Protein AF-A0A2E9QZD6-F1 (afdb_monomer_lite)

Sequence (405 aa):
MGRKWIVYLFAALCLFVCQACSDNTKKVQGEACQTNTECLSGNCALVNGAQICTNGSTTNACTPGATQSCACVGGTSGAQTCNADGQSWGVCQCVTGGCTQGATQSCACAGGTSGVQTCNSGQWGSCQCNDTKTACTPGATQSCVCAGGASGSQTCNSDGQSWGTCQCGGANVCTPNATQACTCTSGGTGTQTCSADGKAWGACQQCSTGSGKPDGQGPCTKAGEATECQGGFCLDFSDGTTYCTRKCNLTCGAEYTCAPYDTADGDHVCYKIPANGKAAGEACQRSSECASAICLTTKVCSQRCDTGTSCPSGFDCVSAGSKLKLCLAQNSGGTCKTAEIQALNTCLGNCGGDVLCEDKCFVSELSEACRTCYVQVAQCGQQNNCTPLQTPTCCTSLRKPCFGY

Foldseek 3Di:
DDDDPPVVVVVVVVVVVPVVPPPDPQDEFPDADDALVSHPQSDWDQDPNTTTHDNPDPPLVADAQDKDWDADDPGDIFMWGQHNVSNDTDDTPDDPAFDDAQDKDWDADPPGDIFIWGGDPRHTDPGPPPQPPLPADAQDKDWDADVVGDIFMWGQHNSSNDTDDTPDPQDQPADAQDKDWDQAPLRAIAIWGQHNSSNDTDHGPPRPPLCADEFPDDDDDDAQQQSNASQRGWDAFPVRGITHKHWDPADDPPQWGWDFDPDPVRTTITDGQPPQADDFFDFAPALNNHSQSDQDPLRTHKHWDPAQVREDPQWGFDDPDPPTTITDGQLPAALWHPQLVVQLVVQVVVCPPPPVSNVVSLVPRTDPSLSVLVVVLVVQCVVQVNDPSCSCVSVVVSCCRHRVD

Secondary structure (DSSP, 8-state):
--SSSHHHHHHHHHHHHSTTSS---PBPTTSB-SSGGGBTTS-EEEETTEEEE--S----SS-TT-EEEEEPTTS-EEEEEB-TTSS-B---B--TT-PPTT-EEEEEPTTS-EEEEEEETTEE---B--TTS-SS-TT-EEEEEPTTS-EEEEEB-TTSSSB---BTT---SS-TT-EEEEE-TTS-EEEEEB-TTSS-B---B------SBPTT----SSTT-GGGBTTEEEEE-TTS-EEEEEEESS---TTEEEEE-SSTT--EEEEEPPTTPBPTTSB-SSGGGBTTS-B-TTSBB--B-SSGGGSPTTEEEEESSSS-EEEEEP--SSSS-HHHHHHHHHHHHHHTT-HHHHHHHHHHSS-HHHHHHHHHHHHHHHHTT--TTTHHHHTHHHHHHHH--

Radius of gyration: 35.72 Å; chains: 1; bounding box: 112×91×69 Å

Structure (mmCIF, N/CA/C/O backbone):
data_AF-A0A2E9QZD6-F1
#
_entry.id   AF-A0A2E9QZD6-F1
#
loop_
_atom_site.group_PDB
_atom_site.id
_atom_site.type_symbol
_atom_site.label_atom_id
_atom_site.label_alt_id
_atom_site.label_comp_id
_atom_site.label_asym_id
_atom_site.label_entity_id
_atom_site.label_seq_id
_atom_site.pdbx_PDB_ins_code
_atom_site.Cartn_x
_atom_site.Cartn_y
_atom_site.Cartn_z
_atom_site.occupancy
_atom_site.B_iso_or_equiv
_atom_site.auth_seq_id
_atom_site.auth_comp_id
_atom_site.auth_asym_id
_atom_site.auth_atom_id
_atom_site.pdbx_PDB_model_num
ATOM 1 N N . MET A 1 1 ? 76.760 54.182 -0.711 1.00 52.66 1 MET A N 1
ATOM 2 C CA . MET A 1 1 ? 76.211 52.871 -0.294 1.00 52.66 1 MET A CA 1
ATOM 3 C C . MET A 1 1 ? 74.691 53.004 -0.230 1.00 52.66 1 MET A C 1
ATOM 5 O O . MET A 1 1 ? 74.248 54.009 0.300 1.00 52.66 1 MET A O 1
ATOM 9 N N . GLY A 1 2 ? 73.905 52.085 -0.818 1.00 53.94 2 GLY A N 1
ATOM 10 C CA . GLY A 1 2 ? 72.445 52.042 -0.580 1.00 53.94 2 GLY A CA 1
ATOM 11 C C . GLY A 1 2 ? 71.464 52.100 -1.768 1.00 53.94 2 GLY A C 1
ATOM 12 O O . GLY A 1 2 ? 70.324 52.479 -1.544 1.00 53.94 2 GLY A O 1
ATOM 13 N N . ARG A 1 3 ? 71.828 51.749 -3.017 1.00 50.59 3 ARG A N 1
ATOM 14 C CA . ARG A 1 3 ? 70.844 51.724 -4.139 1.00 50.59 3 ARG A CA 1
ATOM 15 C C . ARG A 1 3 ? 70.892 50.521 -5.099 1.00 50.59 3 ARG A C 1
ATOM 17 O O . ARG A 1 3 ? 70.203 50.535 -6.107 1.00 50.59 3 ARG A O 1
ATOM 24 N N . LYS A 1 4 ? 71.651 49.458 -4.803 1.00 50.41 4 LYS A N 1
ATOM 25 C CA . LYS A 1 4 ? 71.772 48.289 -5.710 1.00 50.41 4 LYS A CA 1
ATOM 26 C C . LYS A 1 4 ? 70.890 47.075 -5.362 1.00 50.41 4 LYS A C 1
ATOM 28 O O . LYS A 1 4 ? 70.863 46.128 -6.134 1.00 50.41 4 LYS A O 1
ATOM 33 N N . TRP A 1 5 ? 70.132 47.108 -4.262 1.00 49.84 5 TRP A N 1
ATOM 34 C CA . TRP A 1 5 ? 69.364 45.943 -3.785 1.00 49.84 5 TRP A CA 1
ATOM 35 C C . TRP A 1 5 ? 67.900 45.867 -4.261 1.00 49.84 5 TRP A C 1
ATOM 37 O O . TRP A 1 5 ? 67.299 44.803 -4.181 1.00 49.84 5 TRP A O 1
ATOM 47 N N . ILE A 1 6 ? 67.323 46.941 -4.813 1.00 55.12 6 ILE A N 1
ATOM 48 C CA . ILE A 1 6 ? 65.894 46.964 -5.201 1.00 55.12 6 ILE A CA 1
ATOM 49 C C . ILE A 1 6 ? 65.623 46.313 -6.571 1.00 55.12 6 ILE A C 1
ATOM 51 O O . ILE A 1 6 ? 64.532 45.801 -6.800 1.00 55.12 6 ILE A O 1
ATOM 55 N N . VAL A 1 7 ? 66.615 46.242 -7.466 1.00 54.53 7 VAL A N 1
ATOM 56 C CA . VAL A 1 7 ? 66.418 45.670 -8.815 1.00 54.53 7 VAL A CA 1
ATOM 57 C C . VAL A 1 7 ? 66.354 44.135 -8.790 1.00 54.53 7 VAL A C 1
ATOM 59 O O . VAL A 1 7 ? 65.611 43.539 -9.563 1.00 54.53 7 VAL A O 1
ATOM 62 N N . TYR A 1 8 ? 67.052 43.484 -7.854 1.00 52.94 8 TYR A N 1
ATOM 63 C CA . TYR A 1 8 ? 67.030 42.020 -7.737 1.00 52.94 8 TYR A CA 1
ATOM 64 C C . TYR A 1 8 ? 65.746 41.479 -7.095 1.00 52.94 8 TYR A C 1
ATOM 66 O O . TYR A 1 8 ? 65.331 40.369 -7.420 1.00 52.94 8 TYR A O 1
ATOM 74 N N . LEU A 1 9 ? 65.071 42.266 -6.248 1.00 53.59 9 LEU A N 1
ATOM 75 C CA . LEU A 1 9 ? 63.831 41.822 -5.606 1.00 53.59 9 LEU A CA 1
ATOM 76 C C . LEU A 1 9 ? 62.639 41.805 -6.581 1.00 53.59 9 LEU A C 1
ATOM 78 O O . LEU A 1 9 ? 61.793 40.921 -6.493 1.00 53.59 9 LEU A O 1
ATOM 82 N N . PHE A 1 10 ? 62.595 42.723 -7.555 1.00 54.28 10 PHE A N 1
ATOM 83 C CA . PHE A 1 10 ? 61.526 42.757 -8.564 1.00 54.28 10 PHE A CA 1
ATOM 84 C C . PHE A 1 10 ? 61.689 41.695 -9.665 1.00 54.28 10 PHE A C 1
ATOM 86 O O . PHE A 1 10 ? 60.693 41.164 -10.150 1.00 54.28 10 PHE A O 1
ATOM 93 N N . ALA A 1 11 ? 62.921 41.319 -10.022 1.00 53.94 11 ALA A N 1
ATOM 94 C CA . ALA A 1 11 ? 63.158 40.242 -10.988 1.00 53.94 11 ALA A CA 1
ATOM 95 C C . ALA A 1 11 ? 62.830 38.849 -10.410 1.00 53.94 11 ALA A C 1
ATOM 97 O O . ALA A 1 11 ? 62.284 38.003 -11.116 1.00 53.94 11 ALA A O 1
ATOM 98 N N . ALA A 1 12 ? 63.092 38.626 -9.117 1.00 53.28 12 ALA A N 1
ATOM 99 C CA . ALA A 1 12 ? 62.756 37.369 -8.445 1.00 53.28 12 ALA A CA 1
ATOM 100 C C . ALA A 1 12 ? 61.240 37.197 -8.218 1.00 53.28 12 ALA A C 1
ATOM 102 O O . ALA A 1 12 ? 60.734 36.079 -8.302 1.00 53.28 12 ALA A O 1
ATOM 103 N N . LEU A 1 13 ? 60.498 38.293 -8.002 1.00 49.66 13 LEU A N 1
ATOM 104 C CA . LEU A 1 13 ? 59.042 38.236 -7.833 1.00 49.66 13 LEU A CA 1
ATOM 105 C C . LEU A 1 13 ? 58.297 37.985 -9.161 1.00 49.66 13 LEU A C 1
ATOM 107 O O . LEU A 1 13 ? 57.257 37.337 -9.157 1.00 49.66 13 LEU A O 1
ATOM 111 N N . CYS A 1 14 ? 58.844 38.421 -10.303 1.00 46.88 14 CYS A N 1
ATOM 112 C CA . CYS A 1 14 ? 58.267 38.122 -11.623 1.00 46.88 14 CYS A CA 1
ATOM 113 C C . CYS A 1 14 ? 58.452 36.654 -12.049 1.00 46.88 14 CYS A C 1
ATOM 115 O O . CYS A 1 14 ? 57.602 36.108 -12.747 1.00 46.88 14 CYS A O 1
ATOM 117 N N . LEU A 1 15 ? 59.528 35.991 -11.614 1.00 47.06 15 LEU A N 1
ATOM 118 C CA . LEU A 1 15 ? 59.773 34.579 -11.937 1.00 47.06 15 LEU A CA 1
ATOM 119 C C . LEU A 1 15 ? 58.873 33.614 -11.150 1.00 47.06 15 LEU A C 1
ATOM 121 O O . LEU A 1 15 ? 58.557 32.543 -11.657 1.00 47.06 15 LEU A O 1
ATOM 125 N N . PHE A 1 16 ? 58.382 34.002 -9.969 1.00 48.78 16 PHE A N 1
ATOM 126 C CA . PHE A 1 16 ? 57.463 33.161 -9.188 1.00 48.78 16 PHE A CA 1
ATOM 127 C C . PHE A 1 16 ? 55.993 33.245 -9.632 1.00 48.78 16 PHE A C 1
ATOM 129 O O . PHE A 1 16 ? 55.221 32.343 -9.320 1.00 48.78 16 PHE A O 1
ATOM 136 N N . VAL A 1 17 ? 55.597 34.275 -10.389 1.00 49.94 17 VAL A N 1
ATOM 137 C CA . VAL A 1 17 ? 54.198 34.445 -10.838 1.00 49.94 17 VAL A CA 1
ATOM 138 C C . VAL A 1 17 ? 53.926 33.785 -12.202 1.00 49.94 17 VAL A C 1
ATOM 140 O O . VAL A 1 17 ? 52.776 33.496 -12.517 1.00 49.94 17 VAL A O 1
ATOM 143 N N . CYS A 1 18 ? 54.951 33.437 -12.989 1.00 41.28 18 CYS A N 1
ATOM 144 C CA . CYS A 1 18 ? 54.748 32.776 -14.289 1.00 41.28 18 CYS A CA 1
ATOM 145 C C . CYS A 1 18 ? 54.691 31.237 -14.241 1.00 41.28 18 CYS A C 1
ATOM 147 O O . CYS A 1 18 ? 54.194 30.634 -15.190 1.00 41.28 18 CYS A O 1
ATOM 149 N N . GLN A 1 19 ? 55.125 30.578 -13.158 1.00 43.97 19 GLN A N 1
ATOM 150 C CA . GLN A 1 19 ? 55.103 29.105 -13.076 1.00 43.97 19 GLN A CA 1
ATOM 151 C C . GLN A 1 19 ? 53.706 28.524 -12.756 1.00 43.97 19 GLN A C 1
ATOM 153 O O . GLN A 1 19 ? 53.521 27.315 -12.819 1.00 43.97 19 GLN A O 1
ATOM 158 N N . ALA A 1 20 ? 52.714 29.364 -12.435 1.00 46.72 20 ALA A N 1
ATOM 159 C CA . ALA A 1 20 ? 51.346 28.935 -12.113 1.00 46.72 20 ALA A CA 1
ATOM 160 C C . ALA A 1 20 ? 50.357 29.029 -13.297 1.00 46.72 20 ALA A C 1
ATOM 162 O O . ALA A 1 20 ? 49.179 28.724 -13.134 1.00 46.72 20 ALA A O 1
ATOM 163 N N . CYS A 1 21 ? 50.817 29.421 -14.492 1.00 45.34 21 CYS A N 1
ATOM 164 C CA . CYS A 1 21 ? 49.968 29.550 -15.685 1.00 45.34 21 CYS A CA 1
ATOM 165 C C . CYS A 1 21 ? 50.238 28.491 -16.772 1.00 45.34 21 CYS A C 1
ATOM 167 O O . CYS A 1 21 ? 49.760 28.662 -17.891 1.00 45.34 21 CYS A O 1
ATOM 169 N N . SER A 1 22 ? 50.984 27.415 -16.481 1.00 48.53 22 SER A N 1
ATOM 170 C CA . SER A 1 22 ? 51.462 26.490 -17.527 1.00 48.53 22 SER A CA 1
ATOM 171 C C . SER A 1 22 ? 50.787 25.113 -17.619 1.00 48.53 22 SER A C 1
ATOM 173 O O . SER A 1 22 ? 51.146 24.384 -18.532 1.00 48.53 22 SER A O 1
ATOM 175 N N . ASP A 1 23 ? 49.800 24.751 -16.791 1.00 49.97 23 ASP A N 1
ATOM 176 C CA . ASP A 1 23 ? 49.229 23.386 -16.828 1.00 49.97 23 ASP A CA 1
ATOM 177 C C . ASP A 1 23 ? 47.694 23.371 -16.785 1.00 49.97 23 ASP A C 1
ATOM 179 O O . ASP A 1 23 ? 47.079 22.833 -15.868 1.00 49.97 23 ASP A O 1
ATOM 183 N N . ASN A 1 24 ? 47.044 23.975 -17.783 1.00 57.47 24 ASN A N 1
ATOM 184 C CA . ASN A 1 24 ? 45.584 23.887 -17.931 1.00 57.47 24 ASN A CA 1
ATOM 185 C C . ASN A 1 24 ? 45.150 23.311 -19.288 1.00 57.47 24 ASN A C 1
ATOM 187 O O . ASN A 1 24 ? 44.046 23.576 -19.765 1.00 57.47 24 ASN A O 1
ATOM 191 N N . THR A 1 25 ? 45.992 22.494 -19.924 1.00 75.88 25 THR A N 1
ATOM 192 C CA . THR A 1 25 ? 45.547 21.642 -21.033 1.00 75.88 25 THR A CA 1
ATOM 193 C C . THR A 1 25 ? 44.865 20.416 -20.450 1.00 75.88 25 THR A C 1
ATOM 195 O O . THR A 1 25 ? 45.485 19.372 -20.249 1.00 75.88 25 THR A O 1
ATOM 198 N N . LYS A 1 26 ? 43.576 20.558 -20.131 1.00 85.19 26 LYS A N 1
ATOM 199 C CA . LYS A 1 26 ? 42.730 19.399 -19.846 1.00 85.19 26 LYS A CA 1
ATOM 200 C C . LYS A 1 26 ? 42.812 18.423 -21.021 1.00 85.19 26 LYS A C 1
ATOM 202 O O . LYS A 1 26 ? 42.720 18.834 -22.178 1.00 85.19 26 LYS A O 1
ATOM 207 N N . LYS A 1 27 ? 42.969 17.145 -20.703 1.00 89.12 27 LYS A N 1
ATOM 208 C CA . LYS A 1 27 ? 43.147 16.051 -21.651 1.00 89.12 27 LYS A CA 1
ATOM 209 C C . LYS A 1 27 ? 41.874 15.810 -22.458 1.00 89.12 27 LYS A C 1
ATOM 211 O O . LYS A 1 27 ? 40.762 15.893 -21.922 1.00 89.12 27 LYS A O 1
ATOM 216 N N . VAL A 1 28 ? 42.028 15.535 -23.747 1.00 88.69 28 VAL A N 1
ATOM 217 C CA . VAL A 1 28 ? 40.917 15.299 -24.682 1.00 88.69 28 VAL A CA 1
ATOM 218 C C . VAL A 1 28 ? 40.553 13.814 -24.751 1.00 88.69 28 VAL A C 1
ATOM 220 O O . VAL A 1 28 ? 41.213 12.956 -24.167 1.00 88.69 28 VAL A O 1
ATOM 223 N N . GLN A 1 29 ? 39.448 13.492 -25.423 1.00 88.62 29 GLN A N 1
ATOM 224 C CA . GLN A 1 29 ? 38.937 12.125 -25.516 1.00 88.62 29 GLN A CA 1
ATOM 225 C C . GLN A 1 29 ? 40.001 11.142 -26.035 1.00 88.62 29 GLN A C 1
ATOM 227 O O . GLN A 1 29 ? 40.627 11.382 -27.064 1.00 88.62 29 GLN A O 1
ATOM 232 N N . GLY A 1 30 ? 40.149 10.008 -25.346 1.00 85.94 30 GLY A N 1
ATOM 233 C CA . GLY A 1 30 ? 41.100 8.951 -25.705 1.00 85.94 30 GLY A CA 1
ATOM 234 C C . GLY A 1 30 ? 42.482 9.082 -25.063 1.00 85.94 30 GLY A C 1
ATOM 235 O O . GLY A 1 30 ? 43.246 8.120 -25.091 1.00 85.94 30 GLY A O 1
ATOM 236 N N . GLU A 1 31 ? 42.800 10.218 -24.441 1.00 93.00 31 GLU A N 1
ATOM 237 C CA . GLU A 1 31 ? 44.057 10.388 -23.713 1.00 93.00 31 GLU A CA 1
ATOM 238 C C . GLU A 1 31 ? 44.011 9.723 -22.336 1.00 93.00 31 GLU A C 1
ATOM 240 O O . GLU A 1 31 ? 42.967 9.679 -21.681 1.00 93.00 31 GLU A O 1
ATOM 245 N N . ALA A 1 32 ? 45.160 9.214 -21.887 1.00 94.12 32 ALA A N 1
ATOM 246 C CA . ALA A 1 32 ? 45.280 8.537 -20.604 1.00 94.12 32 ALA A CA 1
ATOM 247 C C . ALA A 1 32 ? 45.054 9.500 -19.432 1.00 94.12 32 ALA A C 1
ATOM 249 O O . ALA A 1 32 ? 45.665 10.570 -19.365 1.00 94.12 32 ALA A O 1
ATOM 250 N N . CYS A 1 33 ? 44.234 9.097 -18.470 1.00 92.75 33 CYS A N 1
ATOM 251 C CA . CYS A 1 33 ? 43.902 9.890 -17.288 1.00 92.75 33 CYS A CA 1
ATOM 252 C C . CYS A 1 33 ? 44.061 9.063 -16.015 1.00 92.75 33 CYS A C 1
ATOM 254 O O . CYS A 1 33 ? 43.957 7.841 -16.055 1.00 92.75 33 CYS A O 1
ATOM 256 N N . GLN A 1 34 ? 44.309 9.729 -14.888 1.00 93.06 34 GLN A N 1
ATOM 257 C CA . GLN A 1 34 ? 44.252 9.092 -13.566 1.00 93.06 34 GLN A CA 1
ATOM 258 C C . GLN A 1 34 ? 43.016 9.537 -12.783 1.00 93.06 34 GLN A C 1
ATOM 260 O O . GLN A 1 34 ? 42.452 8.770 -12.004 1.00 93.06 34 GLN A O 1
ATOM 265 N N . THR A 1 35 ? 42.575 10.775 -13.007 1.00 90.31 35 THR A N 1
ATOM 266 C CA . THR A 1 35 ? 41.438 11.380 -12.311 1.00 90.31 35 THR A CA 1
ATOM 267 C C . THR A 1 35 ? 40.492 12.101 -13.270 1.00 90.31 35 THR A C 1
ATOM 269 O O . THR A 1 35 ? 40.881 12.570 -14.339 1.00 90.31 35 THR A O 1
ATOM 272 N N . ASN A 1 36 ? 39.225 12.237 -12.868 1.00 85.56 36 ASN A N 1
ATOM 273 C CA . ASN A 1 36 ? 38.188 12.935 -13.638 1.00 85.56 36 ASN A CA 1
ATOM 274 C C . ASN A 1 36 ? 38.542 14.396 -13.951 1.00 85.56 36 ASN A C 1
ATOM 276 O O . ASN A 1 36 ? 38.161 14.918 -14.996 1.00 85.56 36 ASN A O 1
ATOM 280 N N . THR A 1 37 ? 39.292 15.052 -13.066 1.00 89.12 37 THR A N 1
ATOM 281 C CA . THR A 1 37 ? 39.697 16.457 -13.192 1.00 89.12 37 THR A CA 1
ATOM 282 C C . THR A 1 37 ? 40.722 16.706 -14.294 1.00 89.12 37 THR A C 1
ATOM 284 O O . THR A 1 37 ? 40.824 17.833 -14.774 1.00 89.12 37 THR A O 1
ATOM 287 N N . GLU A 1 38 ? 41.446 15.671 -14.728 1.00 90.81 38 GLU A N 1
ATOM 288 C CA . GLU A 1 38 ? 42.394 15.769 -15.843 1.00 90.81 38 GLU A CA 1
ATOM 289 C C . GLU A 1 38 ? 41.696 15.855 -17.199 1.00 90.81 38 GLU A C 1
ATOM 291 O O . GLU A 1 38 ? 42.287 16.356 -18.150 1.00 90.81 38 GLU A O 1
ATOM 296 N N . CYS A 1 39 ? 40.455 15.379 -17.303 1.00 88.88 39 CYS A N 1
ATOM 297 C CA . CYS A 1 39 ? 39.726 15.303 -18.561 1.00 88.88 39 CYS A CA 1
ATOM 298 C C . CYS A 1 39 ? 38.926 16.576 -18.829 1.00 88.88 39 CYS A C 1
ATOM 300 O O . CYS A 1 39 ? 38.231 17.094 -17.952 1.00 88.88 39 CYS A O 1
ATOM 302 N N . LEU A 1 40 ? 38.938 17.047 -20.079 1.00 86.44 40 LEU A N 1
ATOM 303 C CA . LEU A 1 40 ? 38.125 18.186 -20.518 1.00 86.44 40 LEU A CA 1
ATOM 304 C C . LEU A 1 40 ? 36.630 17.928 -20.285 1.00 86.44 40 LEU A C 1
ATOM 306 O O . LEU A 1 40 ? 35.892 18.833 -19.904 1.00 86.44 40 LEU A O 1
ATOM 310 N N . SER A 1 41 ? 36.222 16.671 -20.443 1.00 83.81 41 SER A N 1
ATOM 311 C CA . SER A 1 41 ? 34.871 16.164 -20.222 1.00 83.81 41 SER A CA 1
ATOM 312 C C . SER A 1 41 ? 34.504 15.903 -18.756 1.00 83.81 41 SER A C 1
ATOM 314 O O . SER A 1 41 ? 33.352 15.580 -18.475 1.00 83.81 41 SER A O 1
ATOM 316 N N . GLY A 1 42 ? 35.466 15.972 -17.830 1.00 86.31 42 GLY A N 1
ATOM 317 C CA . GLY A 1 42 ? 35.252 15.640 -16.421 1.00 86.31 42 GLY A CA 1
ATOM 318 C C . GLY A 1 42 ? 35.062 14.148 -16.118 1.00 86.31 42 GLY A C 1
ATOM 319 O O . GLY A 1 42 ? 34.627 13.828 -15.014 1.00 86.31 42 GLY A O 1
ATOM 320 N N . ASN A 1 43 ? 35.348 13.234 -17.057 1.00 86.88 43 ASN A N 1
ATOM 321 C CA . ASN A 1 43 ? 35.167 11.794 -16.846 1.00 86.88 43 ASN A CA 1
ATOM 322 C C . ASN A 1 43 ? 36.358 10.954 -17.338 1.00 86.88 43 ASN A C 1
ATOM 324 O O . ASN A 1 43 ? 36.657 10.913 -18.535 1.00 86.88 43 ASN A O 1
ATOM 328 N N . CYS A 1 44 ? 36.987 10.245 -16.403 1.00 89.94 44 CYS A N 1
ATOM 329 C CA . CYS A 1 44 ? 38.066 9.292 -16.607 1.00 89.94 44 CYS A CA 1
ATOM 330 C C . CYS A 1 44 ? 37.535 7.875 -16.354 1.00 89.94 44 CYS A C 1
ATOM 332 O O . CYS A 1 44 ? 37.119 7.557 -15.240 1.00 89.94 44 CYS A O 1
ATOM 334 N N . ALA A 1 45 ? 37.530 7.017 -17.378 1.00 90.12 45 ALA A N 1
ATOM 335 C CA . ALA A 1 45 ? 36.933 5.683 -17.292 1.00 90.12 45 ALA A CA 1
ATOM 336 C C . ALA A 1 45 ? 37.883 4.591 -17.798 1.00 90.12 45 ALA A C 1
ATOM 338 O O . ALA A 1 45 ? 38.714 4.826 -18.675 1.00 90.12 45 ALA A O 1
ATOM 339 N N . LEU A 1 46 ? 37.742 3.381 -17.248 1.00 90.50 46 LEU A N 1
ATOM 340 C CA . LEU A 1 46 ? 38.509 2.208 -17.664 1.00 90.50 46 LEU A CA 1
ATOM 341 C C . LEU A 1 46 ? 37.880 1.596 -18.927 1.00 90.50 46 LEU A C 1
ATOM 343 O O . LEU A 1 46 ? 36.802 1.009 -18.864 1.00 90.50 46 LEU A O 1
ATOM 347 N N . VAL A 1 47 ? 38.561 1.706 -20.067 1.00 84.75 47 VAL A N 1
ATOM 348 C CA . VAL A 1 47 ? 38.140 1.134 -21.353 1.00 84.75 47 VAL A CA 1
ATOM 349 C C . VAL A 1 47 ? 39.214 0.149 -21.806 1.00 84.75 47 VAL A C 1
ATOM 351 O O . VAL A 1 47 ? 40.369 0.525 -21.981 1.00 84.75 47 VAL A O 1
ATOM 354 N N . ASN A 1 48 ? 38.854 -1.130 -21.962 1.00 87.81 48 ASN A N 1
ATOM 355 C CA . ASN A 1 48 ? 39.781 -2.207 -22.353 1.00 87.81 48 ASN A CA 1
ATOM 356 C C . ASN A 1 48 ? 41.065 -2.280 -21.498 1.00 87.81 48 ASN A C 1
ATOM 358 O O . ASN A 1 48 ? 42.148 -2.555 -22.008 1.00 87.81 48 ASN A O 1
ATOM 362 N N . GLY A 1 49 ? 40.950 -2.022 -20.192 1.00 88.00 49 GLY A N 1
ATOM 363 C CA . GLY A 1 49 ? 42.074 -2.100 -19.252 1.00 88.00 49 GLY A CA 1
ATOM 364 C C . GLY A 1 49 ? 42.957 -0.849 -19.172 1.00 88.00 49 GLY A C 1
ATOM 365 O O . GLY A 1 49 ? 43.887 -0.839 -18.371 1.00 88.00 49 GLY A O 1
ATOM 366 N N . ALA A 1 50 ? 42.659 0.213 -19.928 1.00 90.56 50 ALA A N 1
ATOM 367 C CA . ALA A 1 50 ? 43.333 1.509 -19.826 1.00 90.56 50 ALA A CA 1
ATOM 368 C C . ALA A 1 50 ? 42.374 2.591 -19.302 1.00 90.56 50 ALA A C 1
ATOM 370 O O . ALA A 1 50 ? 41.219 2.653 -19.721 1.00 90.56 50 ALA A O 1
ATOM 371 N N . GLN A 1 51 ? 42.834 3.449 -18.386 1.00 93.94 51 GLN A N 1
ATOM 372 C CA . GLN A 1 51 ? 42.073 4.627 -17.953 1.00 93.94 51 GLN A CA 1
ATOM 373 C C . GLN A 1 51 ? 42.248 5.759 -18.969 1.00 93.94 51 GLN A C 1
ATOM 375 O O . GLN A 1 51 ? 43.363 6.250 -19.153 1.00 93.94 51 GLN A O 1
ATOM 380 N N . ILE A 1 52 ? 41.161 6.166 -19.628 1.00 93.00 52 ILE A N 1
ATOM 381 C CA . ILE A 1 52 ? 41.165 7.220 -20.653 1.00 93.00 52 ILE A CA 1
ATOM 382 C C . ILE A 1 52 ? 40.020 8.222 -20.462 1.00 93.00 52 ILE A C 1
ATOM 384 O O . ILE A 1 52 ? 38.970 7.898 -19.897 1.00 93.00 52 ILE A O 1
ATOM 388 N N . CYS A 1 53 ? 40.207 9.448 -20.953 1.00 91.50 53 CYS A N 1
ATOM 389 C CA . CYS A 1 53 ? 39.168 10.471 -20.948 1.00 91.50 53 CYS A CA 1
ATOM 390 C C . CYS A 1 53 ? 38.033 10.095 -21.906 1.00 91.50 53 CYS A C 1
ATOM 392 O O . CYS A 1 53 ? 38.256 9.851 -23.095 1.00 91.50 53 CYS A O 1
ATOM 394 N N . THR A 1 54 ? 36.801 10.071 -21.397 1.00 86.44 54 THR A N 1
ATOM 395 C CA . THR A 1 54 ? 35.590 9.739 -22.167 1.00 86.44 54 THR A CA 1
ATOM 396 C C . THR A 1 54 ? 34.657 10.940 -22.225 1.00 86.44 54 THR A C 1
ATOM 398 O O . THR A 1 54 ? 34.648 11.746 -21.297 1.00 86.44 54 THR A O 1
ATOM 401 N N . ASN A 1 55 ? 33.871 11.104 -23.293 1.00 81.31 55 ASN A N 1
ATOM 402 C CA . ASN A 1 55 ? 32.885 12.188 -23.345 1.00 81.31 55 ASN A CA 1
ATOM 403 C C . ASN A 1 55 ? 31.837 11.973 -22.246 1.00 81.31 55 ASN A C 1
ATOM 405 O O . ASN A 1 55 ? 31.034 11.042 -22.294 1.00 81.31 55 ASN A O 1
ATOM 409 N N . GLY A 1 56 ? 31.885 12.834 -21.232 1.00 66.94 56 GLY A N 1
ATOM 410 C CA . GLY A 1 56 ? 30.978 12.880 -20.098 1.00 66.94 56 GLY A CA 1
ATOM 411 C C . GLY A 1 56 ? 29.614 13.390 -20.534 1.00 66.94 56 GLY A C 1
ATOM 412 O O . GLY A 1 56 ? 29.279 14.536 -20.286 1.00 66.94 56 GLY A O 1
ATOM 413 N N . SER A 1 57 ? 28.867 12.551 -21.244 1.00 60.91 57 SER A N 1
ATOM 414 C CA . SER A 1 57 ? 27.409 12.450 -21.186 1.00 60.91 57 SER A CA 1
ATOM 415 C C . SER A 1 57 ? 26.978 11.378 -22.180 1.00 60.91 57 SER A C 1
ATOM 417 O O . SER A 1 57 ? 26.854 11.615 -23.378 1.00 60.91 57 SER A O 1
ATOM 419 N N . THR A 1 58 ? 26.774 10.169 -21.673 1.00 51.94 58 THR A N 1
ATOM 420 C CA . THR A 1 58 ? 25.934 9.170 -22.331 1.00 51.94 58 THR A CA 1
ATOM 421 C C . THR A 1 58 ? 24.898 8.713 -21.320 1.00 51.94 58 THR A C 1
ATOM 423 O O . THR A 1 58 ? 24.857 7.561 -20.897 1.00 51.94 58 THR A O 1
ATOM 426 N N . THR A 1 59 ? 23.988 9.612 -20.936 1.00 53.53 59 THR A N 1
ATOM 427 C CA . THR A 1 59 ? 22.623 9.114 -20.752 1.00 53.53 59 THR A CA 1
ATOM 428 C C . THR A 1 59 ? 22.179 8.685 -22.138 1.00 53.53 59 THR A C 1
ATOM 430 O O . THR A 1 59 ? 21.660 9.495 -22.904 1.00 53.53 59 THR A O 1
ATOM 433 N N . ASN A 1 60 ? 22.498 7.441 -22.497 1.00 59.66 60 ASN A N 1
ATOM 434 C CA . ASN A 1 60 ? 21.921 6.804 -23.661 1.00 59.66 60 ASN A CA 1
ATOM 435 C C . ASN A 1 60 ? 20.419 7.060 -23.570 1.00 59.66 60 ASN A C 1
ATOM 437 O O . ASN A 1 60 ? 19.801 6.737 -22.552 1.00 59.66 60 ASN A O 1
ATOM 441 N N . ALA A 1 61 ? 19.849 7.695 -24.592 1.00 80.38 61 ALA A N 1
ATOM 442 C CA . ALA A 1 61 ? 18.421 7.988 -24.617 1.00 80.38 61 ALA A CA 1
ATOM 443 C C . ALA A 1 61 ? 17.597 6.696 -24.477 1.00 80.38 61 ALA A C 1
ATOM 445 O O . ALA A 1 61 ? 16.437 6.727 -24.064 1.00 80.38 61 ALA A O 1
ATOM 446 N N . CYS A 1 62 ? 18.213 5.558 -24.814 1.00 88.75 62 CYS A N 1
ATOM 447 C CA . CYS A 1 62 ? 17.679 4.224 -24.642 1.00 88.75 62 CYS A CA 1
ATOM 448 C C . CYS A 1 62 ? 18.791 3.163 -24.602 1.00 88.75 62 CYS A C 1
ATOM 450 O O . CYS A 1 62 ? 19.897 3.367 -25.095 1.00 88.75 62 CYS A O 1
ATOM 452 N N . THR A 1 63 ? 18.510 1.995 -24.028 1.00 87.94 63 THR A N 1
ATOM 453 C CA . THR A 1 63 ? 19.421 0.842 -24.104 1.00 87.94 63 THR A CA 1
ATOM 454 C C . THR A 1 63 ? 19.402 0.270 -25.528 1.00 87.94 63 THR A C 1
ATOM 456 O O . THR A 1 63 ? 18.309 -0.066 -25.987 1.00 87.94 63 THR A O 1
ATOM 459 N N . PRO A 1 64 ? 20.548 0.120 -26.229 1.00 91.50 64 PRO A N 1
ATOM 460 C CA . PRO A 1 64 ? 20.594 -0.476 -27.568 1.00 91.50 64 PRO A CA 1
ATOM 461 C C . PRO A 1 64 ? 19.788 -1.777 -27.665 1.00 91.50 64 PRO A C 1
ATOM 463 O O . PRO A 1 64 ? 19.961 -2.680 -26.847 1.00 91.50 64 PRO A O 1
ATOM 466 N N . GLY A 1 65 ? 18.883 -1.864 -28.644 1.00 85.12 65 GLY A N 1
ATOM 467 C CA . GLY A 1 65 ? 17.998 -3.019 -28.835 1.00 85.12 65 GLY A CA 1
ATOM 468 C C . GLY A 1 65 ? 16.751 -3.074 -27.939 1.00 85.12 65 GLY A C 1
ATOM 469 O O . GLY A 1 65 ? 15.882 -3.909 -28.186 1.00 85.12 65 GLY A O 1
ATOM 470 N N . ALA A 1 66 ? 16.602 -2.187 -26.948 1.00 83.69 66 ALA A N 1
ATOM 471 C CA . ALA A 1 66 ? 15.343 -2.056 -26.214 1.00 83.69 66 ALA A CA 1
ATOM 472 C C . ALA A 1 66 ? 14.208 -1.641 -27.160 1.00 83.69 66 ALA A C 1
ATOM 474 O O . ALA A 1 66 ? 14.448 -0.972 -28.164 1.00 83.69 66 ALA A O 1
ATOM 475 N N . THR A 1 67 ? 12.973 -2.016 -26.828 1.00 88.12 67 THR A N 1
ATOM 476 C CA . THR A 1 67 ? 11.761 -1.687 -27.595 1.00 88.12 67 THR A CA 1
ATOM 477 C C . THR A 1 67 ? 10.783 -0.900 -26.735 1.00 88.12 67 THR A C 1
ATOM 479 O O . THR A 1 67 ? 10.591 -1.247 -25.570 1.00 88.12 67 THR A O 1
ATOM 482 N N . GLN A 1 68 ? 10.111 0.099 -27.304 1.00 87.62 68 GLN A N 1
ATOM 483 C CA . GLN A 1 68 ? 9.026 0.818 -26.632 1.00 87.62 68 GLN A CA 1
ATOM 484 C C . GLN A 1 68 ? 7.849 1.079 -27.572 1.00 87.62 68 GLN A C 1
ATOM 486 O O . GLN A 1 68 ? 7.999 1.080 -28.796 1.00 87.62 68 GLN A O 1
ATOM 491 N N . SER A 1 69 ? 6.678 1.334 -26.990 1.00 85.88 69 SER A N 1
ATOM 492 C CA . SER A 1 69 ? 5.502 1.765 -27.742 1.00 85.88 69 SER A CA 1
ATOM 493 C C . SER A 1 69 ? 5.669 3.192 -28.274 1.00 85.88 69 SER A C 1
ATOM 495 O O . SER A 1 69 ? 6.275 4.037 -27.614 1.00 85.88 69 SER A O 1
ATOM 497 N N . CYS A 1 70 ? 5.094 3.477 -29.436 1.00 89.69 70 CYS A N 1
ATOM 498 C CA . CYS A 1 70 ? 5.064 4.804 -30.049 1.00 89.69 70 CYS A CA 1
ATOM 499 C C . CYS A 1 70 ? 3.689 5.088 -30.665 1.00 89.69 70 CYS A C 1
ATOM 501 O O . CYS A 1 70 ? 2.962 4.163 -31.021 1.00 89.69 70 CYS A O 1
ATOM 503 N N . ALA A 1 71 ? 3.314 6.364 -30.764 1.00 86.94 71 ALA A N 1
ATOM 504 C CA . ALA A 1 71 ? 2.050 6.774 -31.370 1.00 86.94 71 ALA A CA 1
ATOM 505 C C . ALA A 1 71 ? 2.200 6.915 -32.890 1.00 86.94 71 ALA A C 1
ATOM 507 O O . ALA A 1 71 ? 3.140 7.547 -33.372 1.00 86.94 71 ALA A O 1
ATOM 508 N N . CYS A 1 72 ? 1.254 6.353 -33.634 1.00 84.38 72 CYS A N 1
ATOM 509 C CA . CYS A 1 72 ? 1.211 6.407 -35.088 1.00 84.38 72 CYS A CA 1
ATOM 510 C C . CYS A 1 72 ? 0.194 7.430 -35.596 1.00 84.38 72 CYS A C 1
ATOM 512 O O . CYS A 1 72 ? -0.786 7.772 -34.926 1.00 84.38 72 CYS A O 1
ATOM 514 N N . VAL A 1 73 ? 0.407 7.892 -36.830 1.00 77.88 73 VAL A N 1
ATOM 515 C CA . VAL A 1 73 ? -0.556 8.738 -37.543 1.00 77.88 73 VAL A CA 1
ATOM 516 C C . VAL A 1 73 ? -1.869 7.963 -37.698 1.00 77.88 73 VAL A C 1
ATOM 518 O O . VAL A 1 73 ? -1.873 6.857 -38.229 1.00 77.88 73 VAL A O 1
ATOM 521 N N . GLY A 1 74 ? -2.976 8.532 -37.212 1.00 73.62 74 GLY A N 1
ATOM 522 C CA . GLY A 1 74 ? -4.289 7.872 -37.179 1.00 73.62 74 GLY A CA 1
ATOM 523 C C . GLY A 1 74 ? -4.692 7.280 -35.821 1.00 73.62 74 GLY A C 1
ATOM 524 O O . GLY A 1 74 ? -5.751 6.669 -35.730 1.00 73.62 74 GLY A O 1
ATOM 525 N N . GLY A 1 75 ? -3.893 7.478 -34.764 1.00 78.12 75 GLY A N 1
ATOM 526 C CA . GLY A 1 75 ? -4.266 7.114 -33.388 1.00 78.12 75 GLY A CA 1
ATOM 527 C C . GLY A 1 75 ? -4.006 5.654 -33.008 1.00 78.12 75 GLY A C 1
ATOM 528 O O . GLY A 1 75 ? -4.427 5.219 -31.940 1.00 78.12 75 GLY A O 1
ATOM 529 N N . THR A 1 76 ? -3.312 4.891 -33.854 1.00 78.44 76 THR A N 1
ATOM 530 C CA . THR A 1 76 ? -2.865 3.531 -33.529 1.00 78.44 76 THR A CA 1
ATOM 531 C C . THR A 1 76 ? -1.540 3.551 -32.761 1.00 78.44 76 THR A C 1
ATOM 533 O O . THR A 1 76 ? -0.791 4.529 -32.807 1.00 78.44 76 THR A O 1
ATOM 536 N N . SER A 1 77 ? -1.228 2.457 -32.066 1.00 80.19 77 SER A N 1
ATOM 537 C CA . SER A 1 77 ? 0.068 2.261 -31.404 1.00 80.19 77 SER A CA 1
ATOM 538 C C . SER A 1 77 ? 0.995 1.421 -32.287 1.00 80.19 77 SER A C 1
ATOM 540 O O . SER A 1 77 ? 0.564 0.417 -32.850 1.00 80.19 77 SER A O 1
ATOM 542 N N . GLY A 1 78 ? 2.259 1.823 -32.398 1.00 85.06 78 GLY A N 1
ATOM 543 C CA . GLY A 1 78 ? 3.344 1.071 -33.032 1.00 85.06 78 GLY A CA 1
ATOM 544 C C . GLY A 1 78 ? 4.456 0.729 -32.039 1.00 85.06 78 GLY A C 1
ATOM 545 O O . GLY A 1 78 ? 4.341 1.002 -30.839 1.00 85.06 78 GLY A O 1
ATOM 546 N N . ALA A 1 79 ? 5.550 0.158 -32.543 1.00 88.94 79 ALA A N 1
ATOM 547 C CA . ALA A 1 79 ? 6.760 -0.108 -31.765 1.00 88.94 79 ALA A CA 1
ATOM 548 C C . ALA A 1 79 ? 7.995 0.519 -32.426 1.00 88.94 79 ALA A C 1
ATOM 550 O O . ALA A 1 79 ? 8.096 0.580 -33.650 1.00 88.94 79 ALA A O 1
ATOM 551 N N . GLN A 1 80 ? 8.943 0.973 -31.612 1.00 93.00 80 GLN A N 1
ATOM 552 C CA . GLN A 1 80 ? 10.245 1.474 -32.055 1.00 93.00 80 GLN A CA 1
ATOM 553 C C . GLN A 1 80 ? 11.362 0.848 -31.221 1.00 93.00 80 GLN A C 1
ATOM 555 O O . GLN A 1 80 ? 11.184 0.588 -30.028 1.00 93.00 80 GLN A O 1
ATOM 560 N N . THR A 1 81 ? 12.511 0.613 -31.852 1.00 94.06 81 THR A N 1
ATOM 561 C CA . THR A 1 81 ? 13.677 -0.045 -31.245 1.00 94.06 81 THR A CA 1
ATOM 562 C C . THR A 1 81 ? 14.819 0.946 -31.104 1.00 94.06 81 THR A C 1
ATOM 564 O O . THR A 1 81 ? 15.055 1.746 -32.005 1.00 94.06 81 THR A O 1
ATOM 567 N N . CYS A 1 82 ? 15.529 0.908 -29.982 1.00 94.94 82 CYS A N 1
ATOM 568 C CA . CYS A 1 82 ? 16.695 1.746 -29.759 1.00 94.94 82 CYS A CA 1
ATOM 569 C C . CYS A 1 82 ? 17.830 1.378 -30.718 1.00 94.94 82 CYS A C 1
ATOM 571 O O . CYS A 1 82 ? 18.178 0.198 -30.844 1.00 94.94 82 CYS A O 1
ATOM 573 N N . ASN A 1 83 ? 18.421 2.385 -31.359 1.00 92.00 83 ASN A N 1
ATOM 574 C CA . ASN A 1 83 ? 19.545 2.213 -32.268 1.00 92.00 83 ASN A CA 1
ATOM 575 C C . ASN A 1 83 ? 20.760 1.608 -31.547 1.00 92.00 83 ASN A C 1
ATOM 577 O O . ASN A 1 83 ? 20.911 1.711 -30.328 1.00 92.00 83 ASN A O 1
ATOM 581 N N . ALA A 1 84 ? 21.644 0.967 -32.315 1.00 86.56 84 ALA A N 1
ATOM 582 C CA . ALA A 1 84 ? 22.817 0.276 -31.777 1.00 86.56 84 ALA A CA 1
ATOM 583 C C . ALA A 1 84 ? 23.788 1.210 -31.028 1.00 86.56 84 ALA A C 1
ATOM 585 O O . ALA A 1 84 ? 24.530 0.757 -30.161 1.00 86.56 84 ALA A O 1
ATOM 586 N N . ASP A 1 85 ? 23.765 2.506 -31.345 1.00 84.50 85 ASP A N 1
ATOM 587 C CA . ASP A 1 85 ? 24.564 3.540 -30.685 1.00 84.50 85 ASP A CA 1
ATOM 588 C C . ASP A 1 85 ? 23.995 3.992 -29.325 1.00 84.50 85 ASP A C 1
ATOM 590 O O . ASP A 1 85 ? 24.678 4.701 -28.590 1.00 84.50 85 ASP A O 1
ATOM 594 N N . GLY A 1 86 ? 22.765 3.588 -28.975 1.00 89.19 86 GLY A N 1
ATOM 595 C CA . GLY A 1 86 ? 22.086 3.972 -27.732 1.00 89.19 86 GLY A CA 1
ATOM 596 C C . GLY A 1 86 ? 21.640 5.435 -27.683 1.00 89.19 86 GLY A C 1
ATOM 597 O O . GLY A 1 86 ? 21.159 5.901 -26.649 1.00 89.19 86 GLY A O 1
ATOM 598 N N . GLN A 1 87 ? 21.796 6.181 -28.778 1.00 89.94 87 GLN A N 1
ATOM 599 C CA . GLN A 1 87 ? 21.588 7.630 -28.792 1.00 89.94 87 GLN A CA 1
ATOM 600 C C . GLN A 1 87 ? 20.157 8.018 -29.157 1.00 89.94 87 GLN A C 1
ATOM 602 O O . GLN A 1 87 ? 19.710 9.116 -28.832 1.00 89.94 87 GLN A O 1
ATOM 607 N N . SER A 1 88 ? 19.419 7.145 -29.846 1.00 92.06 88 SER A N 1
ATOM 608 C CA . SER A 1 88 ? 18.072 7.458 -30.325 1.00 92.06 88 SER A CA 1
ATOM 609 C C . SER A 1 88 ? 17.213 6.216 -30.553 1.00 92.06 88 SER A C 1
ATOM 611 O O . SER A 1 88 ? 17.709 5.118 -30.806 1.00 92.06 88 SER A O 1
ATOM 613 N N . TRP A 1 89 ? 15.896 6.407 -30.481 1.00 92.44 89 TRP A N 1
ATOM 614 C CA . TRP A 1 89 ? 14.918 5.426 -30.939 1.00 92.44 89 TRP A CA 1
ATOM 615 C C . TRP A 1 89 ? 14.815 5.466 -32.468 1.00 92.44 89 TRP A C 1
ATOM 617 O O . TRP A 1 89 ? 14.803 6.543 -33.064 1.00 92.44 89 TRP A O 1
ATOM 627 N N . GLY A 1 90 ? 14.749 4.295 -33.100 1.00 93.88 90 GLY A N 1
ATOM 628 C CA . GLY A 1 90 ? 14.496 4.152 -34.530 1.00 93.88 90 GLY A CA 1
ATOM 629 C C . GLY A 1 90 ? 13.082 4.587 -34.927 1.00 93.88 90 GLY A C 1
ATOM 630 O O . GLY A 1 90 ? 12.258 4.954 -34.093 1.00 93.88 90 GLY A O 1
ATOM 631 N N . VAL A 1 91 ? 12.787 4.535 -36.227 1.00 89.12 91 VAL A N 1
ATOM 632 C CA . VAL A 1 91 ? 11.477 4.931 -36.769 1.00 89.12 91 VAL A CA 1
ATOM 633 C C . VAL A 1 91 ? 10.354 4.072 -36.176 1.00 89.12 91 VAL A C 1
ATOM 635 O O . VAL A 1 91 ? 10.481 2.849 -36.105 1.00 89.12 91 VAL A O 1
ATOM 638 N N . CYS A 1 92 ? 9.243 4.706 -35.791 1.00 89.88 92 CYS A N 1
ATOM 639 C CA . CYS A 1 92 ? 8.057 4.009 -35.297 1.00 89.88 92 CYS A CA 1
ATOM 640 C C . CYS A 1 92 ? 7.483 3.091 -36.385 1.00 89.88 92 CYS A C 1
ATOM 642 O O . CYS A 1 92 ? 6.989 3.557 -37.414 1.00 89.88 92 CYS A O 1
ATOM 644 N N . GLN A 1 93 ? 7.554 1.779 -36.160 1.00 87.69 93 GLN A N 1
ATOM 645 C CA . GLN A 1 93 ? 6.983 0.777 -37.050 1.00 87.69 93 GLN A CA 1
ATOM 646 C C . GLN A 1 93 ? 5.481 0.691 -36.796 1.00 87.69 93 GLN A C 1
ATOM 648 O O . GLN A 1 93 ? 4.990 -0.045 -35.938 1.00 87.69 93 GLN A O 1
ATOM 653 N N . CYS A 1 94 ? 4.755 1.506 -37.549 1.00 81.31 94 CYS A N 1
ATOM 654 C CA . CYS A 1 94 ? 3.307 1.562 -37.536 1.00 81.31 94 CYS A CA 1
ATOM 655 C C . CYS A 1 94 ? 2.739 0.429 -38.385 1.00 81.31 94 CYS A C 1
ATOM 657 O O . CYS A 1 94 ? 2.549 0.578 -39.590 1.00 81.31 94 CYS A O 1
ATOM 659 N N . VAL A 1 95 ? 2.481 -0.718 -37.759 1.00 66.81 95 VAL A N 1
ATOM 660 C CA . VAL A 1 95 ? 1.776 -1.819 -38.418 1.00 66.81 95 VAL A CA 1
ATOM 661 C C . VAL A 1 95 ? 0.277 -1.555 -38.339 1.00 66.81 95 VAL A C 1
ATOM 663 O O . VAL A 1 95 ? -0.340 -1.650 -37.278 1.00 66.81 95 VAL A O 1
ATOM 666 N N . THR A 1 96 ? -0.328 -1.226 -39.476 1.00 59.31 96 THR A N 1
ATOM 667 C CA . THR A 1 96 ? -1.778 -1.252 -39.663 1.00 59.31 96 THR A CA 1
ATOM 668 C C . THR A 1 96 ? -2.262 -2.695 -39.508 1.00 59.31 96 THR A C 1
ATOM 670 O O . THR A 1 96 ? -2.248 -3.481 -40.449 1.00 59.31 96 THR A O 1
ATOM 673 N N . GLY A 1 97 ? -2.657 -3.053 -38.284 1.00 64.00 97 GLY A N 1
ATOM 674 C CA . GLY A 1 97 ? -3.266 -4.347 -37.965 1.00 64.00 97 GLY A CA 1
ATOM 675 C C . GLY A 1 97 ? -2.298 -5.476 -37.598 1.00 64.00 97 GLY A C 1
ATOM 676 O O . GLY A 1 97 ? -2.650 -6.636 -37.798 1.00 64.00 97 GLY A O 1
ATOM 677 N N . GLY A 1 98 ? -1.110 -5.171 -37.064 1.00 67.69 98 GLY A N 1
ATOM 678 C CA . GLY A 1 98 ? -0.109 -6.188 -36.734 1.00 67.69 98 GLY A CA 1
ATOM 679 C C . GLY A 1 98 ? 0.333 -6.219 -35.274 1.00 67.69 98 GLY A C 1
ATOM 680 O O . GLY A 1 98 ? 0.413 -5.195 -34.604 1.00 67.69 98 GLY A O 1
ATOM 681 N N . CYS A 1 99 ? 0.610 -7.422 -34.786 1.00 78.56 99 CYS A N 1
ATOM 682 C CA . CYS A 1 99 ? 1.050 -7.730 -33.427 1.00 78.56 99 CYS A CA 1
ATOM 683 C C . CYS A 1 99 ? 2.583 -7.764 -33.297 1.00 78.56 99 CYS A C 1
ATOM 685 O O . CYS A 1 99 ? 3.302 -7.840 -34.291 1.00 78.56 99 CYS A O 1
ATOM 687 N N . THR A 1 100 ? 3.106 -7.743 -32.069 1.00 79.19 100 THR A N 1
ATOM 688 C CA . THR A 1 100 ? 4.550 -7.900 -31.808 1.00 79.19 100 THR A CA 1
ATOM 689 C C . THR A 1 100 ? 4.963 -9.365 -31.955 1.00 79.19 100 THR A C 1
ATOM 691 O O . THR A 1 100 ? 4.291 -10.225 -31.396 1.00 79.19 100 THR A O 1
ATOM 694 N N . GLN A 1 101 ? 6.066 -9.670 -32.655 1.00 82.56 101 GLN A N 1
ATOM 695 C CA . GLN A 1 101 ? 6.574 -11.045 -32.824 1.00 82.56 101 GLN A CA 1
ATOM 696 C C . GLN A 1 101 ? 6.623 -11.799 -31.484 1.00 82.56 101 GLN A C 1
ATOM 698 O O . GLN A 1 101 ? 7.228 -11.328 -30.525 1.00 82.56 101 GLN A O 1
ATOM 703 N N . GLY A 1 102 ? 5.990 -12.974 -31.427 1.00 79.00 102 GLY A N 1
ATOM 704 C CA . GLY A 1 102 ? 5.924 -13.801 -30.219 1.00 79.00 102 GLY A CA 1
ATOM 705 C C . GLY A 1 102 ? 4.900 -13.355 -29.168 1.00 79.00 102 GLY A C 1
ATOM 706 O O . GLY A 1 102 ? 4.676 -14.094 -28.212 1.00 79.00 102 GLY A O 1
ATOM 707 N N . ALA A 1 103 ? 4.236 -12.205 -29.333 1.00 79.00 103 ALA A N 1
ATOM 708 C CA . ALA A 1 103 ? 3.098 -11.847 -28.493 1.00 79.00 103 ALA A CA 1
ATOM 709 C C . ALA A 1 103 ? 1.971 -12.872 -28.664 1.00 79.00 103 ALA A C 1
ATOM 711 O O . ALA A 1 103 ? 1.783 -13.427 -29.747 1.00 79.00 103 ALA A O 1
ATOM 712 N N . THR A 1 104 ? 1.210 -13.101 -27.599 1.00 83.56 104 THR A N 1
ATOM 713 C CA . THR A 1 104 ? 0.063 -14.017 -27.573 1.00 83.56 104 THR A CA 1
ATOM 714 C C . THR A 1 104 ? -1.203 -13.257 -27.200 1.00 83.56 104 THR A C 1
ATOM 716 O O . THR A 1 104 ? -1.145 -12.388 -26.331 1.00 83.56 104 THR A O 1
ATOM 719 N N . GLN A 1 105 ? -2.351 -13.609 -27.779 1.00 82.06 105 GLN A N 1
ATOM 720 C CA . GLN A 1 105 ? -3.651 -13.091 -27.337 1.00 82.06 105 GLN A CA 1
ATOM 721 C C . GLN A 1 105 ? -4.729 -14.173 -27.342 1.00 82.06 105 GLN A C 1
ATOM 723 O O . GLN A 1 105 ? -4.603 -15.187 -28.033 1.00 82.06 105 GLN A O 1
ATOM 728 N N . SER A 1 106 ? -5.806 -13.942 -26.590 1.00 82.38 106 SER A N 1
ATOM 729 C CA . SER A 1 106 ? -6.981 -14.809 -26.635 1.00 82.38 106 SER A CA 1
ATOM 730 C C . SER A 1 106 ? -7.681 -14.713 -27.990 1.00 82.38 106 SER A C 1
ATOM 732 O O . SER A 1 106 ? -7.759 -13.640 -28.591 1.00 82.38 106 SER A O 1
ATOM 734 N N . CYS A 1 107 ? -8.248 -15.820 -28.440 1.00 86.06 107 CYS A N 1
ATOM 735 C CA . CYS A 1 107 ? -9.092 -15.892 -29.627 1.00 86.06 107 CYS A CA 1
ATOM 736 C C . CYS A 1 107 ? -10.301 -16.789 -29.358 1.00 86.06 107 CYS A C 1
ATOM 738 O O . CYS A 1 107 ? -10.251 -17.660 -28.493 1.00 86.06 107 CYS A O 1
ATOM 740 N N . ALA A 1 108 ? -11.398 -16.556 -30.074 1.00 82.75 108 ALA A N 1
ATOM 741 C CA . ALA A 1 108 ? -12.595 -17.381 -29.968 1.00 82.75 108 ALA A CA 1
ATOM 742 C C . ALA A 1 108 ? -12.459 -18.626 -30.853 1.00 82.75 108 ALA A C 1
ATOM 744 O O . ALA A 1 108 ? -12.089 -18.521 -32.023 1.00 82.75 108 ALA A O 1
ATOM 745 N N . CYS A 1 109 ? -12.784 -19.787 -30.295 1.00 82.12 109 CYS A N 1
ATOM 746 C CA . CYS A 1 109 ? -12.819 -21.063 -30.996 1.00 82.12 109 CYS A CA 1
ATOM 747 C C . CYS A 1 109 ? -14.254 -21.445 -31.376 1.00 82.12 109 CYS A C 1
ATOM 749 O O . CYS A 1 109 ? -15.232 -20.979 -30.779 1.00 82.12 109 CYS A O 1
ATOM 751 N N . ALA A 1 110 ? -14.392 -22.327 -32.368 1.00 74.50 110 ALA A N 1
ATOM 752 C CA . ALA A 1 110 ? -15.677 -22.947 -32.671 1.00 74.50 110 ALA A CA 1
ATOM 753 C C . ALA A 1 110 ? -16.162 -23.743 -31.441 1.00 74.50 110 ALA A C 1
ATOM 755 O O . ALA A 1 110 ? -15.396 -24.504 -30.860 1.00 74.50 110 ALA A O 1
ATOM 756 N N . GLY A 1 111 ? -17.415 -23.540 -31.017 1.00 68.19 111 GLY A N 1
ATOM 757 C CA . GLY A 1 111 ? -17.971 -24.170 -29.807 1.00 68.19 111 GLY A CA 1
ATOM 758 C C . GLY A 1 111 ? -17.951 -23.305 -28.539 1.00 68.19 111 GLY A C 1
ATOM 759 O O . GLY A 1 111 ? -18.333 -23.787 -27.478 1.00 68.19 111 GLY A O 1
ATOM 760 N N . GLY A 1 112 ? -17.556 -22.028 -28.631 1.00 75.31 112 GLY A N 1
ATOM 761 C CA . GLY A 1 112 ? -17.652 -21.070 -27.517 1.00 75.31 112 GLY A CA 1
ATOM 762 C C . GLY A 1 112 ? -16.504 -21.140 -26.505 1.00 75.31 112 GLY A C 1
ATOM 763 O O . GLY A 1 112 ? -16.570 -20.500 -25.458 1.00 75.31 112 GLY A O 1
ATOM 764 N N . THR A 1 113 ? -15.450 -21.897 -26.807 1.00 76.00 113 THR A N 1
ATOM 765 C CA . THR A 1 113 ? -14.219 -21.944 -26.011 1.00 76.00 113 THR A CA 1
ATOM 766 C C . THR A 1 113 ? -13.248 -20.830 -26.421 1.00 76.00 113 THR A C 1
ATOM 768 O O . THR A 1 113 ? -13.361 -20.238 -27.499 1.00 76.00 113 THR A O 1
ATOM 771 N N . SER A 1 114 ? -12.281 -20.531 -25.551 1.00 79.06 114 SER A N 1
ATOM 772 C CA . SER A 1 114 ? -11.209 -19.565 -25.822 1.00 79.06 114 SER A CA 1
ATOM 773 C C . SER A 1 114 ? -9.898 -20.294 -26.119 1.00 79.06 114 SER A C 1
ATOM 775 O O . SER A 1 114 ? -9.457 -21.123 -25.323 1.00 79.06 114 SER A O 1
ATOM 777 N N . GLY A 1 115 ? -9.264 -19.961 -27.242 1.00 84.75 115 GLY A N 1
ATOM 778 C CA . GLY A 1 115 ? -7.924 -20.405 -27.625 1.00 84.75 115 GLY A CA 1
ATOM 779 C C . GLY A 1 115 ? -6.875 -19.303 -27.466 1.00 84.75 115 GLY A C 1
ATOM 780 O O . GLY A 1 115 ? -7.167 -18.199 -26.995 1.00 84.75 115 GLY A O 1
ATOM 781 N N . VAL A 1 116 ? -5.643 -19.600 -27.885 1.00 86.31 116 VAL A N 1
ATOM 782 C CA . VAL A 1 116 ? -4.535 -18.633 -27.930 1.00 86.31 116 VAL A CA 1
ATOM 783 C C . VAL A 1 116 ? -3.990 -18.551 -29.351 1.00 86.31 116 VAL A C 1
ATOM 785 O O . VAL A 1 116 ? -3.760 -19.572 -29.988 1.00 86.31 116 VAL A O 1
ATOM 788 N N . GLN A 1 117 ? -3.760 -17.343 -29.853 1.00 89.94 117 GLN A N 1
ATOM 789 C CA . GLN A 1 117 ? -3.044 -17.117 -31.108 1.00 89.94 117 GLN A CA 1
ATOM 790 C C . GLN A 1 117 ? -1.734 -16.388 -30.834 1.00 89.94 117 GLN A C 1
ATOM 792 O O . GLN A 1 117 ? -1.686 -15.471 -30.012 1.00 89.94 117 GLN A O 1
ATOM 797 N N . THR A 1 118 ? -0.679 -16.807 -31.529 1.00 87.88 118 THR A N 1
ATOM 798 C CA . THR A 1 118 ? 0.670 -16.246 -31.405 1.00 87.88 118 THR A CA 1
ATOM 799 C C . THR A 1 118 ? 0.990 -15.421 -32.635 1.00 87.88 118 THR A C 1
ATOM 801 O O . THR A 1 118 ? 0.692 -15.817 -33.763 1.00 87.88 118 THR A O 1
ATOM 804 N N . CYS A 1 119 ? 1.604 -14.270 -32.416 1.00 86.12 119 CYS A N 1
ATOM 805 C CA . CYS A 1 119 ? 2.022 -13.390 -33.479 1.00 86.12 119 CYS A CA 1
ATOM 806 C C . CYS A 1 119 ? 3.256 -13.922 -34.208 1.00 86.12 119 CYS A C 1
ATOM 808 O O . CYS A 1 119 ? 4.313 -14.095 -33.594 1.00 86.12 119 CYS A O 1
ATOM 810 N N . ASN A 1 120 ? 3.140 -14.100 -35.522 1.00 82.19 120 ASN A N 1
ATOM 811 C CA . ASN A 1 120 ? 4.240 -14.457 -36.404 1.00 82.19 120 ASN A CA 1
ATOM 812 C C . ASN A 1 120 ? 4.332 -13.448 -37.549 1.00 82.19 120 ASN A C 1
ATOM 814 O O . ASN A 1 120 ? 3.370 -13.220 -38.277 1.00 82.19 120 ASN A O 1
ATOM 818 N N . SER A 1 121 ? 5.501 -12.828 -37.685 1.00 80.69 121 SER A N 1
ATOM 819 C CA . SER A 1 121 ? 5.837 -11.848 -38.719 1.00 80.69 121 SER A CA 1
ATOM 820 C C . SER A 1 121 ? 4.847 -10.683 -38.804 1.00 80.69 121 SER A C 1
ATOM 822 O O . SER A 1 121 ? 4.478 -10.242 -39.888 1.00 80.69 121 SER A O 1
ATOM 824 N N . GLY A 1 122 ? 4.413 -10.180 -37.645 1.00 76.38 122 GLY A N 1
ATOM 825 C CA . GLY A 1 122 ? 3.488 -9.051 -37.569 1.00 76.38 122 GLY A CA 1
ATOM 826 C C . GLY A 1 122 ? 2.025 -9.416 -37.818 1.00 76.38 122 GLY A C 1
ATOM 827 O O . GLY A 1 122 ? 1.202 -8.515 -37.909 1.00 76.38 122 GLY A O 1
ATOM 828 N N . GLN A 1 123 ? 1.670 -10.701 -37.906 1.00 80.62 123 GLN A N 1
ATOM 829 C CA . GLN A 1 123 ? 0.287 -11.158 -38.054 1.00 80.62 123 GLN A CA 1
ATOM 830 C C . GLN A 1 123 ? -0.069 -12.187 -36.981 1.00 80.62 123 GLN A C 1
ATOM 832 O O . GLN A 1 123 ? 0.751 -13.024 -36.601 1.00 80.62 123 GLN A O 1
ATOM 837 N N . TRP A 1 124 ? -1.304 -12.134 -36.478 1.00 82.75 124 TRP A N 1
ATOM 838 C CA . TRP A 1 124 ? -1.803 -13.170 -35.580 1.00 82.75 124 TRP A CA 1
ATOM 839 C C . TRP A 1 124 ? -1.927 -14.480 -36.357 1.00 82.75 124 TRP A C 1
ATOM 841 O O . TRP A 1 124 ? -2.608 -14.535 -37.380 1.00 82.75 124 TRP A O 1
ATOM 851 N N . GLY A 1 125 ? -1.240 -15.523 -35.887 1.00 85.38 125 GLY A N 1
ATOM 852 C CA . GLY A 1 125 ? -1.393 -16.868 -36.425 1.00 85.38 125 GLY A CA 1
ATOM 853 C C . GLY A 1 125 ? -2.800 -17.420 -36.189 1.00 85.38 125 GLY A C 1
ATOM 854 O O . GLY A 1 125 ? -3.622 -16.819 -35.502 1.00 85.38 125 GLY A O 1
ATOM 855 N N . SER A 1 126 ? -3.077 -18.602 -36.735 1.00 85.25 126 SER A N 1
ATOM 856 C CA . SER A 1 126 ? -4.330 -19.316 -36.473 1.00 85.25 126 SER A CA 1
ATOM 857 C C . SER A 1 126 ? -4.554 -19.524 -34.971 1.00 85.25 126 SER A C 1
ATOM 859 O O . SER A 1 126 ? -3.616 -19.875 -34.249 1.00 85.25 126 SER A O 1
ATOM 861 N N . CYS A 1 127 ? -5.800 -19.365 -34.519 1.00 86.31 127 CYS A N 1
ATOM 862 C CA . CYS A 1 127 ? -6.192 -19.644 -33.142 1.00 86.31 127 CYS A CA 1
ATOM 863 C C . CYS A 1 127 ? -5.876 -21.099 -32.779 1.00 86.31 127 CYS A C 1
ATOM 865 O O . CYS A 1 127 ? -6.465 -22.024 -33.339 1.00 86.31 127 CYS A O 1
ATOM 867 N N . GLN A 1 128 ? -4.939 -21.306 -31.852 1.00 86.31 128 GLN A N 1
ATOM 868 C CA . GLN A 1 128 ? -4.667 -22.619 -31.285 1.00 86.31 128 GLN A CA 1
ATOM 869 C C . GLN A 1 128 ? -5.738 -22.915 -30.244 1.00 86.31 128 GLN A C 1
ATOM 871 O O . GLN A 1 128 ? -5.645 -22.557 -29.065 1.00 86.31 128 GLN A O 1
ATOM 876 N N . CYS A 1 129 ? -6.796 -23.542 -30.733 1.00 78.50 129 CYS A N 1
ATOM 877 C CA . CYS A 1 129 ? -7.825 -24.156 -29.924 1.00 78.50 129 CYS A CA 1
ATOM 878 C C . CYS A 1 129 ? -7.236 -25.459 -29.386 1.00 78.50 129 CYS A C 1
ATOM 880 O O . CYS A 1 129 ? -7.119 -26.445 -30.108 1.00 78.50 129 CYS A O 1
ATOM 882 N N . ASN A 1 130 ? -6.755 -25.436 -28.142 1.00 64.44 130 ASN A N 1
ATOM 883 C CA . ASN A 1 130 ? -6.333 -26.661 -27.475 1.00 64.44 130 ASN A CA 1
ATOM 884 C C . ASN A 1 130 ? -7.585 -27.491 -27.181 1.00 64.44 130 ASN A C 1
ATOM 886 O O . ASN A 1 130 ? -8.152 -27.394 -26.095 1.00 64.44 130 ASN A O 1
ATOM 890 N N . ASP A 1 131 ? -7.956 -28.355 -28.121 1.00 56.69 131 ASP A N 1
ATOM 891 C CA . ASP A 1 131 ? -8.988 -29.384 -27.939 1.00 56.69 131 ASP A CA 1
ATOM 892 C C . ASP A 1 131 ? -8.594 -30.435 -26.874 1.00 56.69 131 ASP A C 1
ATOM 894 O O . ASP A 1 131 ? -9.322 -31.386 -26.615 1.00 56.69 131 ASP A O 1
ATOM 898 N N . THR A 1 132 ? -7.440 -30.268 -26.219 1.00 53.12 132 THR A N 1
ATOM 899 C CA . THR A 1 132 ? -6.925 -31.142 -25.157 1.00 53.12 132 THR A CA 1
ATOM 900 C C . THR A 1 132 ? -6.666 -30.431 -23.831 1.00 53.12 132 THR A C 1
ATOM 902 O O . THR A 1 132 ? -6.170 -31.059 -22.894 1.00 53.12 132 THR A O 1
ATOM 905 N N . LYS A 1 133 ? -7.020 -29.144 -23.682 1.00 50.72 133 LYS A N 1
ATOM 906 C CA . LYS A 1 133 ? -7.029 -28.550 -22.341 1.00 50.72 133 LYS A CA 1
ATOM 907 C C . LYS A 1 133 ? -8.285 -29.042 -21.638 1.00 50.72 133 LYS A C 1
ATOM 909 O O . LYS A 1 133 ? -9.376 -28.569 -21.934 1.00 50.72 133 LYS A O 1
ATOM 914 N N . THR A 1 134 ? -8.111 -29.989 -20.718 1.00 51.12 134 THR A N 1
ATOM 915 C CA . THR A 1 134 ? -9.155 -30.423 -19.789 1.00 51.12 134 THR A CA 1
ATOM 916 C C . THR A 1 134 ? -9.881 -29.192 -19.248 1.00 51.12 134 THR A C 1
ATOM 918 O O . THR A 1 134 ? -9.276 -28.373 -18.549 1.00 51.12 134 THR A O 1
ATOM 921 N N . ALA A 1 135 ? -11.151 -29.027 -19.625 1.00 67.88 135 ALA A N 1
ATOM 922 C CA . ALA A 1 135 ? -12.002 -27.914 -19.214 1.00 67.88 135 ALA A CA 1
ATOM 923 C C . ALA A 1 135 ? -12.129 -27.836 -17.686 1.00 67.88 135 ALA A C 1
ATOM 925 O O . ALA A 1 135 ? -12.414 -26.778 -17.125 1.00 67.88 135 ALA A O 1
ATOM 926 N N . CYS A 1 136 ? -11.903 -28.965 -17.017 1.00 79.50 136 CYS A N 1
ATOM 927 C CA . CYS A 1 136 ? -11.896 -29.110 -15.578 1.00 79.50 136 CYS A CA 1
ATOM 928 C C . CYS A 1 136 ? -11.043 -30.321 -15.169 1.00 79.50 136 CYS A C 1
ATOM 930 O O . CYS A 1 136 ? -10.807 -31.232 -15.959 1.00 79.50 136 CYS A O 1
ATOM 932 N N . THR A 1 137 ? -10.563 -30.348 -13.927 1.00 83.06 137 THR A N 1
ATOM 933 C CA . THR A 1 137 ? -9.901 -31.539 -13.375 1.00 83.06 137 THR A CA 1
ATOM 934 C C . THR A 1 137 ? -10.958 -32.625 -13.151 1.00 83.06 137 THR A C 1
ATOM 936 O O . THR A 1 137 ? -11.923 -32.329 -12.444 1.00 83.06 137 THR A O 1
ATOM 939 N N . PRO A 1 138 ? -10.815 -33.854 -13.693 1.00 88.31 138 PRO A N 1
ATOM 940 C CA . PRO A 1 138 ? -11.753 -34.950 -13.439 1.00 88.31 138 PRO A CA 1
ATOM 941 C C . PRO A 1 138 ? -12.115 -35.073 -11.953 1.00 88.31 138 PRO A C 1
ATOM 943 O O . PRO A 1 138 ? -11.231 -35.124 -11.098 1.00 88.31 138 PRO A O 1
ATOM 946 N N . GLY A 1 139 ? -13.413 -35.076 -11.636 1.00 82.00 139 GLY A N 1
ATOM 947 C CA . GLY A 1 139 ? -13.912 -35.131 -10.256 1.00 82.00 139 GLY A CA 1
ATOM 948 C C . GLY A 1 139 ? -13.951 -33.800 -9.489 1.00 82.00 139 GLY A C 1
ATOM 949 O O . GLY A 1 139 ? -14.530 -33.760 -8.404 1.00 82.00 139 GLY A O 1
ATOM 950 N N . ALA A 1 140 ? -13.410 -32.700 -10.024 1.00 83.62 140 ALA A N 1
ATOM 951 C CA . ALA A 1 140 ? -13.610 -31.372 -9.440 1.00 83.62 140 ALA A CA 1
ATOM 952 C C . ALA A 1 140 ? -15.098 -30.993 -9.444 1.00 83.62 140 ALA A C 1
ATOM 954 O O . ALA A 1 140 ? -15.852 -31.454 -10.298 1.00 83.62 140 ALA A O 1
ATOM 955 N N . THR A 1 141 ? -15.516 -30.136 -8.511 1.00 84.38 141 THR A N 1
ATOM 956 C CA . THR A 1 141 ? -16.899 -29.647 -8.385 1.00 84.38 141 THR A CA 1
ATOM 957 C C . THR A 1 141 ? -16.952 -28.129 -8.501 1.00 84.38 141 THR A C 1
ATOM 959 O O . THR A 1 141 ? -16.086 -27.451 -7.949 1.00 84.38 141 THR A O 1
ATOM 962 N N . GLN A 1 142 ? -17.987 -27.588 -9.141 1.00 84.00 142 GLN A N 1
ATOM 963 C CA . GLN A 1 142 ? -18.268 -26.149 -9.156 1.00 84.00 142 GLN A CA 1
ATOM 964 C C . GLN A 1 142 ? -19.761 -25.865 -8.984 1.00 84.00 142 GLN A C 1
ATOM 966 O O . GLN A 1 142 ? -20.602 -26.733 -9.227 1.00 84.00 142 GLN A O 1
ATOM 971 N N . SER A 1 143 ? -20.092 -24.633 -8.598 1.00 82.19 143 SER A N 1
ATOM 972 C CA . SER A 1 143 ? -21.477 -24.172 -8.554 1.00 82.19 143 SER A CA 1
ATOM 973 C C . SER A 1 143 ? -22.058 -24.006 -9.962 1.00 82.19 143 SER A C 1
ATOM 975 O O . SER A 1 143 ? -21.357 -23.723 -10.935 1.00 82.19 143 SER A O 1
ATOM 977 N N . CYS A 1 144 ? -23.367 -24.194 -10.076 1.00 85.56 144 CYS A N 1
ATOM 978 C CA . CYS A 1 144 ? -24.137 -23.957 -11.293 1.00 85.56 144 CYS A CA 1
ATOM 979 C C . CYS A 1 144 ? -25.506 -23.367 -10.942 1.00 85.56 144 CYS A C 1
ATOM 981 O O . CYS A 1 144 ? -25.937 -23.435 -9.792 1.00 85.56 144 CYS A O 1
ATOM 983 N N . VAL A 1 145 ? -26.182 -22.761 -11.920 1.00 80.88 145 VAL A N 1
ATOM 984 C CA . VAL A 1 145 ? -27.518 -22.176 -11.735 1.00 80.88 145 VAL A CA 1
ATOM 985 C C . VAL A 1 145 ? -28.560 -23.116 -12.330 1.00 80.88 145 VAL A C 1
ATOM 987 O O . VAL A 1 145 ? -28.478 -23.503 -13.493 1.00 80.88 145 VAL A O 1
ATOM 990 N N . CYS A 1 146 ? -29.540 -23.480 -11.517 1.00 81.44 146 CYS A N 1
ATOM 991 C CA . CYS A 1 146 ? -30.655 -24.337 -11.875 1.00 81.44 146 CYS A CA 1
ATOM 992 C C . CYS A 1 146 ? -31.795 -23.549 -12.524 1.00 81.44 146 CYS A C 1
ATOM 994 O O . CYS A 1 146 ? -31.924 -22.332 -12.357 1.00 81.44 146 CYS A O 1
ATOM 996 N N . ALA A 1 147 ? -32.685 -24.265 -13.215 1.00 68.88 147 ALA A N 1
ATOM 997 C CA . ALA A 1 147 ? -33.953 -23.699 -13.661 1.00 68.88 147 ALA A CA 1
ATOM 998 C C . ALA A 1 147 ? -34.722 -23.128 -12.451 1.00 68.88 147 ALA A C 1
ATOM 1000 O O . ALA A 1 147 ? -34.893 -23.809 -11.442 1.00 68.88 147 ALA A O 1
ATOM 1001 N N . GLY A 1 148 ? -35.137 -21.860 -12.537 1.00 65.88 148 GLY A N 1
ATOM 1002 C CA . GLY A 1 148 ? -35.764 -21.131 -11.425 1.00 65.88 148 GLY A CA 1
ATOM 1003 C C . GLY A 1 148 ? -34.797 -20.359 -10.515 1.00 65.88 148 GLY A C 1
ATOM 1004 O O . GLY A 1 148 ? -35.243 -19.788 -9.526 1.00 65.88 148 GLY A O 1
ATOM 1005 N N . GLY A 1 149 ? -33.498 -20.307 -10.836 1.00 71.94 149 GLY A N 1
ATOM 1006 C CA . GLY A 1 149 ? -32.519 -19.453 -10.146 1.00 71.94 149 GLY A CA 1
ATOM 1007 C C . GLY A 1 149 ? -31.913 -20.044 -8.868 1.00 71.94 149 GLY A C 1
ATOM 1008 O O . GLY A 1 149 ? -31.130 -19.372 -8.203 1.00 71.94 149 GLY A O 1
ATOM 1009 N N . ALA A 1 150 ? -32.240 -21.291 -8.521 1.00 71.44 150 ALA A N 1
ATOM 1010 C CA . ALA A 1 150 ? -31.600 -21.991 -7.409 1.00 71.44 150 ALA A CA 1
ATOM 1011 C C . ALA A 1 150 ? -30.137 -22.349 -7.737 1.00 71.44 150 ALA A C 1
ATOM 1013 O O . ALA A 1 150 ? -29.793 -22.586 -8.894 1.00 71.44 150 ALA A O 1
ATOM 1014 N N . SER A 1 151 ? -29.281 -22.437 -6.720 1.00 75.50 151 SER A N 1
ATOM 1015 C CA . SER A 1 151 ? -27.899 -22.906 -6.881 1.00 75.50 151 SER A CA 1
ATOM 1016 C C . SER A 1 151 ? -27.832 -24.438 -6.865 1.00 75.50 151 SER A C 1
ATOM 1018 O O . SER A 1 151 ? -28.438 -25.083 -6.010 1.00 75.50 151 SER A O 1
ATOM 1020 N N . GLY A 1 152 ? -27.066 -25.021 -7.785 1.00 82.00 152 GLY A N 1
ATOM 1021 C CA . GLY A 1 152 ? -26.724 -26.443 -7.847 1.00 82.00 152 GLY A CA 1
ATOM 1022 C C . GLY A 1 152 ? -25.210 -26.672 -7.848 1.00 82.00 152 GLY A C 1
ATOM 1023 O O . GLY A 1 152 ? -24.425 -25.725 -7.776 1.00 82.00 152 GLY A O 1
ATOM 1024 N N . 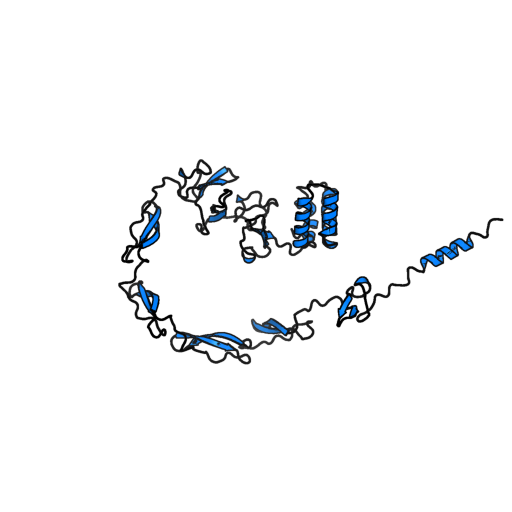SER A 1 153 ? -24.800 -27.938 -7.948 1.00 84.81 153 SER A N 1
ATOM 1025 C CA . SER A 1 153 ? -23.396 -28.336 -8.125 1.00 84.81 153 SER A CA 1
ATOM 1026 C C . SER A 1 153 ? -23.249 -29.222 -9.358 1.00 84.81 153 SER A C 1
ATOM 1028 O O . SER A 1 153 ? -24.126 -30.033 -9.647 1.00 84.81 153 SER A O 1
ATOM 1030 N N . GLN A 1 154 ? -22.149 -29.075 -10.086 1.00 90.75 154 GLN A N 1
ATOM 1031 C CA . GLN A 1 154 ? -21.784 -29.941 -11.205 1.00 90.75 154 GLN A CA 1
ATOM 1032 C C . GLN A 1 154 ? -20.361 -30.461 -11.020 1.00 90.75 154 GLN A C 1
ATOM 1034 O O . GLN A 1 154 ? -19.480 -29.738 -10.553 1.00 90.75 154 GLN A O 1
ATOM 1039 N N . THR A 1 155 ? -20.148 -31.722 -11.388 1.00 90.38 155 THR A N 1
ATOM 1040 C CA . THR A 1 155 ? -18.862 -32.417 -11.264 1.00 90.38 155 THR A CA 1
ATOM 1041 C C . THR A 1 155 ? -18.229 -32.569 -12.635 1.00 90.38 155 THR A C 1
ATOM 1043 O O . THR A 1 155 ? -18.919 -32.872 -13.604 1.00 90.38 155 THR A O 1
ATOM 1046 N N . CYS A 1 156 ? -16.923 -32.360 -12.727 1.00 92.00 156 CYS A N 1
ATOM 1047 C CA . CYS A 1 156 ? -16.175 -32.586 -13.949 1.00 92.00 156 CYS A CA 1
ATOM 1048 C C . CYS A 1 156 ? -16.217 -34.064 -14.344 1.00 92.00 156 CYS A C 1
ATOM 1050 O O . CYS A 1 156 ? -15.915 -34.931 -13.515 1.00 92.00 156 CYS A O 1
ATOM 1052 N N . ASN A 1 157 ? -16.563 -34.339 -15.601 1.00 88.31 157 ASN A N 1
ATOM 1053 C CA . ASN A 1 157 ? -16.595 -35.690 -16.145 1.00 88.31 157 ASN A CA 1
ATOM 1054 C C . ASN A 1 157 ? -15.206 -36.343 -16.061 1.00 88.31 157 ASN A C 1
ATOM 1056 O O . ASN A 1 157 ? -14.175 -35.671 -15.995 1.00 88.31 157 ASN A O 1
ATOM 1060 N N . SER A 1 158 ? -15.170 -37.677 -16.050 1.00 83.00 158 SER A N 1
ATOM 1061 C CA . SER A 1 158 ? -13.927 -38.443 -15.882 1.00 83.00 158 SER A CA 1
ATOM 1062 C C . SER A 1 158 ? -12.907 -38.219 -17.003 1.00 83.00 158 SER A C 1
ATOM 1064 O O . SER A 1 158 ? -11.721 -38.452 -16.802 1.00 83.00 158 SER A O 1
ATOM 1066 N N . ASP A 1 159 ? -13.363 -37.771 -18.173 1.00 79.94 159 ASP A N 1
ATOM 1067 C CA . ASP A 1 159 ? -12.515 -37.401 -19.308 1.00 79.94 159 ASP A CA 1
ATOM 1068 C C . ASP A 1 159 ? -11.842 -36.025 -19.142 1.00 79.94 159 ASP A C 1
ATOM 1070 O O . ASP A 1 159 ? -10.937 -35.688 -19.903 1.00 79.94 159 ASP A O 1
ATOM 1074 N N . GLY A 1 160 ? -12.265 -35.231 -18.151 1.00 83.75 160 GLY A N 1
ATOM 1075 C CA . GLY A 1 160 ? -11.778 -33.877 -17.901 1.00 83.75 160 GLY A CA 1
ATOM 1076 C C . GLY A 1 160 ? -12.192 -32.862 -18.966 1.00 83.75 160 GLY A C 1
ATOM 1077 O O . GLY A 1 160 ? -11.734 -31.723 -18.930 1.00 83.75 160 GLY A O 1
ATOM 1078 N N . GLN A 1 161 ? -13.027 -33.242 -19.933 1.00 82.69 161 GLN A N 1
ATOM 1079 C CA . GLN A 1 161 ? -13.334 -32.413 -21.100 1.00 82.69 161 GLN A CA 1
ATOM 1080 C C . GLN A 1 161 ? -14.554 -31.520 -20.884 1.00 82.69 161 GLN A C 1
ATOM 1082 O O . GLN A 1 161 ? -14.708 -30.511 -21.566 1.00 82.69 161 GLN A O 1
ATOM 1087 N N . SER A 1 162 ? -15.422 -31.860 -19.931 1.00 86.12 162 SER A N 1
ATOM 1088 C CA . SER A 1 162 ? -16.649 -31.107 -19.673 1.00 86.12 162 SER A CA 1
ATOM 1089 C C . SER A 1 162 ? -17.151 -31.267 -18.240 1.00 86.12 162 SER A C 1
ATOM 1091 O O . SER A 1 162 ? -16.850 -32.238 -17.545 1.00 86.12 162 SER A O 1
ATOM 1093 N N . TRP A 1 163 ? -17.947 -30.296 -17.801 1.00 88.12 163 TRP A N 1
ATOM 1094 C CA . TRP A 1 163 ? -18.739 -30.413 -16.583 1.00 88.12 163 TRP A CA 1
ATOM 1095 C C . TRP A 1 163 ? -19.978 -31.271 -16.856 1.00 88.12 163 TRP A C 1
ATOM 1097 O O . TRP A 1 163 ? -20.632 -31.111 -17.886 1.00 88.12 163 TRP A O 1
ATOM 1107 N N . GLY A 1 164 ? -20.293 -32.185 -15.940 1.00 89.75 164 GLY A N 1
ATOM 1108 C CA . GLY A 1 164 ? -21.521 -32.971 -15.970 1.00 89.75 164 GLY A CA 1
ATOM 1109 C C . GLY A 1 164 ? -22.769 -32.109 -15.761 1.00 89.75 164 GLY A C 1
ATOM 1110 O O . GLY A 1 164 ? -22.698 -30.908 -15.508 1.00 89.75 164 GLY A O 1
ATOM 1111 N N . THR A 1 165 ? -23.945 -32.727 -15.849 1.00 87.06 165 THR A N 1
ATOM 1112 C CA . THR A 1 165 ? -25.225 -32.031 -15.654 1.00 87.06 165 THR A CA 1
ATOM 1113 C C . THR A 1 165 ? -25.319 -31.395 -14.266 1.00 87.06 165 THR A C 1
ATOM 1115 O O . THR A 1 165 ? -25.004 -32.048 -13.269 1.00 87.06 165 THR A O 1
ATOM 1118 N N . CYS A 1 166 ? -25.820 -30.158 -14.193 1.00 84.75 166 CYS A N 1
ATOM 1119 C CA . CYS A 1 166 ? -26.066 -29.463 -12.930 1.00 84.75 166 CYS A CA 1
ATOM 1120 C C . CYS A 1 166 ? -27.029 -30.265 -12.040 1.00 84.75 166 CYS A C 1
ATOM 1122 O O . CYS A 1 166 ? -28.199 -30.455 -12.377 1.00 84.75 166 CYS A O 1
ATOM 1124 N N . GLN A 1 167 ? -26.533 -30.749 -10.899 1.00 84.06 167 GLN A N 1
ATOM 1125 C CA . GLN A 1 167 ? -27.318 -31.496 -9.924 1.00 84.06 167 GLN A CA 1
ATOM 1126 C C . GLN A 1 167 ? -28.118 -30.526 -9.055 1.00 84.06 167 GLN A C 1
ATOM 1128 O O . GLN A 1 167 ? -27.689 -30.053 -7.998 1.00 84.06 167 GLN A O 1
ATOM 1133 N N . CYS A 1 168 ? -29.312 -30.231 -9.549 1.00 71.62 168 CYS A N 1
ATOM 1134 C CA . CYS A 1 168 ? -30.309 -29.388 -8.914 1.00 71.62 168 CYS A CA 1
ATOM 1135 C C . CYS A 1 168 ?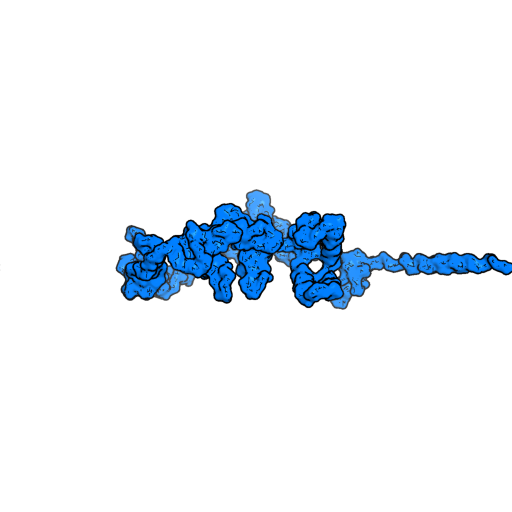 -31.153 -30.234 -7.957 1.00 71.62 168 CYS A C 1
ATOM 1137 O O . CYS A 1 168 ? -32.064 -30.932 -8.389 1.00 71.62 168 CYS A O 1
ATOM 1139 N N . GLY A 1 169 ? -30.820 -30.214 -6.664 1.00 64.62 169 GLY A N 1
ATOM 1140 C CA . GLY A 1 169 ? -31.577 -30.953 -5.642 1.00 64.62 169 GLY A CA 1
ATOM 1141 C C . GLY A 1 169 ? -30.755 -31.651 -4.560 1.00 64.62 169 GLY A C 1
ATOM 1142 O O . GLY A 1 169 ? -31.321 -32.380 -3.753 1.00 64.62 169 GLY A O 1
ATOM 1143 N N . GLY A 1 170 ? -29.436 -31.448 -4.504 1.00 61.91 170 GLY A N 1
ATOM 1144 C CA . GLY A 1 170 ? -28.613 -32.147 -3.514 1.00 61.91 170 GLY A CA 1
ATOM 1145 C C . GLY A 1 170 ? -27.294 -31.488 -3.139 1.00 61.91 170 GLY A C 1
ATOM 1146 O O . GLY A 1 170 ? -26.562 -32.079 -2.349 1.00 61.91 170 GLY A O 1
ATOM 1147 N N . ALA A 1 171 ? -26.980 -30.290 -3.635 1.00 55.66 171 ALA A N 1
ATOM 1148 C CA . ALA A 1 171 ? -25.761 -29.605 -3.227 1.00 55.66 171 ALA A CA 1
ATOM 1149 C C . ALA A 1 171 ? -25.880 -29.160 -1.767 1.00 55.66 171 ALA A C 1
ATOM 1151 O O . ALA A 1 171 ? -26.893 -28.598 -1.350 1.00 55.66 171 ALA A O 1
ATOM 1152 N N . ASN A 1 172 ? -24.850 -29.456 -0.987 1.00 60.66 172 ASN A N 1
ATOM 1153 C CA . ASN A 1 172 ? -24.741 -28.922 0.354 1.00 60.66 172 ASN A CA 1
ATOM 1154 C C . ASN A 1 172 ? -24.656 -27.391 0.241 1.00 60.66 172 ASN A C 1
ATOM 1156 O O . ASN A 1 172 ? -23.751 -26.868 -0.405 1.00 60.66 172 ASN A O 1
ATOM 1160 N N . VAL A 1 173 ? -25.627 -26.688 0.828 1.00 77.56 173 VAL A N 1
ATOM 1161 C CA . VAL A 1 173 ? -25.680 -25.219 0.918 1.00 77.56 173 VAL A CA 1
ATOM 1162 C C . VAL A 1 173 ? -24.445 -24.682 1.650 1.00 77.56 173 VAL A C 1
ATOM 1164 O O . VAL A 1 173 ? -24.030 -23.545 1.437 1.00 77.56 173 VAL A O 1
ATOM 1167 N N . CYS A 1 174 ? -23.841 -25.511 2.499 1.00 79.38 174 CYS A N 1
ATOM 1168 C CA . CYS A 1 174 ? -22.630 -25.213 3.240 1.00 79.38 174 CYS A CA 1
ATOM 1169 C C . CYS A 1 174 ? -21.832 -26.492 3.524 1.00 79.38 174 CYS A C 1
ATOM 1171 O O . CYS A 1 174 ? -22.377 -27.594 3.540 1.00 79.38 174 CYS A O 1
ATOM 1173 N N . THR A 1 175 ? -20.525 -26.368 3.752 1.00 82.62 175 THR A N 1
ATOM 1174 C CA . THR A 1 175 ? -19.703 -27.504 4.193 1.00 82.62 175 THR A CA 1
ATOM 1175 C C . THR A 1 175 ? -20.217 -27.992 5.554 1.00 82.62 175 THR A C 1
ATOM 1177 O O . THR A 1 175 ? -20.321 -27.165 6.461 1.00 82.62 175 THR A O 1
ATOM 1180 N N . PRO A 1 176 ? -20.542 -29.289 5.735 1.00 88.50 176 PRO A N 1
ATOM 1181 C CA . PRO A 1 176 ? -21.045 -29.809 7.005 1.00 88.50 176 PRO A CA 1
ATOM 1182 C C . PRO A 1 176 ? -20.207 -29.365 8.205 1.00 88.50 176 PRO A C 1
ATOM 1184 O O . PRO A 1 176 ? -18.983 -29.493 8.188 1.00 88.50 176 PRO A O 1
ATOM 1187 N N . ASN A 1 177 ? -20.870 -28.860 9.248 1.00 84.69 177 ASN A N 1
ATOM 1188 C CA . ASN A 1 177 ? -20.255 -28.312 10.465 1.00 84.69 177 ASN A CA 1
ATOM 1189 C C . ASN A 1 177 ? -19.378 -27.059 10.278 1.00 84.69 177 ASN A C 1
ATOM 1191 O O . ASN A 1 177 ? -18.762 -26.611 11.246 1.00 84.69 177 ASN A O 1
ATOM 1195 N N . ALA A 1 178 ? -19.314 -26.460 9.083 1.00 86.25 178 ALA A N 1
ATOM 1196 C CA . ALA A 1 178 ? -18.684 -25.153 8.924 1.00 86.25 178 ALA A CA 1
ATOM 1197 C C . ALA A 1 178 ? -19.421 -24.100 9.756 1.00 86.25 178 ALA A C 1
ATOM 1199 O O . ALA A 1 178 ? -20.621 -24.224 9.996 1.00 86.25 178 ALA A O 1
ATOM 1200 N N . THR A 1 179 ? -18.710 -23.059 10.176 1.00 87.56 179 THR A N 1
ATOM 1201 C CA . THR A 1 179 ? -19.266 -21.920 10.912 1.00 87.56 179 THR A CA 1
ATOM 1202 C C . THR A 1 179 ? -19.152 -20.649 10.080 1.00 87.56 179 THR A C 1
ATOM 1204 O O . THR A 1 179 ? -18.210 -20.481 9.306 1.00 87.56 179 THR A O 1
ATOM 1207 N N . GLN A 1 180 ? -20.119 -19.744 10.227 1.00 85.06 180 GLN A N 1
ATOM 1208 C CA . GLN A 1 180 ? -20.047 -18.404 9.649 1.00 85.06 180 GLN A CA 1
ATOM 1209 C C . GLN A 1 180 ? -20.724 -17.371 10.547 1.00 85.06 180 GLN A C 1
ATOM 1211 O O . GLN A 1 180 ? -21.586 -17.707 11.362 1.00 85.06 180 GLN A O 1
ATOM 1216 N N . ALA A 1 181 ? -20.361 -16.104 10.357 1.00 82.94 181 ALA A N 1
ATOM 1217 C CA . ALA A 1 181 ? -21.066 -14.995 10.981 1.00 82.94 181 ALA A CA 1
ATOM 1218 C C . ALA A 1 181 ? -22.501 -14.886 10.435 1.00 82.94 181 ALA A C 1
ATOM 1220 O O . ALA A 1 181 ? -22.765 -15.159 9.263 1.00 82.94 181 ALA A O 1
ATOM 1221 N N . CYS A 1 182 ? -23.427 -14.465 11.284 1.00 87.19 182 CYS A N 1
ATOM 1222 C CA . CYS A 1 182 ? -24.819 -14.205 10.933 1.00 87.19 182 CYS A CA 1
ATOM 1223 C C . CYS A 1 182 ? -25.340 -12.968 11.655 1.00 87.19 182 CYS A C 1
ATOM 1225 O O . CYS A 1 182 ? -24.789 -12.542 12.670 1.00 87.19 182 CYS A O 1
ATOM 1227 N N . THR A 1 183 ? -26.413 -12.387 11.128 1.00 79.06 183 THR A N 1
ATOM 1228 C CA . THR A 1 183 ? -27.130 -11.288 11.777 1.00 79.06 183 THR A CA 1
ATOM 1229 C C . THR A 1 183 ? -28.294 -11.864 12.572 1.00 79.06 183 THR A C 1
ATOM 1231 O O . THR A 1 183 ? -29.134 -12.585 12.035 1.00 79.06 183 THR A O 1
ATOM 1234 N N . CYS A 1 184 ? -28.335 -11.560 13.860 1.00 81.56 184 CYS A N 1
ATOM 1235 C CA . CYS A 1 184 ? -29.411 -11.951 14.755 1.00 81.56 184 CYS A CA 1
ATOM 1236 C C . CYS A 1 184 ? -30.669 -11.120 14.483 1.00 81.56 184 CYS A C 1
ATOM 1238 O O . CYS A 1 184 ? -30.589 -9.962 14.078 1.00 81.56 184 CYS A O 1
ATOM 1240 N N . THR A 1 185 ? -31.845 -11.667 14.797 1.00 77.56 185 THR A N 1
ATOM 1241 C CA . THR A 1 185 ? -33.136 -10.970 14.643 1.00 77.56 185 THR A CA 1
ATOM 1242 C C . THR A 1 185 ? -33.217 -9.669 15.455 1.00 77.56 185 THR A C 1
ATOM 1244 O O . THR A 1 185 ? -33.956 -8.760 15.096 1.00 77.56 185 THR A O 1
ATOM 1247 N N . SER A 1 186 ? -32.432 -9.554 16.531 1.00 69.19 186 SER A N 1
ATOM 1248 C CA . SER A 1 186 ? -32.286 -8.347 17.357 1.00 69.19 186 SER A CA 1
ATOM 1249 C C . SER A 1 186 ? -31.299 -7.309 16.796 1.00 69.19 186 SER A C 1
ATOM 1251 O O . SER A 1 186 ? -31.041 -6.306 17.455 1.00 69.19 186 SER A O 1
ATOM 1253 N N . GLY A 1 187 ? -30.722 -7.541 15.612 1.00 67.94 187 GLY A N 1
ATOM 1254 C CA . GLY A 1 187 ? -29.774 -6.635 14.954 1.00 67.94 187 GLY A CA 1
ATOM 1255 C C . GLY A 1 187 ? -28.304 -6.802 15.363 1.00 67.94 187 GLY A C 1
ATOM 1256 O O . GLY A 1 187 ? -27.449 -6.133 14.792 1.00 67.94 187 GLY A O 1
ATOM 1257 N N . GLY A 1 188 ? -27.988 -7.689 16.315 1.00 73.19 188 GLY A N 1
ATOM 1258 C CA . GLY A 1 188 ? -26.605 -8.045 16.666 1.00 73.19 188 GLY A CA 1
ATOM 1259 C C . GLY A 1 188 ? -25.955 -9.019 15.673 1.00 73.19 188 GLY A C 1
ATOM 1260 O O . GLY A 1 188 ? -26.617 -9.553 14.782 1.00 73.19 188 GLY A O 1
ATOM 1261 N N . THR A 1 189 ? -24.662 -9.292 15.840 1.00 72.88 189 THR A N 1
ATOM 1262 C CA . THR A 1 189 ? -23.951 -10.367 15.130 1.00 72.88 189 THR A CA 1
ATOM 1263 C C . THR A 1 189 ? -23.859 -11.622 16.000 1.00 72.88 189 THR A C 1
ATOM 1265 O O . THR A 1 189 ? -23.679 -11.545 17.213 1.00 72.88 189 THR A O 1
ATOM 1268 N N . GLY A 1 190 ? -23.998 -12.789 15.377 1.00 87.31 190 GLY A N 1
ATOM 1269 C CA . GLY A 1 190 ? -23.825 -14.100 16.000 1.00 87.31 190 GLY A CA 1
ATOM 1270 C C . GLY A 1 190 ? -23.074 -15.054 15.074 1.00 87.31 190 GLY A C 1
ATOM 1271 O O . GLY A 1 190 ? -22.566 -14.652 14.024 1.00 87.31 190 GLY A O 1
ATOM 1272 N N . THR A 1 191 ? -23.017 -16.328 15.454 1.00 88.12 191 THR A N 1
ATOM 1273 C CA . THR A 1 191 ? -22.403 -17.398 14.654 1.00 88.12 191 THR A CA 1
ATOM 1274 C C . THR A 1 191 ? -23.431 -18.482 14.365 1.00 88.12 191 THR A C 1
ATOM 1276 O O . THR A 1 191 ? -24.133 -18.927 15.267 1.00 88.12 191 THR A O 1
ATOM 1279 N N . GLN A 1 192 ? -23.516 -18.939 13.120 1.00 93.50 192 GLN A N 1
ATOM 1280 C CA . GLN A 1 192 ? -24.347 -20.079 12.736 1.00 93.50 192 GLN A CA 1
ATOM 1281 C C . GLN A 1 192 ? -23.480 -21.214 12.204 1.00 93.50 192 GLN A C 1
ATOM 1283 O O . GLN A 1 192 ? -22.454 -20.979 11.563 1.00 93.50 192 GLN A O 1
ATOM 1288 N N . THR A 1 193 ? -23.910 -22.444 12.471 1.00 92.69 193 THR A N 1
ATOM 1289 C CA . THR A 1 193 ? -23.199 -23.667 12.085 1.00 92.69 193 THR A CA 1
ATOM 1290 C C . THR A 1 193 ? -24.002 -24.410 11.034 1.00 92.69 193 THR A C 1
ATOM 1292 O O . THR A 1 193 ? -25.214 -24.570 11.173 1.00 92.69 193 THR A O 1
ATOM 1295 N N . CYS A 1 194 ? -23.335 -24.859 9.981 1.00 90.94 194 CYS A N 1
ATOM 1296 C CA . CYS A 1 194 ? -23.930 -25.681 8.948 1.00 90.94 194 CYS A CA 1
ATOM 1297 C C . CYS A 1 194 ? -24.343 -27.038 9.524 1.00 90.94 194 CYS A C 1
ATOM 1299 O O . CYS A 1 194 ? -23.564 -27.672 10.240 1.00 90.94 194 CYS A O 1
ATOM 1301 N N . SER A 1 195 ? -25.546 -27.499 9.193 1.00 87.19 195 SER A N 1
ATOM 1302 C CA . SER A 1 195 ? -26.039 -28.818 9.571 1.00 87.19 195 SER A CA 1
ATOM 1303 C C . SER A 1 195 ? -25.094 -29.926 9.091 1.00 87.19 195 SER A C 1
ATOM 1305 O O . SER A 1 195 ? -24.388 -29.792 8.090 1.00 87.19 195 SER A O 1
ATOM 1307 N N . ALA A 1 196 ? -25.073 -31.049 9.809 1.00 83.38 196 ALA A N 1
ATOM 1308 C CA . ALA A 1 196 ? -24.182 -32.171 9.504 1.00 83.38 196 ALA A CA 1
ATOM 1309 C C . ALA A 1 196 ? -24.463 -32.826 8.134 1.00 83.38 196 ALA A C 1
ATOM 1311 O O . ALA A 1 196 ? -23.593 -33.482 7.570 1.00 83.38 196 ALA A O 1
ATOM 1312 N N . ASP A 1 197 ? -25.660 -32.628 7.580 1.00 80.31 197 ASP A N 1
ATOM 1313 C CA . ASP A 1 197 ? -26.033 -33.056 6.228 1.00 80.31 197 ASP A CA 1
ATOM 1314 C C . ASP A 1 197 ? -25.643 -32.035 5.138 1.00 80.31 197 ASP A C 1
ATOM 1316 O O . ASP A 1 197 ? -25.862 -32.281 3.951 1.00 80.31 197 ASP A O 1
ATOM 1320 N N . GLY A 1 198 ? -25.073 -30.891 5.534 1.00 83.88 198 GLY A N 1
ATOM 1321 C CA . GLY A 1 198 ? -24.668 -29.796 4.661 1.00 83.88 198 GLY A CA 1
ATOM 1322 C C . GLY A 1 198 ? -25.829 -29.032 4.025 1.00 83.88 198 GLY A C 1
ATOM 1323 O O . GLY A 1 198 ? -25.600 -28.206 3.145 1.00 83.88 198 GLY A O 1
ATOM 1324 N N . LYS A 1 199 ? -27.083 -29.308 4.399 1.00 82.00 199 LYS A N 1
ATOM 1325 C CA . LYS A 1 199 ? -28.264 -28.795 3.690 1.00 82.00 199 LYS A CA 1
ATOM 1326 C C . LYS A 1 199 ? -28.704 -27.406 4.129 1.00 82.00 199 LYS A C 1
ATOM 1328 O O . LYS A 1 199 ? -29.357 -26.730 3.340 1.00 82.00 199 LYS A O 1
ATOM 1333 N N . ALA A 1 200 ? -28.360 -26.964 5.336 1.00 86.69 200 ALA A N 1
ATOM 1334 C CA . ALA A 1 200 ? -28.778 -25.658 5.831 1.00 86.69 200 ALA A CA 1
ATOM 1335 C C . ALA A 1 200 ? -27.828 -25.097 6.892 1.00 86.69 200 ALA A C 1
ATOM 1337 O O . ALA A 1 200 ? -27.155 -25.830 7.612 1.00 86.69 200 ALA A O 1
ATOM 1338 N N . TRP A 1 201 ? -27.828 -23.775 7.041 1.00 88.56 201 TRP A N 1
ATOM 1339 C CA . TRP A 1 201 ? -27.279 -23.130 8.229 1.00 88.56 201 TRP A CA 1
ATOM 1340 C C . TRP A 1 201 ? -28.275 -23.252 9.385 1.00 88.56 201 TRP A C 1
ATOM 1342 O O . TRP A 1 201 ? -29.473 -23.035 9.203 1.00 88.56 201 TRP A O 1
ATOM 1352 N N . GLY A 1 202 ? -27.785 -23.620 10.568 1.00 91.38 202 GLY A N 1
ATOM 1353 C CA . GLY A 1 202 ? -28.568 -23.611 11.800 1.00 91.38 202 GLY A CA 1
ATOM 1354 C C . GLY A 1 202 ? -28.940 -22.193 12.241 1.00 91.38 202 GLY A C 1
ATOM 1355 O O . GLY A 1 202 ? -28.528 -21.204 11.639 1.00 91.38 202 GLY A O 1
ATOM 1356 N N . ALA A 1 203 ? -29.715 -22.087 13.323 1.00 89.56 203 ALA A N 1
ATOM 1357 C CA . ALA A 1 203 ? -30.055 -20.791 13.903 1.00 89.56 203 ALA A CA 1
ATOM 1358 C C . ALA A 1 203 ? -28.792 -20.010 14.307 1.00 89.56 203 ALA A C 1
ATOM 1360 O O . ALA A 1 203 ? -27.809 -20.596 14.765 1.00 89.56 203 ALA A O 1
ATOM 1361 N N . CYS A 1 204 ? -28.853 -18.683 14.180 1.00 88.50 204 CYS A N 1
ATOM 1362 C CA . CYS A 1 204 ? -27.793 -17.796 14.640 1.00 88.50 204 CYS A CA 1
ATOM 1363 C C . CYS A 1 204 ? -27.648 -17.919 16.167 1.00 88.50 204 CYS A C 1
ATOM 1365 O O . CYS A 1 204 ? -28.562 -17.584 16.921 1.00 88.50 204 CYS A O 1
ATOM 1367 N N . GLN A 1 205 ? -26.526 -18.481 16.612 1.00 84.06 205 GLN A N 1
ATOM 1368 C CA . GLN A 1 205 ? -26.189 -18.755 18.007 1.00 84.06 205 GLN A CA 1
ATOM 1369 C C . GLN A 1 205 ? -25.222 -17.696 18.536 1.00 84.06 205 GLN A C 1
ATOM 1371 O O . GLN A 1 205 ? -24.599 -16.964 17.767 1.00 84.06 205 GLN A O 1
ATOM 1376 N N . GLN A 1 206 ? -25.103 -17.605 19.866 1.00 74.81 206 GLN A N 1
ATOM 1377 C CA . GLN A 1 206 ? -24.328 -16.547 20.530 1.00 74.81 206 GLN A CA 1
ATOM 1378 C C . GLN A 1 206 ? -24.727 -15.156 20.033 1.00 74.81 206 GLN A C 1
ATOM 1380 O O . GLN A 1 206 ? -23.890 -14.280 19.829 1.00 74.81 206 GLN A O 1
ATOM 1385 N N . CYS A 1 207 ? -26.033 -14.969 19.840 1.00 67.81 207 CYS A N 1
ATOM 1386 C CA . CYS A 1 207 ? -26.620 -13.655 19.703 1.00 67.81 207 CYS A CA 1
ATOM 1387 C C . CYS A 1 207 ? -26.441 -12.943 21.033 1.00 67.81 207 CYS A C 1
ATOM 1389 O O . CYS A 1 207 ? -27.319 -12.974 21.895 1.00 67.81 207 CYS A O 1
ATOM 1391 N N . SER A 1 208 ? -25.264 -12.354 21.214 1.00 60.25 208 SER A N 1
ATOM 1392 C CA . SER A 1 208 ? -25.004 -11.431 22.293 1.00 60.25 208 SER A CA 1
ATOM 1393 C C . SER A 1 208 ? -26.023 -10.320 22.115 1.00 60.25 208 SER A C 1
ATOM 1395 O O . SER A 1 208 ? -25.884 -9.456 21.252 1.00 60.25 208 SER A O 1
ATOM 1397 N N . THR A 1 209 ? -27.065 -10.333 22.944 1.00 52.38 209 THR A N 1
ATOM 1398 C CA . THR A 1 209 ? -27.925 -9.180 23.221 1.00 52.38 209 THR A CA 1
ATOM 1399 C C . THR A 1 209 ? -27.113 -8.139 23.985 1.00 52.38 209 THR A C 1
ATOM 1401 O O . THR A 1 209 ? -27.550 -7.635 25.016 1.00 52.38 209 THR A O 1
ATOM 1404 N N . GLY A 1 210 ? -25.882 -7.889 23.531 1.00 55.78 210 GLY A N 1
ATOM 1405 C CA . GLY A 1 210 ? -25.001 -6.895 24.079 1.00 55.78 210 GLY A CA 1
ATOM 1406 C C . GLY A 1 210 ? -25.738 -5.588 23.921 1.00 55.78 210 GLY A C 1
ATOM 1407 O O . GLY A 1 210 ? -25.821 -5.041 22.826 1.00 55.78 210 GLY A O 1
ATOM 1408 N N . SER A 1 211 ? -26.266 -5.102 25.033 1.00 61.03 211 SER A N 1
ATOM 1409 C CA . SER A 1 211 ? -26.845 -3.778 25.234 1.00 61.03 211 SER A CA 1
ATOM 1410 C C . SER A 1 211 ? -25.844 -2.643 24.964 1.00 61.03 211 SER A C 1
ATOM 1412 O O . SER A 1 211 ? -26.105 -1.495 25.309 1.00 61.03 211 SER A O 1
ATOM 1414 N N . GLY A 1 212 ? -24.692 -2.960 24.371 1.00 70.25 212 GLY A N 1
ATOM 1415 C CA . GLY A 1 212 ? -23.728 -2.007 23.878 1.00 70.25 212 GLY A CA 1
ATOM 1416 C C . GLY A 1 212 ? -24.201 -1.357 22.583 1.00 70.25 212 GLY A C 1
ATOM 1417 O O . GLY A 1 212 ? -25.004 -1.899 21.821 1.00 70.25 212 GLY A O 1
ATOM 1418 N N . LYS A 1 213 ? -23.669 -0.171 22.338 1.00 79.88 213 LYS A N 1
ATOM 1419 C CA . LYS A 1 213 ? -23.841 0.594 21.113 1.00 79.88 213 LYS A CA 1
ATOM 1420 C C . LYS A 1 213 ? -23.105 -0.131 19.970 1.00 79.88 213 LYS A C 1
ATOM 1422 O O . LYS A 1 213 ? -22.024 -0.690 20.203 1.00 79.88 213 LYS A O 1
ATOM 1427 N N . PRO A 1 214 ? -23.673 -0.170 18.756 1.00 78.94 214 PRO A N 1
ATOM 1428 C CA . PRO A 1 214 ? -23.007 -0.755 17.597 1.00 78.94 214 PRO A CA 1
ATOM 1429 C C . PRO A 1 214 ? -21.765 0.054 17.192 1.00 78.94 214 PRO A C 1
ATOM 1431 O O . PRO A 1 214 ? -21.600 1.211 17.588 1.00 78.94 214 PRO A O 1
ATOM 1434 N N . ASP A 1 215 ? -20.894 -0.564 16.391 1.00 79.56 215 ASP A N 1
ATOM 1435 C CA . ASP A 1 215 ? -19.680 0.071 15.867 1.00 79.56 215 ASP A CA 1
ATOM 1436 C C . ASP A 1 215 ? -20.011 1.420 15.203 1.00 79.56 215 ASP A C 1
ATOM 1438 O O . ASP A 1 215 ? -20.965 1.536 14.430 1.00 79.56 215 ASP A O 1
ATOM 1442 N N . GLY A 1 216 ? -19.226 2.451 15.513 1.00 74.38 216 GLY A N 1
ATOM 1443 C CA . GLY A 1 216 ? -19.426 3.805 15.008 1.00 74.38 216 GLY A CA 1
ATOM 1444 C C . GLY A 1 216 ? -20.335 4.702 15.831 1.00 74.38 216 GLY A C 1
ATOM 1445 O O . GLY A 1 216 ? -20.409 5.900 15.547 1.00 74.38 216 GLY A O 1
ATOM 1446 N N . GLN A 1 217 ? -21.034 4.153 16.825 1.00 78.75 217 GLN A N 1
ATOM 1447 C CA . GLN A 1 217 ? -21.885 4.941 17.705 1.00 78.75 217 GLN A CA 1
ATOM 1448 C C . GLN A 1 217 ? -21.127 5.400 18.950 1.00 78.75 217 GLN A C 1
ATOM 1450 O O . GLN A 1 217 ? -20.400 4.643 19.591 1.00 78.75 217 GLN A O 1
ATOM 1455 N N . GLY A 1 218 ? -21.326 6.668 19.290 1.00 78.88 218 GLY A N 1
ATOM 1456 C CA . GLY A 1 218 ? -20.780 7.329 20.465 1.00 78.88 218 GLY A CA 1
ATOM 1457 C C . GLY A 1 218 ? -21.803 8.294 21.073 1.00 78.88 218 GLY A C 1
ATOM 1458 O O . GLY A 1 218 ? -22.885 8.469 20.504 1.00 78.88 218 GLY A O 1
ATOM 1459 N N . PRO A 1 219 ? -21.489 8.924 22.215 1.00 81.25 219 PRO A N 1
ATOM 1460 C CA . PRO A 1 219 ? -20.271 8.732 23.004 1.00 81.25 219 PRO A CA 1
ATOM 1461 C C . PRO A 1 219 ? -20.323 7.434 23.816 1.00 81.25 219 PRO A C 1
ATOM 1463 O O . PRO A 1 219 ? -21.384 7.085 24.329 1.00 81.25 219 PRO A O 1
ATOM 1466 N N . CYS A 1 220 ? -19.207 6.723 23.961 1.00 84.69 220 CYS A N 1
ATOM 1467 C CA . CYS A 1 220 ? -19.035 5.679 24.980 1.00 84.69 220 CYS A CA 1
ATOM 1468 C C . CYS A 1 220 ? -18.298 6.264 26.198 1.00 84.69 220 CYS A C 1
ATOM 1470 O O . CYS A 1 220 ? -17.380 7.065 26.040 1.00 84.69 220 CYS A O 1
ATOM 1472 N N . THR A 1 221 ? -18.739 5.972 27.424 1.00 78.12 221 THR A N 1
ATOM 1473 C CA . THR A 1 221 ? -18.354 6.811 28.580 1.00 78.12 221 THR A CA 1
ATOM 1474 C C . THR A 1 221 ? -16.950 6.552 29.130 1.00 78.12 221 THR A C 1
ATOM 1476 O O . THR A 1 221 ? -16.436 7.390 29.871 1.00 78.12 221 THR A O 1
ATOM 1479 N N . LYS A 1 222 ? -16.298 5.443 28.755 1.00 70.38 222 LYS A N 1
ATOM 1480 C CA . LYS A 1 222 ? -14.938 5.109 29.200 1.00 70.38 222 LYS A CA 1
ATOM 1481 C C . LYS A 1 222 ? -14.118 4.419 28.117 1.00 70.38 222 LYS A C 1
ATOM 1483 O O . LYS A 1 222 ? -14.452 3.316 27.685 1.00 70.38 222 LYS A O 1
ATOM 1488 N N . ALA A 1 223 ? -13.004 5.047 27.743 1.00 61.34 223 ALA A N 1
ATOM 1489 C CA . ALA A 1 223 ? -12.002 4.461 26.861 1.00 61.34 223 ALA A CA 1
ATOM 1490 C C . ALA A 1 223 ? -11.521 3.108 27.416 1.00 61.34 223 ALA A C 1
ATOM 1492 O O . ALA A 1 223 ? -11.163 3.004 28.589 1.00 61.34 223 ALA A O 1
ATOM 1493 N N . GLY A 1 224 ? -11.539 2.068 26.582 1.00 60.28 224 GLY A N 1
ATOM 1494 C CA . GLY A 1 224 ? -11.108 0.717 26.963 1.00 60.28 224 GLY A CA 1
ATOM 1495 C C . GLY A 1 224 ? -12.120 -0.144 27.738 1.00 60.28 224 GLY A C 1
ATOM 1496 O O . GLY A 1 224 ? -11.856 -1.332 27.914 1.00 60.28 224 GLY A O 1
ATOM 1497 N N . GLU A 1 225 ? -13.286 0.371 28.156 1.00 66.56 225 GLU A N 1
ATOM 1498 C CA . GLU A 1 225 ? -14.339 -0.479 28.738 1.00 66.56 225 GLU A CA 1
ATOM 1499 C C . GLU A 1 225 ? -15.253 -1.058 27.644 1.00 66.56 225 GLU A C 1
ATOM 1501 O O . GLU A 1 225 ? -16.025 -0.359 26.986 1.00 66.56 225 GLU A O 1
ATOM 1506 N N . ALA A 1 226 ? -15.168 -2.378 27.465 1.00 64.62 226 ALA A N 1
ATOM 1507 C CA . ALA A 1 226 ? -15.883 -3.142 26.442 1.00 64.62 226 ALA A CA 1
ATOM 1508 C C . ALA A 1 226 ? -17.409 -3.193 26.628 1.00 64.62 226 ALA A C 1
ATOM 1510 O O . ALA A 1 226 ? -18.134 -3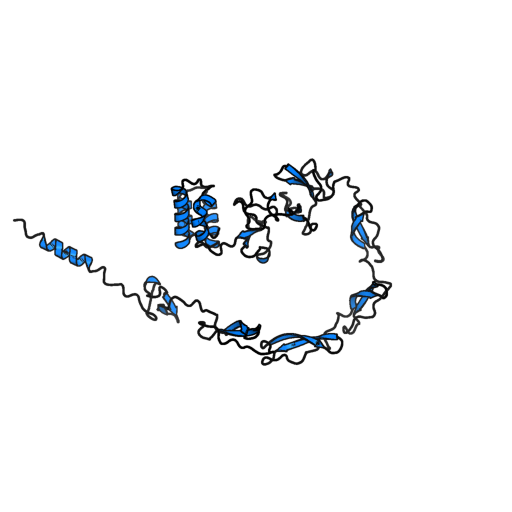.550 25.705 1.00 64.62 226 ALA A O 1
ATOM 1511 N N . THR A 1 227 ? -17.913 -2.875 27.819 1.00 73.38 227 THR A N 1
ATOM 1512 C CA . THR A 1 227 ? -19.306 -3.138 28.212 1.00 73.38 227 THR A CA 1
ATOM 1513 C C . THR A 1 227 ? -20.321 -2.239 27.510 1.00 73.38 227 THR A C 1
ATOM 1515 O O . THR A 1 227 ? -21.471 -2.642 27.346 1.00 73.38 227 THR A O 1
ATOM 1518 N N . GLU A 1 228 ? -19.911 -1.055 27.048 1.00 80.69 228 GLU A N 1
ATOM 1519 C CA . GLU A 1 228 ? -20.783 -0.143 26.299 1.00 80.69 228 GLU A CA 1
ATOM 1520 C C . GLU A 1 228 ? -20.786 -0.376 24.789 1.00 80.69 228 GLU A C 1
ATOM 1522 O O . GLU A 1 228 ? -21.603 0.230 24.099 1.00 80.69 228 GLU A O 1
ATOM 1527 N N . CYS A 1 229 ? -19.899 -1.221 24.263 1.00 82.44 229 CYS A N 1
ATOM 1528 C CA . CYS A 1 229 ? -19.654 -1.342 22.831 1.00 82.44 229 CYS A CA 1
ATOM 1529 C C . CYS A 1 229 ? -19.814 -2.785 22.372 1.00 82.44 229 CYS A C 1
ATOM 1531 O O . CYS A 1 229 ? -19.169 -3.680 22.905 1.00 82.44 229 CYS A O 1
ATOM 1533 N N . GLN A 1 230 ? -20.627 -3.025 21.340 1.00 79.31 230 GLN A N 1
ATOM 1534 C CA . GLN A 1 230 ? -20.817 -4.383 20.806 1.00 79.31 230 GLN A CA 1
ATOM 1535 C C . GLN A 1 230 ? -19.503 -4.996 20.306 1.00 79.31 230 GLN A C 1
ATOM 1537 O O . GLN A 1 230 ? -19.270 -6.186 20.499 1.00 79.31 230 GLN A O 1
ATOM 1542 N N . GLY A 1 231 ? -18.628 -4.174 19.718 1.00 73.94 231 GLY A N 1
ATOM 1543 C CA . GLY A 1 231 ? -17.290 -4.569 19.283 1.00 73.94 231 GLY A CA 1
ATOM 1544 C C . GLY A 1 231 ? -16.256 -4.708 20.406 1.00 73.94 231 GLY A C 1
ATOM 1545 O O . GLY A 1 231 ? -15.131 -5.133 20.145 1.00 73.94 231 GLY A O 1
ATOM 1546 N N . GLY A 1 232 ? -16.624 -4.379 21.649 1.00 79.19 232 GLY A N 1
ATOM 1547 C CA . GLY A 1 232 ? -15.781 -4.523 22.832 1.00 79.19 232 GLY A CA 1
ATOM 1548 C C . GLY A 1 232 ? -14.720 -3.437 23.022 1.00 79.19 232 GLY A C 1
ATOM 1549 O O . GLY A 1 232 ? -13.899 -3.566 23.923 1.00 79.19 232 GLY A O 1
ATOM 1550 N N . PHE A 1 233 ? -14.719 -2.371 22.216 1.00 82.50 233 PHE A N 1
ATOM 1551 C CA . PHE A 1 233 ? -13.741 -1.288 22.338 1.00 82.50 233 PHE A CA 1
ATOM 1552 C C . PHE A 1 233 ? -14.410 0.082 22.279 1.00 82.50 233 PHE A C 1
ATOM 1554 O O . PHE A 1 233 ? -15.155 0.373 21.350 1.00 82.50 233 PHE A O 1
ATOM 1561 N N . CYS A 1 234 ? -14.104 0.934 23.256 1.00 84.75 234 CYS A N 1
ATOM 1562 C CA . CYS A 1 234 ? -14.418 2.358 23.229 1.00 84.75 234 CYS A CA 1
ATOM 1563 C C . CYS A 1 234 ? -13.135 3.128 22.905 1.00 84.75 234 CYS A C 1
ATOM 1565 O O . CYS A 1 234 ? -12.185 3.087 23.691 1.00 84.75 234 CYS A O 1
ATOM 1567 N N . LEU A 1 235 ? -13.096 3.784 21.744 1.00 83.75 235 LEU A N 1
ATOM 1568 C CA . LEU A 1 235 ? -11.983 4.639 21.336 1.00 83.75 235 LEU A CA 1
ATOM 1569 C C . LEU A 1 235 ? -12.226 6.072 21.780 1.00 83.75 235 LEU A C 1
ATOM 1571 O O . LEU A 1 235 ? -13.347 6.557 21.661 1.00 83.75 235 LEU A O 1
ATOM 1575 N N . ASP A 1 236 ? -11.163 6.734 22.227 1.00 82.06 236 ASP A N 1
ATOM 1576 C CA . ASP A 1 236 ? -11.141 8.158 22.555 1.00 82.06 236 ASP A CA 1
ATOM 1577 C C . ASP A 1 236 ? -10.323 8.920 21.511 1.00 82.06 236 ASP A C 1
ATOM 1579 O O . ASP A 1 236 ? -9.262 8.464 21.068 1.00 82.06 236 ASP A O 1
ATOM 1583 N N . PHE A 1 237 ? -10.841 10.069 21.096 1.00 73.69 237 PHE A N 1
ATOM 1584 C CA . PHE A 1 237 ? -10.238 10.940 20.104 1.00 73.69 237 PHE A CA 1
ATOM 1585 C C . PHE A 1 237 ? -9.715 12.196 20.775 1.00 73.69 237 PHE A C 1
ATOM 1587 O O . PHE A 1 237 ? -10.247 12.696 21.755 1.00 73.69 237 PHE A O 1
ATOM 1594 N N . SER A 1 238 ? -8.673 12.782 20.187 1.00 64.88 238 SER A N 1
ATOM 1595 C CA . SER A 1 238 ? -8.074 14.024 20.697 1.00 64.88 238 SER A CA 1
ATOM 1596 C C . SER A 1 238 ? -9.030 15.231 20.749 1.00 64.88 238 SER A C 1
ATOM 1598 O O . SER A 1 238 ? -8.658 16.282 21.265 1.00 64.88 238 SER A O 1
ATOM 1600 N N . ASP A 1 239 ? -10.228 15.128 20.168 1.00 66.62 239 ASP A N 1
ATOM 1601 C CA . ASP A 1 239 ? -11.297 16.127 20.268 1.00 66.62 239 ASP A CA 1
ATOM 1602 C C . ASP A 1 239 ? -12.266 15.869 21.439 1.00 66.62 239 ASP A C 1
ATOM 1604 O O . ASP A 1 239 ? -13.218 16.628 21.615 1.00 66.62 239 ASP A O 1
ATOM 1608 N N . GLY A 1 240 ? -12.007 14.840 22.253 1.00 78.25 240 GLY A N 1
ATOM 1609 C CA . GLY A 1 240 ? -12.835 14.410 23.377 1.00 78.25 240 GLY A CA 1
ATOM 1610 C C . GLY A 1 240 ? -14.066 13.604 22.964 1.00 78.25 240 GLY A C 1
ATOM 1611 O O . GLY A 1 240 ? -14.909 13.308 23.813 1.00 78.25 240 GLY A O 1
ATOM 1612 N N . THR A 1 241 ? -14.218 13.277 21.676 1.00 81.00 241 THR A N 1
ATOM 1613 C CA . THR A 1 241 ? -15.273 12.369 21.229 1.00 81.00 241 THR A CA 1
ATOM 1614 C C . THR A 1 241 ? -14.850 10.927 21.456 1.00 81.00 241 THR A C 1
ATOM 1616 O O . THR A 1 241 ? -13.693 10.561 21.269 1.00 81.00 241 THR A O 1
ATOM 1619 N N . THR A 1 242 ? -15.805 10.088 21.838 1.00 85.00 242 THR A N 1
ATOM 1620 C CA . THR A 1 242 ? -15.584 8.654 21.995 1.00 85.00 242 THR A CA 1
ATOM 1621 C C . THR A 1 242 ? -16.548 7.876 21.115 1.00 85.00 242 THR A C 1
ATOM 1623 O O . THR A 1 242 ? -17.685 8.303 20.907 1.00 85.00 242 THR A O 1
ATOM 1626 N N . TYR A 1 243 ? -16.139 6.728 20.583 1.00 85.75 243 TYR A N 1
ATOM 1627 C CA . TYR A 1 243 ? -17.057 5.850 19.856 1.00 85.75 243 TYR A CA 1
ATOM 1628 C C . TYR A 1 243 ? -16.716 4.378 20.006 1.00 85.75 243 TYR A C 1
ATOM 1630 O O . TYR A 1 243 ? -15.567 3.984 20.214 1.00 85.75 243 TYR A O 1
ATOM 1638 N N . CYS A 1 244 ? -17.751 3.561 19.867 1.00 86.69 244 CYS A N 1
ATOM 1639 C CA . CYS A 1 244 ? -17.623 2.123 19.870 1.00 86.69 244 CYS A CA 1
ATOM 1640 C C . CYS A 1 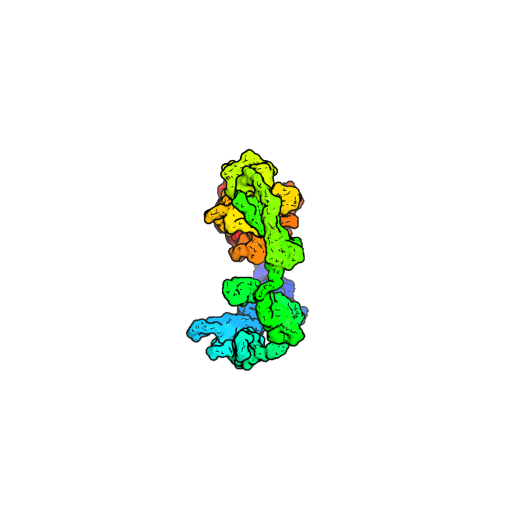244 ? -16.979 1.623 18.582 1.00 86.69 244 CYS A C 1
ATOM 1642 O O . CYS A 1 244 ? -17.325 2.055 17.485 1.00 86.69 244 CYS A O 1
ATOM 1644 N N . THR A 1 245 ? -16.043 0.698 18.718 1.00 87.12 245 THR A N 1
ATOM 1645 C CA . THR A 1 245 ? -15.396 -0.001 17.615 1.00 87.12 245 THR A CA 1
ATOM 1646 C C . THR A 1 245 ? -15.199 -1.471 17.965 1.00 87.12 245 THR A C 1
ATOM 1648 O O . THR A 1 245 ? -15.439 -1.909 19.095 1.00 87.12 245 THR A O 1
ATOM 1651 N N . ARG A 1 246 ? -14.702 -2.221 16.987 1.00 85.88 246 ARG A N 1
ATOM 1652 C CA . ARG A 1 246 ? -14.306 -3.616 17.104 1.00 85.88 246 ARG A CA 1
ATOM 1653 C C . ARG A 1 246 ? -12.857 -3.812 16.699 1.00 85.88 246 ARG A C 1
ATOM 1655 O O . ARG A 1 246 ? -12.316 -3.040 15.901 1.00 85.88 246 ARG A O 1
ATOM 1662 N N . LYS A 1 247 ? -12.275 -4.914 17.172 1.00 85.62 247 LYS A N 1
ATOM 1663 C CA . LYS A 1 247 ? -11.037 -5.431 16.591 1.00 85.62 247 LYS A CA 1
ATOM 1664 C C . LYS A 1 247 ? -11.246 -5.803 15.126 1.00 85.62 247 LYS A C 1
ATOM 1666 O O . LYS A 1 247 ? -12.317 -6.266 14.730 1.00 85.62 247 LYS A O 1
ATOM 1671 N N . CYS A 1 248 ? -10.203 -5.652 14.333 1.00 81.56 248 CYS A N 1
ATOM 1672 C CA . CYS A 1 248 ? -10.164 -6.068 12.944 1.00 81.56 248 CYS A CA 1
ATOM 1673 C C . CYS A 1 248 ? -8.850 -6.798 12.666 1.00 81.56 248 CYS A C 1
ATOM 1675 O O . CYS A 1 248 ? -7.841 -6.527 13.302 1.00 81.56 248 CYS A O 1
ATOM 1677 N N . ASN A 1 249 ? -8.872 -7.741 11.723 1.00 76.56 249 ASN A N 1
ATOM 1678 C CA . ASN A 1 249 ? -7.640 -8.300 11.162 1.00 76.56 249 ASN A CA 1
ATOM 1679 C C . ASN A 1 249 ? -7.263 -7.582 9.862 1.00 76.56 249 ASN A C 1
ATOM 1681 O O . ASN A 1 249 ? -6.092 -7.296 9.664 1.00 76.56 249 ASN A O 1
ATOM 1685 N N . LEU A 1 250 ? -8.243 -7.266 9.000 1.00 66.38 250 LEU A N 1
ATOM 1686 C CA . LEU A 1 250 ? -8.038 -6.522 7.743 1.00 66.38 250 LEU A CA 1
ATOM 1687 C C . LEU A 1 250 ? -9.287 -5.758 7.265 1.00 66.38 250 LEU A C 1
ATOM 1689 O O . LEU A 1 250 ? -9.163 -4.751 6.576 1.00 66.38 250 LEU A O 1
ATOM 1693 N N . THR A 1 251 ? -10.497 -6.217 7.602 1.00 74.88 251 THR A N 1
ATOM 1694 C CA . THR A 1 251 ? -11.747 -5.662 7.060 1.00 74.88 251 THR A CA 1
ATOM 1695 C C . THR A 1 251 ? -12.577 -4.929 8.108 1.00 74.88 251 THR A C 1
ATOM 1697 O O . THR A 1 251 ? -12.963 -5.474 9.145 1.00 74.88 251 THR A O 1
ATOM 1700 N N . CYS A 1 252 ? -12.911 -3.685 7.786 1.00 81.00 252 CYS A N 1
ATOM 1701 C CA . CYS A 1 252 ? -13.892 -2.870 8.487 1.00 81.00 252 CYS A CA 1
ATOM 1702 C C . CYS A 1 252 ? -15.060 -2.539 7.538 1.00 81.00 252 CYS A C 1
ATOM 1704 O O . CYS A 1 252 ? -14.998 -2.846 6.348 1.00 81.00 252 CYS A O 1
ATOM 1706 N N . GLY A 1 253 ? -16.163 -1.991 8.062 1.00 76.38 253 GLY A N 1
ATOM 1707 C CA . GLY A 1 253 ? -17.272 -1.525 7.214 1.00 76.38 253 GLY A CA 1
ATOM 1708 C C . GLY A 1 253 ? -16.827 -0.410 6.257 1.00 76.38 253 GLY A C 1
ATOM 1709 O O . GLY A 1 253 ? -15.781 0.187 6.473 1.00 76.38 253 GLY A O 1
ATOM 1710 N N . ALA A 1 254 ? -17.623 -0.100 5.228 1.00 73.56 254 ALA A N 1
ATOM 1711 C CA . ALA A 1 254 ? -17.245 0.836 4.154 1.00 73.56 254 ALA A CA 1
ATOM 1712 C C . ALA A 1 254 ? -16.824 2.248 4.625 1.00 73.56 254 ALA A C 1
ATOM 1714 O O . ALA A 1 254 ? -16.108 2.941 3.912 1.00 73.56 254 ALA A O 1
ATOM 1715 N N . GLU A 1 255 ? -17.239 2.667 5.823 1.00 76.06 255 GLU A N 1
ATOM 1716 C CA . GLU A 1 255 ? -16.883 3.962 6.427 1.00 76.06 255 GLU A CA 1
ATOM 1717 C C . GLU A 1 255 ? -15.718 3.877 7.427 1.00 76.06 255 GLU A C 1
ATOM 1719 O O . GLU A 1 255 ? -15.442 4.836 8.148 1.00 76.06 255 GLU A O 1
ATOM 1724 N N . TYR A 1 256 ? -15.056 2.724 7.523 1.00 81.19 256 TYR A N 1
ATOM 1725 C CA . TYR A 1 256 ? -14.054 2.444 8.541 1.00 81.19 256 TYR A CA 1
ATOM 1726 C C . TYR A 1 256 ? -12.791 1.841 7.928 1.00 81.19 256 TYR A C 1
ATOM 1728 O O . TYR A 1 256 ? -12.852 1.043 6.996 1.00 81.19 256 TYR A O 1
ATOM 1736 N N . THR A 1 257 ? -11.639 2.168 8.502 1.00 81.12 257 THR A N 1
ATOM 1737 C CA . THR A 1 257 ? -10.344 1.589 8.142 1.00 81.12 257 THR A CA 1
ATOM 1738 C C . THR A 1 257 ? -9.760 0.809 9.314 1.00 81.12 257 THR A C 1
ATOM 1740 O O . THR A 1 257 ? -9.897 1.216 10.467 1.00 81.12 257 THR A O 1
ATOM 1743 N N . CYS A 1 258 ? -9.135 -0.333 9.034 1.00 82.00 258 CYS A N 1
ATOM 1744 C CA . CYS A 1 258 ? -8.482 -1.144 10.054 1.00 82.00 258 CYS A CA 1
ATOM 1745 C C . CYS A 1 258 ? -7.083 -0.583 10.324 1.00 82.00 258 CYS A C 1
ATOM 1747 O O . CYS A 1 258 ? -6.231 -0.608 9.437 1.00 82.00 258 CYS A O 1
ATOM 1749 N N . ALA A 1 259 ? -6.828 -0.079 11.531 1.00 76.50 259 ALA A N 1
ATOM 1750 C CA . ALA A 1 259 ? -5.501 0.392 11.922 1.00 76.50 259 ALA A CA 1
ATOM 1751 C C . ALA A 1 259 ? -5.140 -0.133 13.316 1.00 76.50 259 ALA A C 1
ATOM 1753 O O . ALA A 1 259 ? -6.033 -0.365 14.131 1.00 76.50 259 ALA A O 1
ATOM 1754 N N . PRO A 1 260 ? -3.853 -0.364 13.615 1.00 73.75 260 PRO A N 1
ATOM 1755 C CA . PRO A 1 260 ? -3.461 -0.832 14.928 1.00 73.75 260 PRO A CA 1
ATOM 1756 C C . PRO A 1 260 ? -3.705 0.222 15.984 1.00 73.75 260 PRO A C 1
ATOM 1758 O O . PRO A 1 260 ? -3.470 1.416 15.790 1.00 73.75 260 PRO A O 1
ATOM 1761 N N . TYR A 1 261 ? -4.161 -0.292 17.106 1.00 77.31 261 TYR A N 1
ATOM 1762 C CA . TYR A 1 261 ? -4.376 0.429 18.329 1.00 77.31 261 TYR A CA 1
ATOM 1763 C C . TYR A 1 261 ? -3.132 0.273 19.199 1.00 77.31 261 TYR A C 1
ATOM 1765 O O . TYR A 1 261 ? -2.507 -0.791 19.190 1.00 77.31 261 TYR A O 1
ATOM 1773 N N . ASP A 1 262 ? -2.760 1.324 19.929 1.00 65.94 262 ASP A N 1
ATOM 1774 C CA . ASP A 1 262 ? -1.573 1.357 20.794 1.00 65.94 262 ASP A CA 1
ATOM 1775 C C . ASP A 1 262 ? -1.781 0.497 22.052 1.00 65.94 262 ASP A C 1
ATOM 1777 O O . ASP A 1 262 ? -1.904 0.966 23.179 1.00 65.94 262 ASP A O 1
ATOM 1781 N N . THR A 1 263 ? -1.910 -0.802 21.826 1.00 63.38 263 THR A N 1
ATOM 1782 C CA . THR A 1 263 ? -1.917 -1.844 22.842 1.00 63.38 263 THR A CA 1
ATOM 1783 C C . THR A 1 263 ? -0.663 -2.672 22.641 1.00 63.38 263 THR A C 1
ATOM 1785 O O . THR A 1 263 ? -0.237 -2.915 21.507 1.00 63.38 263 THR A O 1
ATOM 1788 N N . ALA A 1 264 ? -0.067 -3.125 23.744 1.00 64.06 264 ALA A N 1
ATOM 1789 C CA . ALA A 1 264 ? 1.133 -3.962 23.723 1.00 64.06 264 ALA A CA 1
ATOM 1790 C C . ALA A 1 264 ? 0.976 -5.219 22.836 1.00 64.06 264 ALA A C 1
ATOM 1792 O O . ALA A 1 264 ? 1.967 -5.750 22.332 1.00 64.06 264 ALA A O 1
ATOM 1793 N N . ASP A 1 265 ? -0.268 -5.640 22.599 1.00 67.62 265 ASP A N 1
ATOM 1794 C CA . ASP A 1 265 ? -0.636 -6.840 21.853 1.00 67.62 265 ASP A CA 1
ATOM 1795 C C . ASP A 1 265 ? -0.677 -6.647 20.324 1.00 67.62 265 ASP A C 1
ATOM 1797 O O . ASP A 1 265 ? -0.770 -7.623 19.582 1.00 67.62 265 ASP A O 1
ATOM 1801 N N . GLY A 1 266 ? -0.549 -5.412 19.817 1.00 67.69 266 GLY A N 1
ATOM 1802 C CA . GLY A 1 266 ? -0.572 -5.140 18.373 1.00 67.69 266 GLY A CA 1
ATOM 1803 C C . GLY A 1 266 ? -1.943 -5.354 17.721 1.00 67.69 266 GLY A C 1
ATOM 1804 O O . GLY A 1 266 ? -2.025 -5.600 16.513 1.00 67.69 266 GLY A O 1
ATOM 1805 N N . ASP A 1 267 ? -3.014 -5.271 18.511 1.00 79.19 267 ASP A N 1
ATOM 1806 C CA . ASP A 1 267 ? -4.384 -5.366 18.020 1.00 79.19 267 ASP A CA 1
ATOM 1807 C C . ASP A 1 267 ? -4.691 -4.249 17.017 1.00 79.19 267 ASP A C 1
ATOM 1809 O O . ASP A 1 267 ? -4.233 -3.115 17.165 1.00 79.19 267 ASP A O 1
ATOM 1813 N N . HIS A 1 268 ? -5.506 -4.556 16.007 1.00 81.50 268 HIS A N 1
ATOM 1814 C CA . HIS A 1 268 ? -6.068 -3.552 15.107 1.00 81.50 268 HIS A CA 1
ATOM 1815 C C . HIS A 1 268 ? -7.538 -3.327 15.403 1.00 81.50 268 HIS A C 1
ATOM 1817 O O . HIS A 1 268 ? -8.240 -4.250 15.804 1.00 81.50 268 HIS A O 1
ATOM 1823 N N . VAL A 1 269 ? -7.995 -2.091 15.222 1.00 84.94 269 VAL A N 1
ATOM 1824 C CA . VAL A 1 269 ? -9.371 -1.655 15.458 1.00 84.94 269 VAL A CA 1
ATOM 1825 C C . VAL A 1 269 ? -9.890 -0.846 14.272 1.00 84.94 269 VAL A C 1
ATOM 1827 O O . VAL A 1 269 ? -9.121 -0.273 13.497 1.00 84.94 269 VAL A O 1
ATOM 1830 N N . CYS A 1 270 ? -11.210 -0.810 14.114 1.00 83.88 270 CYS A N 1
ATOM 1831 C CA . CYS A 1 270 ? -11.851 -0.056 13.044 1.00 83.88 270 CYS A CA 1
ATOM 1832 C C . CYS A 1 270 ? -11.958 1.439 13.393 1.00 83.88 270 CYS A C 1
ATOM 1834 O O . CYS A 1 270 ? -12.712 1.835 14.280 1.00 83.88 270 CYS A O 1
ATOM 1836 N N . TYR A 1 271 ? -11.248 2.293 12.665 1.00 80.00 271 TYR A N 1
ATOM 1837 C CA . TYR A 1 271 ? -11.343 3.748 12.779 1.00 80.00 271 TYR A CA 1
ATOM 1838 C C . TYR A 1 271 ? -12.320 4.300 11.762 1.00 80.00 271 TYR A C 1
ATOM 1840 O O . TYR A 1 271 ? -12.263 3.915 10.598 1.00 80.00 271 TYR A O 1
ATOM 1848 N N . LYS A 1 272 ? -13.188 5.225 12.171 1.00 78.94 272 LYS A N 1
ATOM 1849 C CA . LYS A 1 272 ? -14.081 5.908 11.234 1.00 78.94 272 LYS A CA 1
ATOM 1850 C C . LYS A 1 272 ? -13.265 6.811 10.310 1.00 78.94 272 LYS A C 1
ATOM 1852 O O . LYS A 1 272 ? -12.521 7.664 10.792 1.00 78.94 272 LYS A O 1
ATOM 1857 N N . ILE A 1 273 ? -13.417 6.640 9.000 1.00 75.06 273 ILE A N 1
ATOM 1858 C CA . ILE A 1 273 ? -12.815 7.525 8.003 1.00 75.06 273 ILE A CA 1
ATOM 1859 C C . ILE A 1 273 ? -13.613 8.836 8.042 1.00 75.06 273 ILE A C 1
ATOM 1861 O O . ILE A 1 273 ? -14.835 8.806 7.862 1.00 75.06 273 ILE A O 1
ATOM 1865 N N . PRO A 1 274 ? -12.983 9.996 8.296 1.00 72.56 274 PRO A N 1
ATOM 1866 C CA . PRO A 1 274 ? -13.687 11.264 8.195 1.00 72.56 274 PRO A CA 1
ATOM 1867 C C . PRO A 1 274 ? -14.208 11.416 6.763 1.00 72.56 274 PRO A C 1
ATOM 1869 O O . PRO A 1 274 ? -13.447 11.239 5.814 1.00 72.56 274 PRO A O 1
ATOM 1872 N N . ALA A 1 275 ? -15.481 11.782 6.590 1.00 74.56 275 ALA A N 1
ATOM 1873 C CA . ALA A 1 275 ? -16.084 11.943 5.259 1.00 74.56 275 ALA A CA 1
ATOM 1874 C C . ALA A 1 275 ? -15.315 12.938 4.360 1.00 74.56 275 ALA A C 1
ATOM 1876 O O . ALA A 1 275 ? -15.381 12.843 3.141 1.00 74.56 275 ALA A O 1
ATOM 1877 N N . ASN A 1 276 ? -14.552 13.851 4.975 1.00 79.94 276 ASN A N 1
ATOM 1878 C CA . ASN A 1 276 ? -13.669 14.819 4.322 1.00 79.94 276 ASN A CA 1
ATOM 1879 C C . ASN A 1 276 ? -12.219 14.692 4.826 1.00 79.94 276 ASN A C 1
ATOM 1881 O O . ASN A 1 276 ? -11.548 15.696 5.061 1.00 79.94 276 ASN A O 1
ATOM 1885 N N . GLY A 1 277 ? -11.766 13.466 5.100 1.00 82.88 277 GLY A N 1
ATOM 1886 C CA . GLY A 1 277 ? -10.413 13.213 5.580 1.00 82.88 277 GLY A CA 1
ATOM 1887 C C . GLY A 1 277 ? -9.376 13.637 4.543 1.00 82.88 277 GLY A C 1
ATOM 1888 O O . GLY A 1 277 ? -9.474 13.278 3.373 1.00 82.88 277 GLY A O 1
ATOM 1889 N N . LYS A 1 278 ? -8.372 14.383 4.990 1.00 89.69 278 LYS A N 1
ATOM 1890 C CA . LYS A 1 278 ? -7.246 14.830 4.180 1.00 89.69 278 LYS A CA 1
ATOM 1891 C C . LYS A 1 278 ? -6.428 13.643 3.668 1.00 89.69 278 LYS A C 1
ATOM 1893 O O . LYS A 1 278 ? -6.181 12.683 4.407 1.00 89.69 278 LYS A O 1
ATOM 1898 N N . ALA A 1 279 ? -6.018 13.708 2.410 1.00 87.38 279 ALA A N 1
ATOM 1899 C CA . ALA A 1 279 ? -5.210 12.701 1.739 1.00 87.38 279 ALA A CA 1
ATOM 1900 C C . ALA A 1 279 ? -3.759 12.703 2.248 1.00 87.38 279 ALA A C 1
ATOM 1902 O O . ALA A 1 279 ? -3.284 13.670 2.848 1.00 87.38 279 ALA A O 1
ATOM 1903 N N . ALA A 1 280 ? -3.025 11.614 1.995 1.00 86.19 280 ALA A N 1
ATOM 1904 C CA . ALA A 1 280 ? -1.595 11.569 2.292 1.00 86.19 280 ALA A CA 1
ATOM 1905 C C . ALA A 1 280 ? -0.862 12.714 1.563 1.00 86.19 280 ALA A C 1
ATOM 1907 O O . ALA A 1 280 ? -1.068 12.925 0.369 1.00 86.19 280 ALA A O 1
ATOM 1908 N N . GLY A 1 281 ? -0.031 13.463 2.291 1.00 83.75 281 GLY A N 1
ATOM 1909 C CA . GLY A 1 281 ? 0.649 14.667 1.802 1.00 83.75 281 GLY A CA 1
ATOM 1910 C C . GLY A 1 281 ? 0.013 15.991 2.203 1.00 83.75 281 GLY A C 1
ATOM 1911 O O . GLY A 1 281 ? 0.692 17.015 2.188 1.00 83.75 281 GLY A O 1
ATOM 1912 N N . GLU A 1 282 ? -1.258 16.003 2.596 1.00 88.00 282 GLU A N 1
ATOM 1913 C CA . GLU A 1 282 ? -1.931 17.241 2.982 1.00 88.00 282 GLU A CA 1
ATOM 1914 C C . GLU A 1 282 ? -1.592 17.657 4.419 1.00 88.00 282 GLU A C 1
ATOM 1916 O O . GLU A 1 282 ? -1.383 16.823 5.301 1.00 88.00 282 GLU A O 1
ATOM 1921 N N . ALA A 1 283 ? -1.547 18.966 4.675 1.00 85.94 283 ALA A N 1
ATOM 1922 C CA . ALA A 1 283 ? -1.205 19.492 5.992 1.00 85.94 283 ALA A CA 1
ATOM 1923 C C . ALA A 1 283 ? -2.298 19.183 7.029 1.00 85.94 283 ALA A C 1
ATOM 1925 O O . ALA A 1 283 ? -3.477 19.438 6.784 1.00 85.94 283 ALA A O 1
ATOM 1926 N N . CYS A 1 284 ? -1.921 18.725 8.219 1.00 90.00 284 CYS A N 1
ATOM 1927 C CA . CYS A 1 284 ? -2.827 18.384 9.320 1.00 90.00 284 CYS A CA 1
ATOM 1928 C C . CYS A 1 284 ? -2.370 19.014 10.632 1.00 90.00 284 CYS A C 1
ATOM 1930 O O . CYS A 1 284 ? -1.174 19.136 10.881 1.00 90.00 284 CYS A O 1
ATOM 1932 N N . GLN A 1 285 ? -3.306 19.385 11.508 1.00 86.81 285 GLN A N 1
ATOM 1933 C CA . GLN A 1 285 ? -2.956 19.743 12.888 1.00 86.81 285 GLN A CA 1
ATOM 1934 C C . GLN A 1 285 ? -3.064 18.542 13.824 1.00 86.81 285 GLN A C 1
ATOM 1936 O O . GLN A 1 285 ? -2.250 18.420 14.750 1.00 86.81 285 GLN A O 1
ATOM 1941 N N . ARG A 1 286 ? -4.032 17.655 13.559 1.00 81.19 286 ARG A N 1
ATOM 1942 C CA . ARG A 1 286 ? -4.324 16.446 14.339 1.00 81.19 286 ARG A CA 1
ATOM 1943 C C . ARG A 1 286 ? -4.549 15.236 13.437 1.00 81.19 286 ARG A C 1
ATOM 1945 O O . ARG A 1 286 ? -4.948 15.371 12.284 1.00 81.19 286 ARG A O 1
ATOM 1952 N N . SER A 1 287 ? -4.356 14.047 14.001 1.00 78.69 287 SER A N 1
ATOM 1953 C CA . SER A 1 287 ? -4.564 12.765 13.318 1.00 78.69 287 SER A CA 1
ATOM 1954 C C . SER A 1 287 ? -5.972 12.588 12.754 1.00 78.69 287 SER A C 1
ATOM 1956 O O . SER A 1 287 ? -6.112 12.060 11.659 1.00 78.69 287 SER A O 1
ATOM 1958 N N . SER A 1 288 ? -7.003 13.088 13.440 1.00 76.69 288 SER A N 1
ATOM 1959 C CA . SER A 1 288 ? -8.401 12.986 12.998 1.00 76.69 288 SER A CA 1
ATOM 1960 C C . SER A 1 288 ? -8.724 13.768 11.721 1.00 76.69 288 SER A C 1
ATOM 1962 O O . SER A 1 288 ? -9.769 13.540 11.122 1.00 76.69 288 SER A O 1
ATOM 1964 N N . GLU A 1 289 ? -7.849 14.676 11.281 1.00 84.69 289 GLU A N 1
ATOM 1965 C CA . GLU A 1 289 ? -8.026 15.379 10.008 1.00 84.69 289 GLU A CA 1
ATOM 1966 C C . GLU A 1 289 ? -7.656 14.511 8.806 1.00 84.69 289 GLU A C 1
ATOM 1968 O O . GLU A 1 289 ? -8.061 14.834 7.696 1.00 84.69 289 GLU A O 1
ATOM 1973 N N . CYS A 1 290 ? -6.889 13.438 9.002 1.00 86.38 290 CYS A N 1
ATOM 1974 C CA . CYS A 1 290 ? -6.379 12.593 7.930 1.00 86.38 290 CYS A CA 1
ATOM 1975 C C . CYS A 1 290 ? -7.327 11.426 7.649 1.00 86.38 290 CYS A C 1
ATOM 1977 O O . CYS A 1 290 ? -7.821 10.788 8.577 1.00 86.38 290 CYS A O 1
ATOM 1979 N N . ALA A 1 291 ? -7.512 11.074 6.375 1.00 85.00 291 ALA A N 1
ATOM 1980 C CA . ALA A 1 291 ? -8.313 9.913 5.967 1.00 85.00 291 ALA A CA 1
ATOM 1981 C C . ALA A 1 291 ? -7.810 8.591 6.584 1.00 85.00 291 ALA A C 1
ATOM 1983 O O . ALA A 1 291 ? -8.576 7.666 6.834 1.00 85.00 291 ALA A O 1
ATOM 1984 N N . SER A 1 292 ? -6.511 8.527 6.863 1.00 83.00 292 SER A N 1
ATOM 1985 C CA . SER A 1 292 ? -5.800 7.411 7.489 1.00 83.00 292 SER A CA 1
ATOM 1986 C C . SER A 1 292 ? -5.738 7.465 9.018 1.00 83.00 292 SER A C 1
ATOM 1988 O O . SER A 1 292 ? -5.152 6.570 9.623 1.00 83.00 292 SER A O 1
ATOM 1990 N N . ALA A 1 293 ? -6.240 8.538 9.634 1.00 82.38 293 ALA A N 1
ATOM 1991 C CA . ALA A 1 293 ? -6.024 8.864 11.040 1.00 82.38 293 ALA A CA 1
ATOM 1992 C C . ALA A 1 293 ? -4.538 8.999 11.460 1.00 82.38 293 ALA A C 1
ATOM 1994 O O . ALA A 1 293 ? -4.207 8.824 12.632 1.00 82.38 293 ALA A O 1
ATOM 1995 N N . ILE A 1 294 ? -3.618 9.303 10.532 1.00 84.50 294 ILE A N 1
ATOM 1996 C CA . ILE A 1 294 ? -2.183 9.465 10.832 1.00 84.50 294 ILE A CA 1
ATOM 1997 C C . ILE A 1 294 ? -1.719 10.860 10.414 1.00 84.50 294 ILE A C 1
ATOM 1999 O O . ILE A 1 294 ? -1.523 11.126 9.229 1.00 84.50 294 ILE A O 1
ATOM 2003 N N . CYS A 1 295 ? -1.484 11.726 11.403 1.00 87.31 295 CYS A N 1
ATOM 2004 C CA . CYS A 1 295 ? -0.816 13.013 11.222 1.00 87.31 295 CYS A CA 1
ATOM 2005 C C . CYS A 1 295 ? 0.612 12.926 11.768 1.00 87.31 295 CYS A C 1
ATOM 2007 O O . CYS A 1 295 ? 0.815 12.706 12.963 1.00 87.31 295 CYS A O 1
ATOM 2009 N N . LEU A 1 296 ? 1.605 13.076 10.892 1.00 86.25 296 LEU A N 1
ATOM 2010 C CA . LEU A 1 296 ? 3.013 13.027 11.279 1.00 86.25 296 LEU A CA 1
ATOM 2011 C C . LEU A 1 296 ? 3.394 14.233 12.149 1.00 86.25 296 LEU A C 1
ATOM 2013 O O . LEU A 1 296 ? 2.738 15.277 12.134 1.00 86.25 296 LEU A O 1
ATOM 2017 N N . THR A 1 297 ? 4.520 14.131 12.855 1.00 79.12 297 THR A N 1
ATOM 2018 C CA . THR A 1 297 ? 5.110 15.251 13.614 1.00 79.12 297 THR A CA 1
ATOM 2019 C C . THR A 1 297 ? 5.401 16.466 12.733 1.00 79.12 297 THR A C 1
ATOM 2021 O O . THR A 1 297 ? 5.311 17.599 13.200 1.00 79.12 297 THR A O 1
ATOM 2024 N N . THR A 1 298 ? 5.657 16.243 11.442 1.00 78.00 298 THR A N 1
ATOM 2025 C CA . THR A 1 298 ? 5.815 17.276 10.408 1.00 78.00 298 THR A CA 1
ATOM 2026 C C . THR A 1 298 ? 4.510 17.962 10.002 1.00 78.00 298 THR A C 1
ATOM 2028 O O . THR A 1 298 ? 4.540 18.811 9.117 1.00 78.00 298 THR A O 1
ATOM 2031 N N . LYS A 1 299 ? 3.378 17.638 10.645 1.00 88.94 299 LYS A N 1
ATOM 2032 C CA . LYS A 1 299 ? 2.051 18.204 10.357 1.00 88.94 299 LYS A CA 1
ATOM 2033 C C . LYS A 1 299 ? 1.557 17.881 8.947 1.00 88.94 299 LYS A C 1
ATOM 2035 O O . LYS A 1 299 ? 0.925 18.711 8.302 1.00 88.94 299 LYS A O 1
ATOM 2040 N N . VAL A 1 300 ? 1.824 16.658 8.489 1.00 88.06 300 VAL A N 1
ATOM 2041 C CA . VAL A 1 300 ? 1.385 16.134 7.189 1.00 88.06 300 VAL A CA 1
ATOM 2042 C C . VAL A 1 300 ? 0.689 14.787 7.375 1.00 88.06 300 VAL A C 1
ATOM 2044 O O . VAL A 1 300 ? 1.159 13.941 8.140 1.00 88.06 300 VAL A O 1
ATOM 2047 N N . CYS A 1 301 ? -0.434 14.590 6.688 1.00 91.56 301 CYS A N 1
ATOM 2048 C CA . CYS A 1 301 ? -1.150 13.326 6.667 1.00 91.56 301 CYS A CA 1
ATOM 2049 C C . CYS A 1 301 ? -0.314 12.251 5.971 1.00 91.56 301 CYS A C 1
ATOM 2051 O O . CYS A 1 301 ? 0.261 12.479 4.910 1.00 91.56 301 CYS A O 1
ATOM 2053 N N . SER A 1 302 ? -0.258 11.060 6.552 1.00 92.00 302 SER A N 1
ATOM 2054 C CA . SER A 1 302 ? 0.428 9.892 5.986 1.00 92.00 302 SER A CA 1
ATOM 2055 C C . SER A 1 302 ? -0.501 8.691 6.039 1.00 92.00 302 SER A C 1
ATOM 2057 O O . SER A 1 302 ? -1.532 8.763 6.684 1.00 92.00 302 SER A O 1
ATOM 2059 N N . GLN A 1 303 ? -0.183 7.580 5.392 1.00 90.50 303 GLN A N 1
ATOM 2060 C CA . GLN A 1 303 ? -0.956 6.345 5.527 1.00 90.50 303 GLN A CA 1
ATOM 2061 C C . GLN A 1 303 ? -0.024 5.169 5.775 1.00 90.50 303 GLN A C 1
ATOM 2063 O O . GLN A 1 303 ? 1.160 5.235 5.456 1.00 90.50 303 GLN A O 1
ATOM 2068 N N . ARG A 1 304 ? -0.545 4.094 6.362 1.00 84.31 304 ARG A N 1
ATOM 2069 C CA . ARG A 1 304 ? 0.213 2.850 6.497 1.00 84.31 304 ARG A CA 1
ATOM 2070 C C . ARG A 1 304 ? 0.405 2.187 5.146 1.00 84.31 304 ARG A C 1
ATOM 2072 O O . ARG A 1 304 ? -0.405 2.351 4.239 1.00 84.31 304 ARG A O 1
ATOM 2079 N N . CYS A 1 305 ? 1.476 1.422 5.052 1.00 87.38 305 CYS A N 1
ATOM 2080 C CA . CYS A 1 305 ? 1.809 0.669 3.862 1.00 87.38 305 CYS A CA 1
ATOM 2081 C C . CYS A 1 305 ? 2.500 -0.631 4.254 1.00 87.38 305 CYS A C 1
ATOM 2083 O O . CYS A 1 305 ? 3.348 -0.644 5.138 1.00 87.38 305 CYS A O 1
ATOM 2085 N N . ASP A 1 306 ? 2.170 -1.729 3.589 1.00 79.50 306 ASP A N 1
ATOM 2086 C CA . ASP A 1 306 ? 2.852 -3.009 3.816 1.00 79.50 306 ASP A CA 1
ATOM 2087 C C . ASP A 1 306 ? 4.001 -3.199 2.817 1.00 79.50 306 ASP A C 1
ATOM 2089 O O . ASP A 1 306 ? 5.057 -3.769 3.129 1.00 79.50 306 ASP A O 1
ATOM 2093 N N . THR A 1 307 ? 3.805 -2.648 1.616 1.00 73.56 307 THR A N 1
ATOM 2094 C CA . THR A 1 307 ? 4.687 -2.736 0.448 1.00 73.56 307 THR A CA 1
ATOM 2095 C C . THR A 1 307 ? 4.783 -1.386 -0.270 1.00 73.56 307 THR A C 1
ATOM 2097 O O . THR A 1 307 ? 3.934 -0.511 -0.091 1.00 73.56 307 THR A O 1
ATOM 2100 N N . GLY A 1 308 ? 5.794 -1.208 -1.127 1.00 65.19 308 GLY A N 1
ATOM 2101 C CA . GLY A 1 308 ? 5.983 0.035 -1.890 1.00 65.19 308 GLY A CA 1
ATOM 2102 C C . GLY A 1 308 ? 4.780 0.446 -2.752 1.00 65.19 308 GLY A C 1
ATOM 2103 O O . GLY A 1 308 ? 4.576 1.630 -2.976 1.00 65.19 308 GLY A O 1
ATOM 2104 N N . THR A 1 309 ? 3.930 -0.497 -3.173 1.00 72.38 309 THR A N 1
ATOM 2105 C CA . THR A 1 309 ? 2.751 -0.227 -4.021 1.00 72.38 309 THR A CA 1
ATOM 2106 C C . THR A 1 309 ? 1.515 0.235 -3.251 1.00 72.38 309 THR A C 1
ATOM 2108 O O . THR A 1 309 ? 0.518 0.595 -3.866 1.00 72.38 309 THR A O 1
ATOM 2111 N N . SER A 1 310 ? 1.547 0.202 -1.916 1.00 83.81 310 SER A N 1
ATOM 2112 C CA . SER A 1 310 ? 0.414 0.635 -1.081 1.00 83.81 310 SER A CA 1
ATOM 2113 C C . SER A 1 310 ? 0.405 2.139 -0.785 1.00 83.81 310 SER A C 1
ATOM 2115 O O . SER A 1 310 ? -0.518 2.634 -0.140 1.00 83.81 310 SER A O 1
ATOM 2117 N N . CYS A 1 311 ? 1.400 2.878 -1.278 1.00 86.56 311 CYS A N 1
ATOM 2118 C CA . CYS A 1 311 ? 1.456 4.328 -1.172 1.00 86.56 311 CYS A CA 1
ATOM 2119 C C . CYS A 1 311 ? 0.930 5.019 -2.437 1.00 86.56 311 CYS A C 1
ATOM 2121 O O . CYS A 1 311 ? 1.077 4.470 -3.530 1.00 86.56 311 CYS A O 1
ATOM 2123 N N . PRO A 1 312 ? 0.317 6.215 -2.322 1.00 84.75 312 PRO A N 1
ATOM 2124 C CA . PRO A 1 312 ? -0.079 6.995 -3.487 1.00 84.75 312 PRO A CA 1
ATOM 2125 C C . PRO A 1 312 ? 1.154 7.400 -4.300 1.00 84.75 312 PRO A C 1
ATOM 2127 O O . PRO A 1 312 ? 2.264 7.467 -3.768 1.00 84.75 312 PRO A O 1
ATOM 2130 N N . SER A 1 313 ? 0.964 7.714 -5.581 1.00 81.69 313 SER A N 1
ATOM 2131 C CA . SER A 1 313 ? 2.048 8.214 -6.432 1.00 81.69 313 SER A CA 1
ATOM 2132 C C . SER A 1 313 ? 2.759 9.403 -5.781 1.00 81.69 313 SER A C 1
ATOM 2134 O O . SER A 1 313 ? 2.108 10.343 -5.327 1.00 81.69 313 SER A O 1
ATOM 2136 N N . GLY A 1 314 ? 4.093 9.362 -5.748 1.00 80.44 314 GLY A N 1
ATOM 2137 C CA . GLY A 1 314 ? 4.907 10.370 -5.067 1.00 80.44 314 GLY A CA 1
ATOM 2138 C C . GLY A 1 314 ? 5.125 10.104 -3.576 1.00 80.44 314 GLY A C 1
ATOM 2139 O O . GLY A 1 314 ? 5.583 11.004 -2.882 1.00 80.44 314 GLY A O 1
ATOM 2140 N N . PHE A 1 315 ? 4.822 8.902 -3.072 1.00 85.38 315 PHE A N 1
ATOM 2141 C CA . PHE A 1 315 ? 5.116 8.478 -1.702 1.00 85.38 315 PHE A CA 1
ATOM 2142 C C . PHE A 1 315 ? 5.816 7.116 -1.684 1.00 85.38 315 PHE A C 1
ATOM 2144 O O . PHE A 1 315 ? 5.410 6.191 -2.382 1.00 85.38 315 PHE A O 1
ATOM 2151 N N . ASP A 1 316 ? 6.843 6.987 -0.847 1.00 87.19 316 ASP A N 1
ATOM 2152 C CA . ASP A 1 316 ? 7.546 5.740 -0.571 1.00 87.19 316 ASP A CA 1
ATOM 2153 C C . ASP A 1 316 ? 7.061 5.132 0.739 1.00 87.19 316 ASP A C 1
ATOM 2155 O O . ASP A 1 316 ? 6.805 5.827 1.725 1.00 87.19 316 ASP A O 1
ATOM 2159 N N . CYS A 1 317 ? 6.994 3.804 0.763 1.00 89.31 317 CYS A N 1
ATOM 2160 C CA . CYS A 1 317 ? 6.708 3.063 1.978 1.00 89.31 317 CYS A CA 1
ATOM 2161 C C . CYS A 1 317 ? 7.975 2.912 2.830 1.00 89.31 317 CYS A C 1
ATOM 2163 O O . CYS A 1 317 ? 8.830 2.076 2.532 1.00 89.31 317 CYS A O 1
ATOM 2165 N N . VAL A 1 318 ? 8.093 3.705 3.895 1.00 86.38 318 VAL A N 1
ATOM 2166 C CA . VAL A 1 318 ? 9.285 3.774 4.753 1.00 86.38 318 VAL A CA 1
ATOM 2167 C C . VAL A 1 318 ? 8.987 3.213 6.142 1.00 86.38 318 VAL A C 1
ATOM 2169 O O . VAL A 1 318 ? 7.947 3.497 6.735 1.00 86.38 318 VAL A O 1
ATOM 2172 N N . SER A 1 319 ? 9.915 2.429 6.694 1.00 83.06 319 SER A N 1
ATOM 2173 C CA . SER A 1 319 ? 9.818 1.913 8.063 1.00 83.06 319 SER A CA 1
ATOM 2174 C C . SER A 1 319 ? 10.026 3.031 9.093 1.00 83.06 319 SER A C 1
ATOM 2176 O O . SER A 1 319 ? 11.100 3.622 9.160 1.00 83.06 319 SER A O 1
ATOM 2178 N N . ALA A 1 320 ? 9.021 3.278 9.932 1.00 77.00 320 ALA A N 1
ATOM 2179 C CA . ALA A 1 320 ? 9.046 4.216 11.059 1.00 77.00 320 ALA A CA 1
ATOM 2180 C C . ALA A 1 320 ? 9.180 3.500 12.424 1.00 77.00 320 ALA A C 1
ATOM 2182 O O . ALA A 1 320 ? 8.832 4.048 13.466 1.00 77.00 320 ALA A O 1
ATOM 2183 N N . GLY A 1 321 ? 9.644 2.248 12.422 1.00 73.50 321 GLY A N 1
ATOM 2184 C CA . GLY A 1 321 ? 9.838 1.410 13.605 1.00 73.50 321 GLY A CA 1
ATOM 2185 C C . GLY A 1 321 ? 9.946 -0.069 13.230 1.00 73.50 321 GLY A C 1
ATOM 2186 O O . GLY A 1 321 ? 9.906 -0.421 12.052 1.00 73.50 321 GLY A O 1
ATOM 2187 N N . SER A 1 322 ? 10.044 -0.956 14.226 1.00 68.44 322 SER A N 1
ATOM 2188 C CA . SER A 1 322 ? 10.194 -2.407 14.003 1.00 68.44 322 SER A CA 1
ATOM 2189 C C . SER A 1 322 ? 8.968 -3.074 13.363 1.00 68.44 322 SER A C 1
ATOM 2191 O O . SER A 1 322 ? 9.096 -4.142 12.770 1.00 68.44 322 SER A O 1
ATOM 2193 N N . LYS A 1 323 ? 7.785 -2.452 13.463 1.00 74.81 323 LYS A N 1
ATOM 2194 C CA . LYS A 1 323 ? 6.514 -2.981 12.928 1.00 74.81 323 LYS A CA 1
ATOM 2195 C C . LYS A 1 323 ? 5.672 -1.950 12.171 1.00 74.81 323 LYS A C 1
ATOM 2197 O O . LYS A 1 323 ? 4.588 -2.277 11.698 1.00 74.81 323 LYS A O 1
ATOM 2202 N N . LEU A 1 324 ? 6.133 -0.702 12.084 1.00 78.25 324 LEU A N 1
ATOM 2203 C CA . LEU A 1 324 ? 5.378 0.390 11.478 1.00 78.25 324 LEU A CA 1
ATOM 2204 C C . LEU A 1 324 ? 6.038 0.826 10.179 1.00 78.25 324 LEU A C 1
ATOM 2206 O O . LEU A 1 324 ? 7.205 1.204 10.177 1.00 78.25 324 LEU A O 1
ATOM 2210 N N . LYS A 1 325 ? 5.266 0.820 9.098 1.00 86.44 325 LYS A N 1
ATOM 2211 C CA . LYS A 1 325 ? 5.645 1.371 7.802 1.00 86.44 325 LYS A CA 1
ATOM 2212 C C . LYS A 1 325 ? 4.620 2.417 7.372 1.00 86.44 325 LYS A C 1
ATOM 2214 O O . LYS A 1 325 ? 3.416 2.209 7.537 1.00 86.44 325 LYS A O 1
ATOM 2219 N N . LEU A 1 326 ? 5.109 3.547 6.878 1.00 90.06 326 LEU A N 1
ATOM 2220 C CA . LEU A 1 326 ? 4.324 4.734 6.557 1.00 90.06 326 LEU A CA 1
ATOM 2221 C C . LEU A 1 326 ? 4.677 5.252 5.165 1.00 90.06 326 LEU A C 1
ATOM 2223 O O . LEU A 1 326 ? 5.833 5.204 4.752 1.00 90.06 326 LEU A O 1
ATOM 2227 N N . CYS A 1 327 ? 3.684 5.793 4.471 1.00 90.75 327 CYS A N 1
ATOM 2228 C CA . CYS A 1 327 ? 3.859 6.505 3.219 1.00 90.75 327 CYS A CA 1
ATOM 2229 C C . CYS A 1 327 ? 4.413 7.895 3.499 1.00 90.75 327 CYS A C 1
ATOM 2231 O O . CYS A 1 327 ? 3.698 8.779 3.981 1.00 90.75 327 CYS A O 1
ATOM 2233 N N . LEU A 1 328 ? 5.690 8.082 3.205 1.00 87.00 328 LEU A N 1
ATOM 2234 C CA . LEU A 1 328 ? 6.362 9.372 3.260 1.00 87.00 328 LEU A CA 1
ATOM 2235 C C . LEU A 1 328 ? 6.522 9.884 1.837 1.00 87.00 328 LEU A C 1
ATOM 2237 O O . LEU A 1 328 ? 6.731 9.083 0.934 1.00 87.00 328 LEU A O 1
ATOM 2241 N N . ALA A 1 329 ? 6.393 11.193 1.619 1.00 79.81 329 ALA A N 1
ATOM 2242 C CA . ALA A 1 329 ? 6.579 11.753 0.286 1.00 79.81 329 ALA A CA 1
ATOM 2243 C C . ALA A 1 329 ? 7.950 11.318 -0.263 1.00 79.81 329 ALA A C 1
ATOM 2245 O O . ALA A 1 329 ? 8.960 11.398 0.441 1.00 79.81 329 ALA A O 1
ATOM 2246 N N . GLN A 1 330 ? 7.968 10.816 -1.496 1.00 71.50 330 GLN A N 1
ATOM 2247 C CA . GLN A 1 330 ? 9.189 10.547 -2.240 1.00 71.50 330 GLN A CA 1
ATOM 2248 C C . GLN A 1 330 ? 9.982 11.851 -2.276 1.00 71.50 330 GLN A C 1
ATOM 2250 O O . GLN A 1 330 ? 9.498 12.852 -2.801 1.00 71.50 330 GLN A O 1
ATOM 2255 N N . ASN A 1 331 ? 11.208 11.854 -1.743 1.00 62.41 331 ASN A N 1
ATOM 2256 C CA . ASN A 1 331 ? 12.129 12.981 -1.926 1.00 62.41 331 ASN A CA 1
ATOM 2257 C C . ASN A 1 331 ? 12.651 12.953 -3.375 1.00 62.41 331 ASN A C 1
ATOM 2259 O O . ASN A 1 331 ? 13.836 12.754 -3.625 1.00 62.41 331 ASN A O 1
ATOM 2263 N N . SER A 1 332 ? 11.769 13.061 -4.366 1.00 52.03 332 SER A N 1
ATOM 2264 C CA . SER A 1 332 ? 12.110 12.863 -5.777 1.00 52.03 332 SER A CA 1
ATOM 2265 C C . SER A 1 332 ? 12.604 14.136 -6.471 1.00 52.03 332 SER A C 1
ATOM 2267 O O . SER A 1 332 ? 12.738 14.144 -7.690 1.00 52.03 332 SER A O 1
ATOM 2269 N N . GLY A 1 333 ? 12.886 15.215 -5.731 1.00 57.00 333 GLY A N 1
ATOM 2270 C CA . GLY A 1 333 ? 13.316 16.486 -6.330 1.00 57.00 333 GLY A CA 1
ATOM 2271 C C . GLY A 1 333 ? 14.313 17.320 -5.527 1.00 57.00 333 GLY A C 1
ATOM 2272 O O . GLY A 1 333 ? 14.638 18.420 -5.963 1.00 57.00 333 GLY A O 1
ATOM 2273 N N . GLY A 1 334 ? 14.779 16.835 -4.374 1.00 65.94 334 GLY A N 1
ATOM 2274 C CA . GLY A 1 334 ? 15.789 17.527 -3.576 1.00 65.94 334 GLY A CA 1
ATOM 2275 C C . GLY A 1 334 ? 17.210 17.219 -4.048 1.00 65.94 334 GLY A C 1
ATOM 2276 O O . GLY A 1 334 ? 17.492 16.106 -4.486 1.00 65.94 334 GLY A O 1
ATOM 2277 N N . THR A 1 335 ? 18.127 18.176 -3.912 1.00 78.31 335 THR A N 1
ATOM 2278 C CA . THR A 1 335 ? 19.573 17.950 -4.097 1.00 78.31 335 THR A CA 1
ATOM 2279 C C . THR A 1 335 ? 20.113 16.828 -3.192 1.00 78.31 335 THR A C 1
ATOM 2281 O O . THR A 1 335 ? 21.050 16.127 -3.569 1.00 78.31 335 THR A O 1
ATOM 2284 N N . CYS A 1 336 ? 19.517 16.640 -2.010 1.00 80.38 336 CYS A N 1
ATOM 2285 C CA . CYS A 1 336 ? 19.806 15.539 -1.094 1.00 80.38 336 CYS A CA 1
ATOM 2286 C C . CYS A 1 336 ? 19.008 14.279 -1.447 1.00 80.38 336 CYS A C 1
ATOM 2288 O O . CYS A 1 336 ? 17.776 14.306 -1.473 1.00 80.38 336 CYS A O 1
ATOM 2290 N N . LYS A 1 337 ? 19.687 13.143 -1.625 1.00 82.38 337 LYS A N 1
ATOM 2291 C CA . LYS A 1 337 ? 19.024 11.846 -1.810 1.00 82.38 337 LYS A CA 1
ATOM 2292 C C . LYS A 1 337 ? 18.449 11.345 -0.482 1.00 82.38 337 LYS A C 1
ATOM 2294 O O . LYS A 1 337 ? 19.058 11.518 0.571 1.00 82.38 337 LYS A O 1
ATOM 2299 N N . THR A 1 338 ? 17.331 10.614 -0.533 1.00 73.56 338 THR A N 1
ATOM 2300 C CA . THR A 1 338 ? 16.697 9.999 0.654 1.00 73.56 338 THR A CA 1
ATOM 2301 C C . THR A 1 338 ? 17.675 9.171 1.494 1.00 73.56 338 THR A C 1
ATOM 2303 O O . THR A 1 338 ? 17.641 9.248 2.718 1.00 73.56 338 THR A O 1
ATOM 2306 N N . ALA A 1 339 ? 18.574 8.420 0.849 1.00 75.00 339 ALA A N 1
ATOM 2307 C CA . ALA A 1 339 ? 19.566 7.596 1.540 1.00 75.00 339 ALA A CA 1
ATOM 2308 C C . ALA A 1 339 ? 20.568 8.429 2.361 1.00 75.00 339 ALA A C 1
ATOM 2310 O O . ALA A 1 339 ? 20.921 8.027 3.464 1.00 75.00 339 ALA A O 1
ATOM 2311 N N . GLU A 1 340 ? 20.974 9.602 1.864 1.00 82.12 340 GLU A N 1
ATOM 2312 C CA . GLU A 1 340 ? 21.893 10.512 2.567 1.00 82.12 340 GLU A CA 1
ATOM 2313 C C . GLU A 1 340 ? 21.207 11.136 3.786 1.00 82.12 340 GLU A C 1
ATOM 2315 O O . GLU A 1 340 ? 21.771 11.177 4.875 1.00 82.12 340 GLU A O 1
ATOM 2320 N N . ILE A 1 341 ? 19.944 11.550 3.632 1.00 79.88 341 ILE A N 1
ATOM 2321 C CA . ILE A 1 341 ? 19.135 12.088 4.736 1.00 79.88 341 ILE A CA 1
ATOM 2322 C C . ILE A 1 341 ? 18.926 11.019 5.819 1.00 79.88 341 ILE A C 1
ATOM 2324 O O . ILE A 1 341 ? 19.003 11.308 7.013 1.00 79.88 341 ILE A O 1
ATOM 2328 N N . GLN A 1 342 ? 18.660 9.775 5.417 1.00 77.69 342 GLN A N 1
ATOM 2329 C CA . GLN A 1 342 ? 18.459 8.671 6.349 1.00 77.69 342 GLN A CA 1
ATOM 2330 C C . GLN A 1 342 ? 19.753 8.318 7.096 1.00 77.69 342 GLN A C 1
ATOM 2332 O O . GLN A 1 342 ? 19.715 8.190 8.319 1.00 77.69 342 GLN A O 1
ATOM 2337 N N . ALA A 1 343 ? 20.885 8.232 6.391 1.00 79.38 343 ALA A N 1
ATOM 2338 C CA . ALA A 1 343 ? 22.197 7.992 6.989 1.00 79.38 343 ALA A CA 1
ATOM 2339 C C . ALA A 1 343 ? 22.588 9.103 7.978 1.00 79.38 343 ALA A C 1
ATOM 2341 O O . ALA A 1 343 ? 22.987 8.815 9.109 1.00 79.38 343 ALA A O 1
ATOM 2342 N N . LEU A 1 344 ? 22.350 10.367 7.608 1.00 82.50 344 LEU A N 1
ATOM 2343 C CA . LEU A 1 344 ? 22.555 11.515 8.487 1.00 82.50 344 LEU A CA 1
ATOM 2344 C C . LEU A 1 344 ? 21.709 11.412 9.765 1.00 82.50 344 LEU A C 1
ATOM 2346 O O . LEU A 1 344 ? 22.246 11.551 10.860 1.00 82.50 344 LEU A O 1
ATOM 2350 N N . ASN A 1 345 ? 20.405 11.137 9.654 1.00 80.00 345 ASN A N 1
ATOM 2351 C CA . ASN A 1 345 ? 19.521 11.021 10.820 1.00 80.00 345 ASN A CA 1
ATOM 2352 C C . ASN A 1 345 ? 19.940 9.879 11.755 1.00 80.00 345 ASN A C 1
ATOM 2354 O O . ASN A 1 345 ? 19.887 10.029 12.976 1.00 80.00 345 ASN A O 1
ATOM 2358 N N . THR A 1 346 ? 20.374 8.744 11.199 1.00 82.56 346 THR A N 1
ATOM 2359 C CA . THR A 1 346 ? 20.920 7.635 11.991 1.00 82.56 346 THR A CA 1
ATOM 2360 C C . THR A 1 346 ? 22.203 8.043 12.712 1.00 82.56 346 THR A C 1
ATOM 2362 O O . THR A 1 346 ? 22.348 7.751 13.897 1.00 82.56 346 THR A O 1
ATOM 2365 N N . CYS A 1 347 ? 23.109 8.749 12.033 1.00 83.31 347 CYS A N 1
ATOM 2366 C CA . CYS A 1 347 ? 24.351 9.229 12.628 1.00 83.31 347 CYS A CA 1
ATOM 2367 C C . CYS A 1 347 ? 24.086 10.239 13.761 1.00 83.31 347 CYS A C 1
ATOM 2369 O O . CYS A 1 347 ? 24.555 10.036 14.880 1.00 83.31 347 CYS A O 1
ATOM 2371 N N . LEU A 1 348 ? 23.239 11.249 13.522 1.00 80.00 348 LEU A N 1
ATOM 2372 C CA . LEU A 1 348 ? 22.852 12.252 14.524 1.00 80.00 348 LEU A CA 1
ATOM 2373 C C . LEU A 1 348 ? 22.154 11.627 15.740 1.00 80.00 348 LEU A C 1
ATOM 2375 O O . LEU A 1 348 ? 22.426 12.015 16.875 1.00 80.00 348 LEU A O 1
ATOM 2379 N N . GLY A 1 349 ? 21.301 10.618 15.526 1.00 77.69 349 GLY A N 1
ATOM 2380 C CA . GLY A 1 349 ? 20.656 9.877 16.613 1.00 77.69 349 GLY A CA 1
ATOM 2381 C C . GLY A 1 349 ? 21.651 9.199 17.563 1.00 77.69 349 GLY A C 1
ATOM 2382 O O . GLY A 1 349 ? 21.379 9.094 18.757 1.00 77.69 349 GLY A O 1
ATOM 2383 N N . ASN A 1 350 ? 22.824 8.805 17.059 1.00 86.12 350 ASN A N 1
ATOM 2384 C CA . ASN A 1 350 ? 23.892 8.207 17.862 1.00 86.12 350 ASN A CA 1
ATOM 2385 C C . ASN A 1 350 ? 24.780 9.247 18.568 1.00 86.12 350 ASN A C 1
ATOM 2387 O O . ASN A 1 350 ? 25.509 8.885 19.489 1.00 86.12 350 ASN A O 1
ATOM 2391 N N . CYS A 1 351 ? 24.730 10.520 18.162 1.00 81.38 351 CYS A N 1
ATOM 2392 C CA . CYS A 1 351 ? 25.591 11.566 18.715 1.00 81.38 351 CYS A CA 1
ATOM 2393 C C . CYS A 1 351 ? 25.126 12.107 20.071 1.00 81.38 351 CYS A C 1
ATOM 2395 O O . CYS A 1 351 ? 25.927 12.701 20.786 1.00 81.38 351 CYS A O 1
ATOM 2397 N N . GLY A 1 352 ? 23.851 11.938 20.440 1.00 84.38 352 GLY A N 1
ATOM 2398 C CA . GLY A 1 352 ? 23.339 12.378 21.746 1.00 84.38 352 GLY A CA 1
ATOM 2399 C C . GLY A 1 352 ? 23.530 13.876 22.048 1.00 84.38 352 GLY A C 1
ATOM 2400 O O . GLY A 1 352 ? 23.551 14.249 23.218 1.00 84.38 352 GLY A O 1
ATOM 2401 N N . GLY A 1 353 ? 23.687 14.720 21.019 1.00 79.69 353 GLY A N 1
ATOM 2402 C CA . GLY A 1 353 ? 23.946 16.161 21.142 1.00 79.69 353 GLY A CA 1
ATOM 2403 C C . GLY A 1 353 ? 25.424 16.569 21.250 1.00 79.69 353 GLY A C 1
ATOM 2404 O O . GLY A 1 353 ? 25.706 17.726 21.563 1.00 79.69 353 GLY A O 1
ATOM 2405 N N . ASP A 1 354 ? 26.380 15.656 21.032 1.00 87.94 354 ASP A N 1
ATOM 2406 C CA . ASP A 1 354 ? 27.804 16.005 20.938 1.00 87.94 354 ASP A CA 1
ATOM 2407 C C . ASP A 1 354 ? 28.111 16.730 19.615 1.00 87.94 354 ASP A C 1
ATOM 2409 O O . ASP A 1 354 ? 28.044 16.144 18.534 1.00 87.94 354 ASP A O 1
ATOM 2413 N N . VAL A 1 355 ? 28.498 18.005 19.708 1.00 79.44 355 VAL A N 1
ATOM 2414 C CA . VAL A 1 355 ? 28.734 18.892 18.553 1.00 79.44 355 VAL A CA 1
ATOM 2415 C C . VAL A 1 355 ? 29.828 18.365 17.611 1.00 79.44 355 VAL A C 1
ATOM 2417 O O . VAL A 1 355 ? 29.716 18.500 16.395 1.00 79.44 355 VAL A O 1
ATOM 2420 N N . LEU A 1 356 ? 30.875 17.719 18.138 1.00 82.25 356 LEU A N 1
ATOM 2421 C CA . LEU A 1 356 ? 31.968 17.185 17.315 1.00 82.25 356 LEU A CA 1
ATOM 2422 C C . LEU A 1 356 ? 31.553 15.911 16.571 1.00 82.25 356 LEU A C 1
ATOM 2424 O O . LEU A 1 356 ? 32.082 15.615 15.497 1.00 82.25 356 LEU A O 1
ATOM 2428 N N . CYS A 1 357 ? 30.636 15.136 17.145 1.00 83.81 357 CYS A N 1
ATOM 2429 C CA . CYS A 1 357 ? 30.007 14.002 16.483 1.00 83.81 357 CYS A CA 1
ATOM 2430 C C . CYS A 1 357 ? 29.068 14.468 15.366 1.00 83.81 357 CYS A C 1
ATOM 2432 O O . CYS A 1 357 ? 29.146 13.947 14.253 1.00 83.81 357 CYS A O 1
ATOM 2434 N N . GLU A 1 358 ? 28.247 15.487 15.633 1.00 81.25 358 GLU A N 1
ATOM 2435 C CA . GLU A 1 358 ? 27.343 16.065 14.637 1.00 81.25 358 GLU A CA 1
ATOM 2436 C C . GLU A 1 358 ? 28.118 16.567 13.412 1.00 81.25 358 GLU A C 1
ATOM 2438 O O . GLU A 1 358 ? 27.805 16.173 12.286 1.00 81.25 358 GLU A O 1
ATOM 2443 N N . ASP A 1 359 ? 29.202 17.323 13.620 1.00 80.88 359 ASP A N 1
ATOM 2444 C CA . ASP A 1 359 ? 30.074 17.799 12.538 1.00 80.88 359 ASP A CA 1
ATOM 2445 C C . ASP A 1 359 ? 30.652 16.651 11.694 1.00 80.88 359 ASP A C 1
ATOM 2447 O O . ASP A 1 359 ? 30.723 16.748 10.465 1.00 80.88 359 ASP A O 1
ATOM 2451 N N . LYS A 1 360 ? 31.025 15.526 12.318 1.00 83.06 360 LYS A N 1
ATOM 2452 C CA . LYS A 1 360 ? 31.516 14.344 11.590 1.00 83.06 360 LYS A CA 1
ATOM 2453 C C . LYS A 1 360 ? 30.427 13.701 10.737 1.00 83.06 360 LYS A C 1
ATOM 2455 O O . LYS A 1 360 ? 30.713 13.353 9.592 1.00 83.06 360 LYS A O 1
ATOM 2460 N N . CYS A 1 361 ? 29.200 13.601 11.249 1.00 82.62 361 CYS A N 1
ATOM 2461 C CA . CYS A 1 361 ? 28.061 13.066 10.502 1.00 82.62 361 CYS A CA 1
ATOM 2462 C C . CYS A 1 361 ? 27.769 13.877 9.230 1.00 82.62 361 CYS A C 1
ATOM 2464 O O . CYS A 1 361 ? 27.501 13.306 8.173 1.00 82.62 361 CYS A O 1
ATOM 2466 N N . PHE A 1 362 ? 27.868 15.209 9.298 1.00 80.06 362 PHE A N 1
ATOM 2467 C CA . PHE A 1 362 ? 27.647 16.077 8.133 1.00 80.06 362 PHE A CA 1
ATOM 2468 C C . PHE A 1 362 ? 28.701 15.912 7.033 1.00 80.06 362 PHE A C 1
ATOM 2470 O O . PHE A 1 362 ? 28.418 16.156 5.855 1.00 80.06 362 PHE A O 1
ATOM 2477 N N . VAL A 1 363 ? 29.920 15.520 7.401 1.00 77.38 363 VAL A N 1
ATOM 2478 C CA . VAL A 1 363 ? 31.025 15.342 6.453 1.00 77.38 363 VAL A CA 1
ATOM 2479 C C . VAL A 1 363 ? 31.019 13.941 5.842 1.00 77.38 363 VAL A C 1
ATOM 2481 O O . VAL A 1 363 ? 31.297 13.821 4.649 1.00 77.38 363 VAL A O 1
ATOM 2484 N N . SER A 1 364 ? 30.699 12.899 6.618 1.00 79.81 364 SER A N 1
ATOM 2485 C CA . SER A 1 364 ? 30.773 11.509 6.148 1.00 79.81 364 SER A CA 1
ATOM 2486 C C . SER A 1 364 ? 29.546 11.046 5.366 1.00 79.81 364 SER A C 1
ATOM 2488 O O . SER A 1 364 ? 29.702 10.280 4.418 1.00 79.81 364 SER A O 1
ATOM 2490 N N . GLU A 1 365 ? 28.346 11.515 5.723 1.00 85.19 365 GLU A N 1
ATOM 2491 C CA . GLU A 1 365 ? 27.093 10.940 5.204 1.00 85.19 365 GLU A CA 1
ATOM 2492 C C . GLU A 1 365 ? 26.468 11.728 4.042 1.00 85.19 365 GLU A C 1
ATOM 2494 O O . GLU A 1 365 ? 25.552 11.235 3.380 1.00 85.19 365 GLU A O 1
ATOM 2499 N N . LEU A 1 366 ? 26.937 12.954 3.781 1.00 84.75 366 LEU A N 1
ATOM 2500 C CA . LEU A 1 366 ? 26.346 13.849 2.784 1.00 84.75 366 LEU A CA 1
ATOM 2501 C C . LEU A 1 366 ? 27.285 14.102 1.601 1.00 84.75 366 LEU A C 1
ATOM 2503 O O . LEU A 1 366 ? 28.446 14.491 1.772 1.00 84.75 366 LEU A O 1
ATOM 2507 N N . SER A 1 367 ? 26.753 14.005 0.380 1.00 86.69 367 SER A N 1
ATOM 2508 C CA . SER A 1 367 ? 27.390 14.592 -0.801 1.00 86.69 367 SER A CA 1
ATOM 2509 C C . SER A 1 367 ? 27.596 16.097 -0.630 1.00 86.69 367 SER A C 1
ATOM 2511 O O . SER A 1 367 ? 26.863 16.773 0.094 1.00 86.69 367 SER A O 1
ATOM 2513 N N . GLU A 1 368 ? 28.571 16.652 -1.353 1.00 84.75 368 GLU A N 1
ATOM 2514 C CA . GLU A 1 368 ? 28.869 18.093 -1.338 1.00 84.75 368 GLU A CA 1
ATOM 2515 C C . GLU A 1 368 ? 27.636 18.950 -1.654 1.00 84.75 368 GLU A C 1
ATOM 2517 O O . GLU A 1 368 ? 27.391 19.978 -1.020 1.00 84.75 368 GLU A O 1
ATOM 2522 N N . ALA A 1 369 ? 26.822 18.495 -2.606 1.00 81.88 369 ALA A N 1
ATOM 2523 C CA . ALA A 1 369 ? 25.611 19.187 -3.014 1.00 81.88 369 ALA A CA 1
ATOM 2524 C C . ALA A 1 369 ? 24.567 19.193 -1.883 1.00 81.88 369 ALA A C 1
ATOM 2526 O O . ALA A 1 369 ? 23.988 20.239 -1.582 1.00 81.88 369 ALA A O 1
ATOM 2527 N N . CYS A 1 370 ? 24.382 18.060 -1.198 1.00 85.69 370 CYS A N 1
ATOM 2528 C CA . CYS A 1 370 ? 23.475 17.974 -0.060 1.00 85.69 370 CYS A CA 1
ATOM 2529 C C . CYS A 1 370 ? 23.977 18.770 1.155 1.00 85.69 370 CYS A C 1
ATOM 2531 O O . CYS A 1 370 ? 23.211 19.514 1.768 1.00 85.69 370 CYS A O 1
ATOM 2533 N N . ARG A 1 371 ? 25.277 18.695 1.460 1.00 87.00 371 ARG A N 1
ATOM 2534 C CA . ARG A 1 371 ? 25.920 19.480 2.522 1.00 87.00 371 ARG A CA 1
ATOM 2535 C C . ARG A 1 371 ? 25.756 20.980 2.291 1.00 87.00 371 ARG A C 1
ATOM 2537 O O . ARG A 1 371 ? 25.354 21.693 3.206 1.00 87.00 371 ARG A O 1
ATOM 2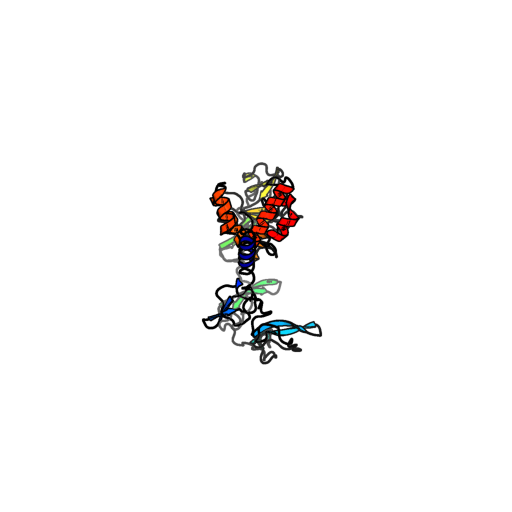544 N N . THR A 1 372 ? 26.004 21.453 1.070 1.00 86.81 372 THR A N 1
ATOM 2545 C CA . THR A 1 372 ? 25.811 22.866 0.704 1.00 86.81 372 THR A CA 1
ATOM 2546 C C . THR A 1 372 ? 24.369 23.298 0.958 1.00 86.81 372 THR A C 1
ATOM 2548 O O . THR A 1 372 ? 24.121 24.331 1.580 1.00 86.81 372 THR A O 1
ATOM 2551 N N . CYS A 1 373 ? 23.414 22.469 0.544 1.00 88.19 373 CYS A N 1
ATOM 2552 C CA . CYS A 1 373 ? 21.995 22.695 0.780 1.00 88.19 373 CYS A CA 1
ATOM 2553 C C . CYS A 1 373 ? 21.642 22.751 2.275 1.00 88.19 373 CYS A C 1
ATOM 2555 O O . CYS A 1 373 ? 20.913 23.639 2.720 1.00 88.19 373 CYS A O 1
ATOM 2557 N N . TYR A 1 374 ? 22.204 21.841 3.071 1.00 85.00 374 TYR A N 1
ATOM 2558 C CA . TYR A 1 374 ? 22.008 21.811 4.517 1.00 85.00 374 TYR A CA 1
ATOM 2559 C C . TYR A 1 374 ? 22.531 23.088 5.192 1.00 85.00 374 TYR A C 1
ATOM 2561 O O . TYR A 1 374 ? 21.814 23.714 5.976 1.00 85.00 374 TYR A O 1
ATOM 2569 N N . VAL A 1 375 ? 23.741 23.529 4.830 1.00 87.38 375 VAL A N 1
ATOM 2570 C CA . VAL A 1 375 ? 24.346 24.772 5.337 1.00 87.38 375 VAL A CA 1
ATOM 2571 C C . VAL A 1 375 ? 23.491 25.989 4.977 1.00 87.38 375 VAL A C 1
ATOM 2573 O O . VAL A 1 375 ? 23.249 26.837 5.834 1.00 87.38 375 VAL A O 1
ATOM 2576 N N . GLN A 1 376 ? 22.974 26.065 3.749 1.00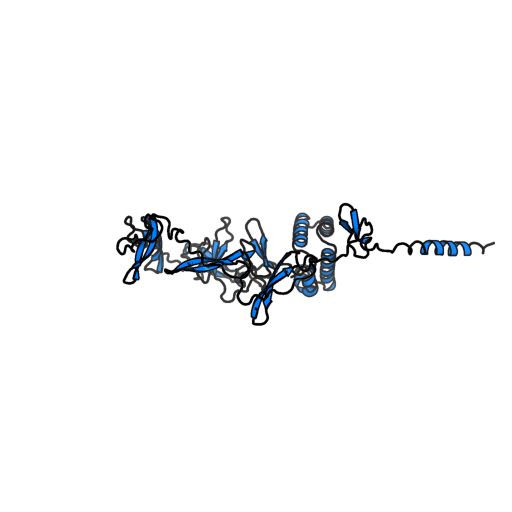 88.94 376 GLN A N 1
ATOM 2577 C CA . GLN A 1 376 ? 22.103 27.166 3.319 1.00 88.94 376 GLN A CA 1
ATOM 2578 C C . GLN A 1 376 ? 20.790 27.220 4.112 1.00 88.94 376 GLN A C 1
ATOM 2580 O O . GLN A 1 376 ? 20.342 28.300 4.501 1.00 88.94 376 GLN A O 1
ATOM 2585 N N . VAL A 1 377 ? 20.184 26.067 4.406 1.00 84.94 377 VAL A N 1
ATOM 2586 C CA . VAL A 1 377 ? 18.963 26.005 5.224 1.00 84.94 377 VAL A CA 1
ATOM 2587 C C . VAL A 1 377 ? 19.247 26.389 6.679 1.00 84.94 377 VAL A C 1
ATOM 2589 O O . VAL A 1 377 ? 18.457 27.125 7.275 1.00 84.94 377 VAL A O 1
ATOM 2592 N N . ALA A 1 378 ? 20.384 25.970 7.240 1.00 84.12 378 ALA A N 1
ATOM 2593 C CA . ALA A 1 378 ? 20.805 26.377 8.580 1.00 84.12 378 ALA A CA 1
ATOM 2594 C C . ALA A 1 378 ? 21.053 27.896 8.667 1.00 84.12 378 ALA A C 1
ATOM 2596 O O . ALA A 1 378 ? 20.569 28.556 9.589 1.00 84.12 378 ALA A O 1
ATOM 2597 N N . GLN A 1 379 ? 21.737 28.471 7.673 1.00 88.69 379 GLN A N 1
ATOM 2598 C CA . GLN A 1 379 ? 21.969 29.915 7.572 1.00 88.69 379 GLN A CA 1
ATOM 2599 C C . GLN A 1 379 ? 20.665 30.702 7.417 1.00 88.69 379 GLN A C 1
ATOM 2601 O O . GLN A 1 379 ? 20.516 31.748 8.042 1.00 88.69 379 GLN A O 1
ATOM 2606 N N . CYS A 1 380 ? 19.695 30.188 6.657 1.00 90.81 380 CYS A N 1
ATOM 2607 C CA . CYS A 1 380 ? 18.371 30.799 6.550 1.00 90.81 380 CYS A CA 1
ATOM 2608 C C . CYS A 1 380 ? 17.656 30.887 7.909 1.00 90.81 380 CYS A C 1
ATOM 2610 O O . CYS A 1 380 ? 17.055 31.920 8.212 1.00 90.81 380 CYS A O 1
ATOM 2612 N N . GLY A 1 381 ? 17.756 29.843 8.743 1.00 86.31 381 GLY A N 1
ATOM 2613 C CA . GLY A 1 381 ? 17.197 29.849 10.099 1.00 86.31 381 GLY A CA 1
ATOM 2614 C C . GLY A 1 381 ? 17.790 30.962 10.967 1.00 86.31 381 GLY A C 1
ATOM 2615 O O . GLY A 1 381 ? 17.052 31.692 11.626 1.00 86.31 381 GLY A O 1
ATOM 2616 N N . GLN A 1 382 ? 19.113 31.140 10.894 1.00 87.62 382 GLN A N 1
ATOM 2617 C CA . GLN A 1 382 ? 19.831 32.207 11.599 1.00 87.62 382 GLN A CA 1
ATOM 2618 C C . GLN A 1 382 ? 19.461 33.600 11.066 1.00 87.62 382 GLN A C 1
ATOM 2620 O O . GLN A 1 382 ? 19.169 34.501 11.844 1.00 87.62 382 GLN A O 1
ATOM 2625 N N . GLN A 1 383 ? 19.421 33.782 9.741 1.00 90.44 383 GLN A N 1
ATOM 2626 C CA . GLN A 1 383 ? 19.130 35.076 9.108 1.00 90.44 383 GLN A CA 1
ATOM 2627 C C . GLN A 1 383 ? 17.710 35.577 9.389 1.00 90.44 383 GLN A C 1
ATOM 2629 O O . GLN A 1 383 ? 17.500 36.779 9.529 1.00 90.44 383 GLN A O 1
ATOM 2634 N N . ASN A 1 384 ? 16.742 34.666 9.486 1.00 89.31 384 ASN A N 1
ATOM 2635 C CA . ASN A 1 384 ? 15.339 35.008 9.707 1.00 89.31 384 ASN A CA 1
ATOM 2636 C C . ASN A 1 384 ? 14.908 34.875 11.181 1.00 89.31 384 ASN A C 1
ATOM 2638 O O . ASN A 1 384 ? 13.718 34.979 11.471 1.00 89.31 384 ASN A O 1
ATOM 2642 N N . ASN A 1 385 ? 15.851 34.658 12.113 1.00 90.75 385 ASN A N 1
ATOM 2643 C CA . ASN A 1 385 ? 15.584 34.438 13.542 1.00 90.75 385 ASN A CA 1
ATOM 2644 C C . ASN A 1 385 ? 14.513 33.358 13.805 1.00 90.75 385 ASN A C 1
ATOM 2646 O O . ASN A 1 385 ? 13.680 33.492 14.705 1.00 90.75 385 ASN A O 1
ATOM 2650 N N . CYS A 1 386 ? 14.507 32.285 13.011 1.00 87.38 386 CYS A N 1
ATOM 2651 C CA . CYS A 1 386 ? 13.551 31.197 13.183 1.00 87.38 386 CYS A CA 1
ATOM 2652 C C . CYS A 1 386 ? 13.999 30.305 14.350 1.00 87.38 386 CYS A C 1
ATOM 2654 O O . CYS A 1 386 ? 15.166 29.922 14.441 1.00 87.38 386 CYS A O 1
ATOM 2656 N N . THR A 1 387 ? 13.071 29.893 15.215 1.00 83.00 387 THR A N 1
ATOM 2657 C CA . THR A 1 387 ? 13.362 28.800 16.159 1.00 83.00 387 THR A CA 1
ATOM 2658 C C . THR A 1 387 ? 13.549 27.474 15.402 1.00 83.00 387 THR A C 1
ATOM 2660 O O . THR A 1 387 ? 12.978 27.323 14.318 1.00 83.00 387 THR A O 1
ATOM 2663 N N . PRO A 1 388 ? 14.258 26.467 15.956 1.00 72.56 388 PRO A N 1
ATOM 2664 C CA . PRO A 1 388 ? 14.442 25.166 15.296 1.00 72.56 388 PRO A CA 1
ATOM 2665 C C . PRO A 1 388 ? 13.132 24.493 14.844 1.00 72.56 388 PRO A C 1
ATOM 2667 O O . PRO A 1 388 ? 13.089 23.846 13.800 1.00 72.56 388 PRO A O 1
ATOM 2670 N N . LEU A 1 389 ? 12.044 24.698 15.596 1.00 65.06 389 LEU A N 1
ATOM 2671 C CA . LEU A 1 389 ? 10.693 24.214 15.279 1.00 65.06 389 LEU A CA 1
ATOM 2672 C C . LEU A 1 389 ? 10.014 24.994 14.139 1.00 65.06 389 LEU A C 1
ATOM 2674 O O . LEU A 1 389 ? 9.138 24.456 13.468 1.00 65.06 389 LEU A O 1
ATOM 2678 N N . GLN A 1 390 ? 10.404 26.250 13.915 1.00 77.19 390 GLN A N 1
ATOM 2679 C CA . GLN A 1 390 ? 9.870 27.122 12.863 1.00 77.19 390 GLN A CA 1
ATOM 2680 C C . GLN A 1 390 ? 10.702 27.083 11.580 1.00 77.19 390 GLN A C 1
ATOM 2682 O O . GLN A 1 390 ? 10.191 27.438 10.522 1.00 77.19 390 GLN A O 1
ATOM 2687 N N . THR A 1 391 ? 11.956 26.625 11.628 1.00 73.00 391 THR A N 1
ATOM 2688 C CA . THR A 1 391 ? 12.826 26.482 10.449 1.00 73.00 391 THR A CA 1
ATOM 2689 C C . THR A 1 391 ? 12.149 25.777 9.259 1.00 73.00 391 THR A C 1
ATOM 2691 O O . THR A 1 391 ? 12.335 26.239 8.129 1.00 73.00 391 THR A O 1
ATOM 2694 N N . PRO A 1 392 ? 11.317 24.725 9.447 1.00 73.50 392 PRO A N 1
ATOM 2695 C CA . PRO A 1 392 ? 10.585 24.092 8.352 1.00 73.50 392 PRO A CA 1
ATOM 2696 C C . PRO A 1 392 ? 9.689 25.031 7.541 1.00 73.50 392 PRO A C 1
ATOM 2698 O O . PRO A 1 392 ? 9.692 24.934 6.319 1.00 73.50 392 PRO A O 1
ATOM 2701 N N . THR A 1 393 ? 8.954 25.928 8.198 1.00 77.94 393 THR A N 1
ATOM 2702 C CA . THR A 1 393 ? 8.023 26.868 7.554 1.00 77.94 393 THR A CA 1
ATOM 2703 C C . THR A 1 393 ? 8.713 28.170 7.150 1.00 77.94 393 THR A C 1
ATOM 2705 O O . THR A 1 393 ? 8.437 28.722 6.086 1.00 77.94 393 THR A O 1
ATOM 2708 N N . CYS A 1 394 ? 9.661 28.628 7.964 1.00 84.44 394 CYS A N 1
ATOM 2709 C CA . CYS A 1 394 ? 10.414 29.866 7.773 1.00 84.44 394 CYS A CA 1
ATOM 2710 C C . CYS A 1 394 ? 11.311 29.825 6.520 1.00 84.44 394 CYS A C 1
ATOM 2712 O O . CYS A 1 394 ? 11.436 30.815 5.808 1.00 84.44 394 CYS A O 1
ATOM 2714 N N . CYS A 1 395 ? 11.883 28.656 6.207 1.00 88.00 395 CYS A N 1
ATOM 2715 C CA . CYS A 1 395 ? 12.849 28.469 5.118 1.00 88.00 395 CYS A CA 1
ATOM 2716 C C . CYS A 1 395 ? 12.323 27.571 3.987 1.00 88.00 395 CYS A C 1
ATOM 2718 O O . CYS A 1 395 ? 13.103 26.903 3.304 1.00 88.00 395 CYS A O 1
ATOM 2720 N N . THR A 1 396 ? 11.002 27.535 3.780 1.00 80.69 396 THR A N 1
ATOM 2721 C CA . THR A 1 396 ? 10.339 26.624 2.826 1.00 80.69 396 THR A CA 1
ATOM 2722 C C . THR A 1 396 ? 10.897 26.742 1.400 1.00 80.69 396 THR A C 1
ATOM 2724 O O . THR A 1 396 ? 11.114 25.731 0.734 1.00 80.69 396 THR A O 1
ATOM 2727 N N . SER A 1 397 ? 11.206 27.962 0.943 1.00 81.50 397 SER A N 1
ATOM 2728 C CA . SER A 1 397 ? 11.744 28.229 -0.403 1.00 81.50 397 SER A CA 1
ATOM 2729 C C . SER A 1 397 ? 13.118 27.599 -0.662 1.00 81.50 397 SER A C 1
ATOM 2731 O O . SER A 1 397 ? 13.428 27.291 -1.809 1.00 81.50 397 SER A O 1
ATOM 2733 N N . LEU A 1 398 ? 13.916 27.376 0.387 1.00 84.00 398 LEU A N 1
ATOM 2734 C CA . LEU A 1 398 ? 15.224 26.715 0.317 1.00 84.00 398 LEU A CA 1
ATOM 2735 C C . LEU A 1 398 ? 15.134 25.227 0.672 1.00 84.00 398 LEU A C 1
ATOM 2737 O O . LEU A 1 398 ? 15.837 24.410 0.085 1.00 84.00 398 LEU A O 1
ATOM 2741 N N . ARG A 1 399 ? 14.237 24.838 1.588 1.00 79.75 399 ARG A N 1
ATOM 2742 C CA . ARG A 1 399 ? 14.062 23.425 1.966 1.00 79.75 399 ARG A CA 1
ATOM 2743 C C . ARG A 1 399 ? 13.503 22.580 0.831 1.00 79.75 399 ARG A C 1
ATOM 2745 O O . ARG A 1 399 ? 13.973 21.460 0.655 1.00 79.75 399 ARG A O 1
ATOM 2752 N N . LYS A 1 400 ? 12.558 23.107 0.054 1.00 76.19 400 LYS A N 1
ATOM 2753 C CA . LYS A 1 400 ? 11.933 22.375 -1.051 1.00 76.19 400 LYS A CA 1
ATOM 2754 C C . LYS A 1 400 ? 12.929 21.916 -2.127 1.00 76.19 400 LYS A C 1
ATOM 2756 O O . LYS A 1 400 ? 12.974 20.720 -2.398 1.00 76.19 400 LYS A O 1
ATOM 2761 N N . PRO A 1 401 ? 13.783 22.785 -2.699 1.00 78.44 401 PRO A N 1
ATOM 2762 C CA . PRO A 1 401 ? 14.806 22.348 -3.653 1.00 78.44 401 PRO A CA 1
ATOM 2763 C C . PRO A 1 401 ? 15.934 21.522 -3.013 1.00 78.44 401 PRO A C 1
ATOM 2765 O O . PRO A 1 401 ? 16.586 20.750 -3.706 1.00 78.44 401 PRO A O 1
ATOM 2768 N N . CYS A 1 402 ? 16.177 21.645 -1.704 1.00 79.81 402 CYS A N 1
ATOM 2769 C CA . CYS A 1 402 ? 17.241 20.892 -1.037 1.00 79.81 402 CYS A CA 1
ATOM 2770 C C . CYS A 1 402 ? 16.836 19.477 -0.628 1.00 79.81 402 CYS A C 1
ATOM 2772 O O . CYS A 1 402 ? 17.607 18.539 -0.819 1.00 79.81 402 CYS A O 1
ATOM 2774 N N . PHE A 1 403 ? 15.632 19.315 -0.089 1.00 78.06 403 PHE A N 1
ATOM 2775 C CA . PHE A 1 403 ? 15.187 18.068 0.528 1.00 78.06 403 PHE A CA 1
ATOM 2776 C C . PHE A 1 403 ? 13.912 17.490 -0.095 1.00 78.06 403 PHE A C 1
ATOM 2778 O O . PHE A 1 403 ? 13.562 16.358 0.205 1.00 78.06 403 PHE A O 1
ATOM 2785 N N . GLY A 1 404 ? 13.230 18.235 -0.971 1.00 68.69 404 GLY A N 1
ATOM 2786 C CA . GLY A 1 404 ? 12.019 17.773 -1.652 1.00 68.69 404 GLY A CA 1
ATOM 2787 C C . GLY A 1 404 ? 10.705 17.957 -0.881 1.00 68.69 404 GLY A C 1
ATOM 2788 O O . GLY A 1 404 ? 9.690 17.461 -1.363 1.00 68.69 404 GLY A O 1
ATOM 2789 N N . TYR A 1 405 ? 10.703 18.652 0.269 1.00 65.56 405 TYR A N 1
ATOM 2790 C CA . TYR A 1 405 ? 9.508 18.898 1.107 1.00 65.56 405 TYR A CA 1
ATOM 2791 C C . TYR A 1 405 ? 8.697 20.131 0.703 1.00 65.56 405 TYR A C 1
ATOM 2793 O O . TYR A 1 405 ? 9.317 21.173 0.384 1.00 65.56 405 TYR A O 1
#

pLDDT: mean 78.88, std 11.22, range [41.28, 94.94]